Protein AF-A0A7R9E1P0-F1 (afdb_monomer_lite)

Foldseek 3Di:
DVQLLLLLLVVCQVCVVLLVVLLVQLCVLCVDLQDADDPSSLVSSVSVLLSSQLSCLQFQFQQKDKDAAQAWDDDPPDIDHHRDIDIDGSNVLSQPCVQPPVSNDRDSCCPDPPHCPVPHDPQSRQSQHDDPPGHPCPVVVSSVSSNVSSVQSSFWRKHADPPQDFDWDDDSTIHGPVHGDIDTDTDPVVVVVVVVVVVVVVVVLVVQCVVLVHPDSVCSCVSVVNDDDDDDDDDDDDYDYDDDDDDDDDDDDDDDDDDDDDDDDDDDPPDDPPVDPPPPQVVVCVVWLFHSLVPDPQQDPPRVCPVPVLLVVLLVVLVVLCVVLFAAFFEDADDQLPDQPCVLVAAFQEEEEQFQAPVLCLLAPDDPDDHDDLVSLLPHLNLVRHDQWHKYKYWQFFPCSVVSVCVSCVSSQWDFDAKAKEFAGAPVHRDDDPDDDPPDPDDGRITIITMTTHHDDDQAPVVQFFQPPSDDSYRYDHDDPRNDSDDDPVVVSVVSNTTQFLRYEYEQDAPVNRDTSYYYYHNHYPDGDDDSVVVVVSPPVPCRGSGDDVSSVVSGDHDDDDPDPDDPDDDDDDDDDDDDDDDDDDDDD

Sequence (589 aa):
MTSAICFALWCLAKHQDVQDMVLKEIESVVECKDRALVYRDLQEMKYLEKVIKETLRLFPSVAVFGRKLNQDVQIDNYTLPKGSSVGIMAYHMHRDSKLYPEPEKFNPERFDLNNLVQGRHPYQYIPFSAGPRNCIGQKFAMLAMKTILAKVVRCYKVLPSEGSELKLKLDVVLKSCNGIVLKLEQRAEMHDMLKELREHSQKRKLLLARTLGVSNVGELSHALGTSVETMPKRVCNEEKFNEDNVPEKAFSEDTGTDERVYTDSSTFLKGTQSSNPHNDYCQHFVDTGQRPQNFIRDVGLADRFEEYPKLRELIKLKDELISTTATPPMYLKTNLQTFDIKELNGKFDVILVEPPLEEYQRTMGVTNMKFWSWDQIMQLDIGEVAAARSFVFLWCGSSQGLDMGRICLRKWGFRRCEDICWIRTNINNPGHSKNLEPKAVFQRTKEHCLMGIKGTVRRSTDGDFIHANVDIDLIISEETEYGSLDKPVEIFHIIEHFCLGRRRLHVFGRDSTIRPGWLTIGPELTNSNFNVDVYSSYFSTGQATTGCTERIEALRPKSPPPKGKGTPGGRGRGGPSRGGFSRGRGRGR

Structure (mmCIF, N/CA/C/O backbone):
data_AF-A0A7R9E1P0-F1
#
_entry.id   AF-A0A7R9E1P0-F1
#
loop_
_atom_site.group_PDB
_atom_site.id
_atom_site.type_symbol
_atom_site.label_atom_id
_atom_site.label_alt_id
_atom_site.label_comp_id
_atom_site.label_asym_id
_atom_site.label_entity_id
_atom_site.label_seq_id
_atom_site.pdbx_PDB_ins_code
_atom_site.Cartn_x
_atom_site.Cartn_y
_atom_site.Cartn_z
_atom_site.occupancy
_atom_site.B_iso_or_equiv
_atom_site.auth_seq_id
_atom_site.auth_comp_id
_atom_site.auth_asym_id
_atom_site.auth_atom_id
_atom_site.pdbx_PDB_model_num
ATOM 1 N N . MET A 1 1 ? 8.532 -15.141 -18.940 1.00 78.88 1 MET A N 1
ATOM 2 C CA . MET A 1 1 ? 9.630 -14.190 -19.221 1.00 78.88 1 MET A CA 1
ATOM 3 C C . MET A 1 1 ? 10.810 -14.897 -19.871 1.00 78.88 1 MET A C 1
ATOM 5 O O . MET A 1 1 ? 11.033 -14.646 -21.041 1.00 78.88 1 MET A O 1
ATOM 9 N N . THR A 1 2 ? 11.491 -15.829 -19.191 1.00 88.00 2 THR A N 1
ATOM 10 C CA . THR A 1 2 ? 12.659 -16.556 -19.738 1.00 88.00 2 THR A CA 1
ATOM 11 C C . THR A 1 2 ? 12.396 -17.185 -21.106 1.00 88.00 2 THR A C 1
ATOM 13 O O . THR A 1 2 ? 13.133 -16.921 -22.043 1.00 88.00 2 THR A O 1
ATOM 16 N N . SER A 1 3 ? 11.291 -17.926 -21.251 1.00 90.00 3 SER A N 1
ATOM 17 C CA . SER A 1 3 ? 10.888 -18.528 -22.531 1.00 90.00 3 SER A CA 1
ATOM 18 C C . SER A 1 3 ? 10.763 -17.493 -23.666 1.00 90.00 3 SER A C 1
ATOM 20 O O . SER A 1 3 ? 11.363 -17.670 -24.721 1.00 90.00 3 SER A O 1
ATOM 22 N N . ALA A 1 4 ? 10.083 -16.364 -23.428 1.00 93.56 4 ALA A N 1
ATOM 23 C CA . ALA A 1 4 ? 9.951 -15.294 -24.419 1.00 93.56 4 ALA A CA 1
ATOM 24 C C . ALA A 1 4 ? 11.301 -14.672 -24.818 1.00 93.56 4 ALA A C 1
ATOM 26 O O . ALA A 1 4 ? 11.507 -14.393 -25.993 1.00 93.56 4 ALA A O 1
ATOM 27 N N . ILE A 1 5 ? 12.231 -14.500 -23.871 1.00 95.94 5 ILE A N 1
ATOM 28 C CA . ILE A 1 5 ? 13.587 -14.006 -24.163 1.00 95.94 5 ILE A CA 1
ATOM 29 C C . ILE A 1 5 ? 14.338 -15.009 -25.043 1.00 95.94 5 ILE A C 1
ATOM 31 O O . ILE A 1 5 ? 14.942 -14.612 -26.034 1.00 95.94 5 ILE A O 1
ATOM 35 N N . CYS A 1 6 ? 14.272 -16.304 -24.722 1.00 93.56 6 CYS A N 1
ATOM 36 C CA . CYS A 1 6 ? 14.914 -17.347 -25.520 1.00 93.56 6 CYS A CA 1
ATOM 37 C C . CYS A 1 6 ? 14.377 -17.372 -26.961 1.00 93.56 6 CYS A C 1
ATOM 39 O O . CYS A 1 6 ? 15.166 -17.422 -27.901 1.00 93.56 6 CYS A O 1
ATOM 41 N N . PHE A 1 7 ? 13.054 -17.291 -27.144 1.00 95.50 7 PHE A N 1
ATOM 42 C CA . PHE A 1 7 ? 12.449 -17.220 -28.477 1.00 95.50 7 PHE A CA 1
ATOM 43 C C . PHE A 1 7 ? 12.803 -15.924 -29.214 1.00 95.50 7 PHE A C 1
ATOM 45 O O . PHE A 1 7 ? 13.086 -15.976 -30.405 1.00 95.50 7 PHE A O 1
ATOM 52 N N . ALA A 1 8 ? 12.863 -14.781 -28.523 1.00 97.00 8 ALA A N 1
ATOM 53 C CA . ALA A 1 8 ? 13.269 -13.515 -29.135 1.00 97.00 8 ALA A CA 1
ATOM 54 C C . ALA A 1 8 ? 14.716 -13.580 -29.640 1.00 97.00 8 ALA A C 1
ATOM 56 O O . ALA A 1 8 ? 14.993 -13.178 -30.766 1.00 97.00 8 ALA A O 1
ATOM 57 N N . LEU A 1 9 ? 15.631 -14.142 -28.841 1.00 96.25 9 LEU A N 1
ATOM 58 C CA . LEU A 1 9 ? 17.019 -14.359 -29.251 1.00 96.25 9 LEU A CA 1
ATOM 59 C C . LEU A 1 9 ? 17.123 -15.331 -30.433 1.00 96.25 9 LEU A C 1
ATOM 61 O O . LEU A 1 9 ? 17.932 -15.108 -31.328 1.00 96.25 9 LEU A O 1
ATOM 65 N N . TRP A 1 10 ? 16.287 -16.372 -30.475 1.00 94.88 10 TRP A N 1
ATOM 66 C CA . TRP A 1 10 ? 16.215 -17.283 -31.621 1.00 94.88 10 TRP A CA 1
ATOM 67 C C . TRP A 1 10 ? 15.719 -16.584 -32.894 1.00 94.88 10 TRP A C 1
ATOM 69 O O . TRP A 1 10 ? 16.332 -16.749 -33.949 1.00 94.88 10 TRP A O 1
ATOM 79 N N . CYS A 1 11 ? 14.674 -15.754 -32.801 1.00 95.69 11 CYS A N 1
ATOM 80 C CA . CYS A 1 11 ? 14.205 -14.943 -33.927 1.00 95.69 11 CYS A CA 1
ATOM 81 C C . CYS A 1 11 ? 15.304 -13.988 -34.410 1.00 95.69 11 CYS A C 1
ATOM 83 O O . CYS A 1 11 ? 15.619 -13.967 -35.594 1.00 95.69 11 CYS A O 1
ATOM 85 N N . LEU A 1 12 ? 15.952 -13.254 -33.501 1.00 97.12 12 LEU A N 1
ATOM 86 C CA . LEU A 1 12 ? 17.048 -12.342 -33.846 1.00 97.12 12 LEU A CA 1
ATOM 87 C C . LEU A 1 12 ? 18.241 -13.070 -34.481 1.00 97.12 12 LEU A C 1
ATOM 89 O O . LEU A 1 12 ? 18.881 -12.529 -35.377 1.00 97.12 12 LEU A O 1
ATOM 93 N N . ALA A 1 13 ? 18.524 -14.305 -34.060 1.00 95.00 13 ALA A N 1
ATOM 94 C CA . ALA A 1 13 ? 19.553 -15.132 -34.679 1.00 95.00 13 ALA A CA 1
ATOM 95 C C . ALA A 1 13 ? 19.199 -15.519 -36.124 1.00 95.00 13 ALA A C 1
ATOM 97 O O . ALA A 1 13 ? 20.070 -15.522 -36.992 1.00 95.00 13 ALA A O 1
ATOM 98 N N . LYS A 1 14 ? 17.930 -15.830 -36.404 1.00 93.44 14 LYS A N 1
ATOM 99 C CA . LYS A 1 14 ? 17.461 -16.202 -37.750 1.00 93.44 14 LYS A CA 1
ATOM 100 C C . LYS A 1 14 ? 17.224 -14.998 -38.672 1.00 93.44 14 LYS A C 1
ATOM 102 O O . LYS A 1 14 ? 17.288 -15.169 -39.885 1.00 93.44 14 LYS A O 1
ATOM 107 N N . HIS A 1 15 ? 17.005 -13.810 -38.112 1.00 96.31 15 HIS A N 1
ATOM 108 C CA . HIS A 1 15 ? 16.685 -12.573 -38.831 1.00 96.31 15 HIS A CA 1
ATOM 109 C C . HIS A 1 15 ? 17.729 -11.491 -38.525 1.00 96.31 15 HIS A C 1
ATOM 111 O O . HIS A 1 15 ? 17.528 -10.623 -37.671 1.00 96.31 15 HIS A O 1
ATOM 117 N N . GLN A 1 16 ? 18.888 -11.586 -39.186 1.00 95.56 16 GLN A N 1
ATOM 118 C CA . GLN A 1 16 ? 20.019 -10.675 -38.958 1.00 95.56 16 GLN A CA 1
ATOM 119 C C . GLN A 1 16 ? 19.701 -9.233 -39.372 1.00 95.56 16 GLN A C 1
ATOM 121 O O . GLN A 1 16 ? 20.115 -8.304 -38.693 1.00 95.56 16 GLN A O 1
ATOM 126 N N . ASP A 1 17 ? 18.893 -9.053 -40.415 1.00 96.31 17 ASP A N 1
ATOM 127 C CA . ASP A 1 17 ? 18.344 -7.766 -40.846 1.00 96.31 17 ASP A CA 1
ATOM 128 C C . ASP A 1 17 ? 17.559 -7.068 -39.722 1.00 96.31 17 ASP A C 1
ATOM 130 O O . ASP A 1 17 ? 17.769 -5.887 -39.440 1.00 96.31 17 ASP A O 1
ATOM 134 N N . VAL A 1 18 ? 16.714 -7.821 -39.012 1.00 97.75 18 VAL A N 1
ATOM 135 C CA . VAL A 1 18 ? 15.978 -7.324 -37.843 1.00 97.75 18 VAL A CA 1
ATOM 136 C C . VAL A 1 18 ? 16.921 -7.030 -36.680 1.00 97.75 18 VAL A C 1
ATOM 138 O O . VAL A 1 18 ? 16.764 -6.017 -35.998 1.00 97.75 18 VAL A O 1
ATOM 141 N N . GLN A 1 19 ? 17.916 -7.888 -36.448 1.00 97.50 19 GLN A N 1
ATOM 142 C CA . GLN A 1 19 ? 18.909 -7.672 -35.396 1.00 97.50 19 GLN A CA 1
ATOM 143 C C . GLN A 1 19 ? 19.732 -6.398 -35.624 1.00 97.50 19 GLN A C 1
ATOM 145 O O . GLN A 1 19 ? 19.976 -5.658 -34.671 1.00 97.50 19 GLN A O 1
ATOM 150 N N . ASP A 1 20 ? 20.109 -6.116 -36.869 1.00 95.62 20 ASP A N 1
ATOM 151 C CA . ASP A 1 20 ? 20.854 -4.914 -37.237 1.00 95.62 20 ASP A CA 1
ATOM 152 C C . ASP A 1 20 ? 19.993 -3.652 -37.085 1.00 95.62 20 ASP A C 1
ATOM 154 O O . ASP A 1 20 ? 20.489 -2.622 -36.629 1.00 95.62 20 ASP A O 1
ATOM 158 N N . MET A 1 21 ? 18.691 -3.724 -37.383 1.00 96.44 21 MET A N 1
ATOM 159 C CA . MET A 1 21 ? 17.756 -2.627 -37.100 1.00 96.44 21 MET A CA 1
ATOM 160 C C . MET A 1 21 ? 17.599 -2.367 -35.596 1.00 96.44 21 MET A C 1
ATOM 162 O O . MET A 1 21 ? 17.622 -1.212 -35.170 1.00 96.44 21 MET A O 1
ATOM 166 N N . VAL A 1 22 ? 17.509 -3.423 -34.778 1.00 96.62 22 VAL A N 1
ATOM 167 C CA . VAL A 1 22 ? 17.500 -3.298 -33.310 1.00 96.62 22 VAL A CA 1
ATOM 168 C C . VAL A 1 22 ? 18.797 -2.667 -32.805 1.00 96.62 22 VAL A C 1
ATOM 170 O O . VAL A 1 22 ? 18.748 -1.798 -31.940 1.00 96.62 22 VAL A O 1
ATOM 173 N N . LEU A 1 23 ? 19.953 -3.076 -33.334 1.00 94.06 23 LEU A N 1
ATOM 174 C CA . LEU A 1 23 ? 21.235 -2.492 -32.944 1.00 94.06 23 LEU A CA 1
ATOM 175 C C . LEU A 1 23 ? 21.295 -0.999 -33.282 1.00 94.06 23 LEU A C 1
ATOM 177 O O . LEU A 1 23 ? 21.613 -0.208 -32.400 1.00 94.06 23 LEU A O 1
ATOM 181 N N . LYS A 1 24 ? 20.931 -0.621 -34.515 1.00 93.75 24 LYS A N 1
ATOM 182 C CA . LYS A 1 24 ? 20.891 0.784 -34.951 1.00 93.75 24 LYS A CA 1
ATOM 183 C C . LYS A 1 24 ? 19.983 1.631 -34.062 1.00 93.75 24 LYS A C 1
ATOM 185 O O . LYS A 1 24 ? 20.360 2.734 -33.681 1.00 93.75 24 LYS A O 1
ATOM 190 N N . GLU A 1 25 ? 18.811 1.108 -33.690 1.00 94.50 25 GLU A N 1
ATOM 191 C CA . GLU A 1 25 ? 17.930 1.778 -32.730 1.00 94.50 25 GLU A CA 1
ATOM 192 C C . GLU A 1 25 ? 18.628 1.965 -31.377 1.00 94.50 25 GLU A C 1
ATOM 194 O O . GLU A 1 25 ? 18.669 3.079 -30.857 1.00 94.50 25 GLU A O 1
ATOM 199 N N . ILE A 1 26 ? 19.210 0.905 -30.811 1.00 92.00 26 ILE A N 1
ATOM 200 C CA . ILE A 1 26 ? 19.881 0.975 -29.507 1.00 92.00 26 ILE A CA 1
ATOM 201 C C . ILE A 1 26 ? 21.029 1.990 -29.532 1.00 92.00 26 ILE A C 1
ATOM 203 O O . ILE A 1 26 ? 21.168 2.761 -28.585 1.00 92.00 26 ILE A O 1
ATOM 207 N N . GLU A 1 27 ? 21.832 2.009 -30.595 1.00 88.19 27 GLU A N 1
ATOM 208 C CA . GLU A 1 27 ? 22.932 2.963 -30.771 1.00 88.19 27 GLU A CA 1
ATOM 209 C C . GLU A 1 27 ? 22.429 4.404 -30.900 1.00 88.19 27 GLU A C 1
ATOM 211 O O . GLU A 1 27 ? 23.046 5.308 -30.345 1.00 88.19 27 GLU A O 1
ATOM 216 N N . SER A 1 28 ? 21.285 4.621 -31.556 1.00 88.81 28 SER A N 1
ATOM 217 C CA . SER A 1 28 ? 20.676 5.954 -31.662 1.00 88.81 28 SER A CA 1
ATOM 218 C C . SER A 1 28 ? 20.090 6.469 -30.342 1.00 88.81 28 SER A C 1
ATOM 220 O O . SER A 1 28 ? 20.091 7.670 -30.095 1.00 88.81 28 SER A O 1
ATOM 222 N N . VAL A 1 29 ? 19.601 5.569 -29.483 1.00 87.56 29 VAL A N 1
ATOM 223 C CA . VAL A 1 29 ? 18.985 5.918 -28.191 1.00 87.56 29 VAL A CA 1
ATOM 224 C C . VAL A 1 29 ? 20.043 6.100 -27.098 1.00 87.56 29 VAL A C 1
ATOM 226 O O . VAL A 1 29 ? 19.877 6.893 -26.169 1.00 87.56 29 VAL A O 1
ATOM 229 N N . VAL A 1 30 ? 21.143 5.351 -27.174 1.00 82.25 30 VAL A N 1
ATOM 230 C CA . VAL A 1 30 ? 22.191 5.341 -26.155 1.00 82.25 30 VAL A CA 1
ATOM 231 C C . VAL A 1 30 ? 23.390 6.150 -26.654 1.00 82.25 30 VAL A C 1
ATOM 233 O O . VAL A 1 30 ? 24.363 5.589 -27.143 1.00 82.25 30 VAL A O 1
ATOM 236 N N . GLU A 1 31 ? 23.324 7.473 -26.466 1.00 65.31 31 GLU A N 1
ATOM 237 C CA . GLU A 1 31 ? 24.347 8.460 -26.882 1.00 65.31 31 GLU A CA 1
ATOM 238 C C . GLU A 1 31 ? 25.785 8.124 -26.433 1.00 65.31 31 GLU A C 1
ATOM 240 O O . GLU A 1 31 ? 26.749 8.482 -27.103 1.00 65.31 31 GLU A O 1
ATOM 245 N N . CYS A 1 32 ? 25.945 7.417 -25.307 1.00 62.88 32 CYS A N 1
ATOM 246 C CA . CYS A 1 32 ? 27.241 6.995 -24.776 1.00 62.88 32 CYS A CA 1
ATOM 247 C C . CYS A 1 32 ? 27.295 5.471 -24.606 1.00 62.88 32 CYS A C 1
ATOM 249 O O . CYS A 1 32 ? 26.563 4.887 -23.801 1.00 62.88 32 CYS A O 1
ATOM 251 N N . LYS A 1 33 ? 28.214 4.820 -25.325 1.00 59.59 33 LYS A N 1
ATOM 252 C CA . LYS A 1 33 ? 28.371 3.358 -25.358 1.00 59.59 33 LYS A CA 1
ATOM 253 C C . LYS A 1 33 ? 28.849 2.733 -24.039 1.00 59.59 33 LYS A C 1
ATOM 255 O O . LYS A 1 33 ? 28.813 1.506 -23.951 1.00 59.59 33 LYS A O 1
ATOM 260 N N . ASP A 1 34 ? 29.121 3.517 -22.995 1.00 60.59 34 ASP A N 1
ATOM 261 C CA . ASP A 1 34 ? 29.609 3.020 -21.695 1.00 60.59 34 ASP A CA 1
ATOM 262 C C . ASP A 1 34 ? 28.574 3.100 -20.568 1.00 60.59 34 ASP A C 1
ATOM 264 O O . ASP A 1 34 ? 28.737 2.485 -19.510 1.00 60.59 34 ASP A O 1
ATOM 268 N N . ARG A 1 35 ? 27.458 3.811 -20.783 1.00 74.94 35 ARG A N 1
ATOM 269 C CA . ARG A 1 35 ? 26.437 3.957 -19.740 1.00 74.94 35 ARG A CA 1
ATOM 270 C C . ARG A 1 35 ? 25.496 2.754 -19.674 1.00 74.94 35 ARG A C 1
ATOM 272 O O . ARG A 1 35 ? 25.155 2.129 -20.692 1.00 74.94 35 ARG A O 1
ATOM 279 N N . ALA A 1 36 ? 25.057 2.442 -18.455 1.00 77.31 36 ALA A N 1
ATOM 280 C CA . ALA A 1 36 ? 23.993 1.476 -18.214 1.00 77.31 36 ALA A CA 1
ATOM 281 C C . ALA A 1 36 ? 22.685 1.941 -18.874 1.00 77.31 36 ALA A C 1
ATOM 283 O O . ALA A 1 36 ? 22.432 3.141 -18.988 1.00 77.31 36 ALA A O 1
ATOM 284 N N . LEU A 1 37 ? 21.864 0.977 -19.307 1.00 82.56 37 LEU A N 1
ATOM 285 C CA . LEU A 1 37 ? 20.527 1.273 -19.817 1.00 82.56 37 LEU A CA 1
ATOM 286 C C . LEU A 1 37 ? 19.668 1.805 -18.668 1.00 82.56 37 LEU A C 1
ATOM 288 O O . LEU A 1 37 ? 19.536 1.141 -17.637 1.00 82.56 37 LEU A O 1
ATOM 292 N N . VAL A 1 38 ? 19.083 2.982 -18.859 1.00 84.38 38 VAL A N 1
ATOM 293 C CA . VAL A 1 38 ? 18.111 3.579 -17.941 1.00 84.38 38 VAL A CA 1
ATOM 294 C C . VAL A 1 38 ? 16.699 3.401 -18.488 1.00 84.38 38 VAL A C 1
ATOM 296 O O . VAL A 1 38 ? 16.497 3.075 -19.656 1.00 84.38 38 VAL A O 1
ATOM 299 N N . TYR A 1 39 ? 15.696 3.614 -17.639 1.00 83.31 39 TYR A N 1
ATOM 300 C CA . TYR A 1 39 ? 14.292 3.408 -18.001 1.00 83.31 39 TYR A CA 1
ATOM 301 C C . TYR A 1 39 ? 13.867 4.191 -19.256 1.00 83.31 39 TYR A C 1
ATOM 303 O O . TYR A 1 39 ? 13.195 3.629 -20.119 1.00 83.31 39 TYR A O 1
ATOM 311 N N . ARG A 1 40 ? 14.327 5.444 -19.392 1.00 86.12 40 ARG A N 1
ATOM 312 C CA . ARG A 1 40 ? 14.054 6.308 -20.552 1.00 86.12 40 ARG A CA 1
ATOM 313 C C . ARG A 1 40 ? 14.507 5.673 -21.871 1.00 86.12 40 ARG A C 1
ATOM 315 O O . ARG A 1 40 ? 13.746 5.668 -22.831 1.00 86.12 40 ARG A O 1
ATOM 322 N N . ASP A 1 41 ? 15.687 5.052 -21.898 1.00 88.69 41 ASP A N 1
ATOM 323 C CA . ASP A 1 41 ? 16.202 4.388 -23.105 1.00 88.69 41 ASP A CA 1
ATOM 324 C C . ASP A 1 41 ? 15.251 3.283 -23.568 1.00 88.69 41 ASP A C 1
ATOM 326 O O . ASP A 1 41 ? 14.931 3.146 -24.744 1.00 88.69 41 ASP A O 1
ATOM 330 N N . LEU A 1 42 ? 14.753 2.495 -22.614 1.00 90.12 42 LEU A N 1
ATOM 331 C CA . LEU A 1 42 ? 13.870 1.366 -22.888 1.00 90.12 42 LEU A CA 1
ATOM 332 C C . LEU A 1 42 ? 12.497 1.821 -23.413 1.00 90.12 42 LEU A C 1
ATOM 334 O O . LEU A 1 42 ? 11.819 1.043 -24.094 1.00 90.12 42 LEU A O 1
ATOM 338 N N . GLN A 1 43 ? 12.071 3.051 -23.105 1.00 87.69 43 GLN A N 1
ATOM 339 C CA . GLN A 1 43 ? 10.852 3.643 -23.666 1.00 87.69 43 GLN A CA 1
ATOM 340 C C . GLN A 1 43 ? 11.043 4.048 -25.132 1.00 87.69 43 GLN A C 1
ATOM 342 O O . GLN A 1 43 ? 10.137 3.821 -25.936 1.00 87.69 43 GLN A O 1
ATOM 347 N N . GLU A 1 44 ? 12.227 4.546 -25.497 1.00 90.31 44 GLU A N 1
ATOM 348 C CA . GLU A 1 44 ? 12.537 4.941 -26.877 1.00 90.31 44 GLU A CA 1
ATOM 349 C C . GLU A 1 44 ? 12.901 3.769 -27.797 1.00 90.31 44 GLU A C 1
ATOM 351 O O . GLU A 1 44 ? 12.792 3.898 -29.013 1.00 90.31 44 GLU A O 1
ATOM 356 N N . MET A 1 45 ? 13.225 2.595 -27.243 1.00 93.00 45 MET A N 1
ATOM 357 C CA . MET A 1 45 ? 13.408 1.345 -27.998 1.00 93.00 45 MET A CA 1
ATOM 358 C C . MET A 1 45 ? 12.066 0.785 -28.517 1.00 93.00 45 MET A C 1
ATOM 360 O O . MET A 1 45 ? 11.507 -0.189 -27.979 1.00 93.00 45 MET A O 1
ATOM 364 N N . LYS A 1 46 ? 11.497 1.453 -29.524 1.00 93.56 46 LYS A N 1
ATOM 365 C CA . LYS A 1 46 ? 10.181 1.181 -30.122 1.00 93.56 46 LYS A CA 1
ATOM 366 C C . LYS A 1 46 ? 10.243 -0.002 -31.083 1.00 93.56 46 LYS A C 1
ATOM 368 O O . LYS A 1 46 ? 9.349 -0.846 -31.063 1.00 93.56 46 LYS A O 1
ATOM 373 N N . TYR A 1 47 ? 11.296 -0.110 -31.881 1.00 95.75 47 TYR A N 1
ATOM 374 C CA . TYR A 1 47 ? 11.551 -1.216 -32.792 1.00 95.75 47 TYR A CA 1
ATOM 375 C C . TYR A 1 47 ? 11.798 -2.520 -32.037 1.00 95.75 47 TYR A C 1
ATOM 377 O O . TYR A 1 47 ? 11.142 -3.526 -32.315 1.00 95.75 47 TYR A O 1
ATOM 385 N N . LEU A 1 48 ? 12.632 -2.498 -30.995 1.00 97.06 48 LEU A N 1
ATOM 386 C CA . LEU A 1 48 ? 12.804 -3.654 -30.111 1.00 97.06 48 LEU A CA 1
ATOM 387 C C . LEU A 1 48 ? 11.471 -4.088 -29.479 1.00 97.06 48 LEU A C 1
ATOM 389 O O . LEU A 1 48 ? 11.218 -5.280 -29.304 1.00 97.06 48 LEU A O 1
ATOM 393 N N . GLU A 1 49 ? 10.575 -3.146 -29.173 1.00 96.12 49 GLU A N 1
ATOM 394 C CA . GLU A 1 49 ? 9.230 -3.490 -28.713 1.00 96.12 49 GLU A CA 1
ATOM 395 C C . GLU A 1 49 ? 8.413 -4.238 -29.771 1.00 96.12 49 GLU A C 1
ATOM 397 O O . GLU A 1 49 ? 7.744 -5.218 -29.433 1.00 96.12 49 GLU A O 1
ATOM 402 N N . LYS A 1 50 ? 8.477 -3.809 -31.038 1.00 95.50 50 LYS A N 1
ATOM 403 C CA . LYS A 1 50 ? 7.833 -4.504 -32.164 1.00 95.50 50 LYS A CA 1
ATOM 404 C C . LYS A 1 50 ? 8.375 -5.926 -32.311 1.00 95.50 50 LYS A C 1
ATOM 406 O O . LYS A 1 50 ? 7.591 -6.864 -32.433 1.00 95.50 50 LYS A O 1
ATOM 411 N N . VAL A 1 51 ? 9.693 -6.103 -32.196 1.00 97.81 51 VAL A N 1
ATOM 412 C CA . VAL A 1 51 ? 10.365 -7.415 -32.215 1.00 97.81 51 VAL A CA 1
ATOM 413 C C . VAL A 1 51 ? 9.861 -8.313 -31.084 1.00 97.81 51 VAL A C 1
ATOM 415 O O . VAL A 1 51 ? 9.516 -9.474 -31.318 1.00 97.81 51 VAL A O 1
ATOM 418 N N . ILE A 1 52 ? 9.759 -7.788 -29.858 1.00 97.69 52 ILE A N 1
ATOM 419 C CA . ILE A 1 52 ? 9.217 -8.538 -28.713 1.00 97.69 52 ILE A CA 1
ATOM 420 C C . ILE A 1 52 ? 7.748 -8.901 -28.954 1.00 97.69 52 ILE A C 1
ATOM 422 O O . ILE A 1 52 ? 7.341 -10.030 -28.678 1.00 97.69 52 ILE A O 1
ATOM 426 N N . LYS A 1 53 ? 6.945 -7.971 -29.479 1.00 95.62 53 LYS A N 1
ATOM 427 C CA . LYS A 1 53 ? 5.526 -8.211 -29.762 1.00 95.62 53 LYS A CA 1
ATOM 428 C C . LYS A 1 53 ? 5.327 -9.285 -30.834 1.00 95.62 53 LYS A C 1
ATOM 430 O O . LYS A 1 53 ? 4.530 -10.201 -30.642 1.00 95.62 53 LYS A O 1
ATOM 435 N N . GLU A 1 54 ? 6.100 -9.238 -31.911 1.00 96.44 54 GLU A N 1
ATOM 436 C CA . GLU A 1 54 ? 6.062 -10.266 -32.954 1.00 96.44 54 GLU A CA 1
ATOM 437 C C . GLU A 1 54 ? 6.572 -11.617 -32.450 1.00 96.44 54 GLU A C 1
ATOM 439 O O . GLU A 1 54 ? 5.987 -12.660 -32.751 1.00 96.44 54 GLU A O 1
ATOM 444 N N . THR A 1 55 ? 7.582 -11.607 -31.579 1.00 97.12 55 THR A N 1
ATOM 445 C CA . THR A 1 55 ? 8.030 -12.824 -30.895 1.00 97.12 55 THR A CA 1
ATOM 446 C C . THR A 1 55 ? 6.906 -13.416 -30.054 1.00 97.12 55 THR A C 1
ATOM 448 O O . THR A 1 55 ? 6.674 -14.615 -30.119 1.00 97.12 55 THR A O 1
ATOM 451 N N . LEU A 1 56 ? 6.180 -12.610 -29.278 1.00 96.25 56 LEU A N 1
ATOM 452 C CA . LEU A 1 56 ? 5.080 -13.089 -28.437 1.00 96.25 56 LEU A CA 1
ATOM 453 C C . LEU A 1 56 ? 3.837 -13.500 -29.235 1.00 96.25 56 LEU A C 1
ATOM 455 O O . LEU A 1 56 ? 3.056 -14.307 -28.735 1.00 96.25 56 LEU A O 1
ATOM 459 N N . ARG A 1 57 ? 3.657 -12.974 -30.453 1.00 95.62 57 ARG A N 1
ATOM 460 C CA . ARG A 1 57 ? 2.631 -13.437 -31.395 1.00 95.62 57 ARG A CA 1
ATOM 461 C C . ARG A 1 57 ? 2.924 -14.869 -31.846 1.00 95.62 57 ARG A C 1
ATOM 463 O O . ARG A 1 57 ? 2.053 -15.733 -31.788 1.00 95.62 57 ARG A O 1
ATOM 470 N N . LEU A 1 58 ? 4.155 -15.133 -32.278 1.00 95.12 58 LEU A N 1
ATOM 471 C CA . LEU A 1 58 ? 4.562 -16.463 -32.738 1.00 95.12 58 LEU A CA 1
ATOM 472 C C . LEU A 1 58 ? 4.801 -17.426 -31.568 1.00 95.12 58 LEU A C 1
ATOM 474 O O . LEU A 1 58 ? 4.455 -18.602 -31.635 1.00 95.12 58 LEU A O 1
ATOM 478 N N . PHE A 1 59 ? 5.346 -16.953 -30.462 1.00 95.06 59 PHE A N 1
ATOM 479 C CA . PHE A 1 59 ? 5.743 -17.785 -29.332 1.00 95.06 59 PHE A CA 1
ATOM 480 C C . PHE A 1 59 ? 5.190 -17.214 -28.018 1.00 95.06 59 PHE A C 1
ATOM 482 O O . PHE A 1 59 ? 5.951 -16.767 -27.152 1.00 95.06 59 PHE A O 1
ATOM 489 N N . PRO A 1 60 ? 3.854 -17.208 -27.835 1.00 93.75 60 PRO A N 1
ATOM 490 C CA . PRO A 1 60 ? 3.247 -16.746 -26.596 1.00 93.75 60 PRO A CA 1
ATOM 491 C C . PRO A 1 60 ? 3.717 -17.620 -25.432 1.00 93.75 60 PRO A C 1
ATOM 493 O O . PRO A 1 60 ? 3.615 -18.846 -25.476 1.00 93.75 60 PRO A O 1
ATOM 496 N N . SER A 1 61 ? 4.202 -16.988 -24.355 1.00 92.19 61 SER A N 1
ATOM 497 C CA . SER A 1 61 ? 4.678 -17.720 -23.169 1.00 92.19 61 SER A CA 1
ATOM 498 C C . SER A 1 61 ? 3.599 -18.639 -22.594 1.00 92.19 61 SER A C 1
ATOM 500 O O . SER A 1 61 ? 3.913 -19.755 -22.198 1.00 92.19 61 SER A O 1
ATOM 502 N N . VAL A 1 62 ? 2.340 -18.193 -22.577 1.00 92.75 62 VAL A N 1
ATOM 503 C CA . VAL A 1 62 ? 1.172 -19.010 -22.223 1.00 92.75 62 VAL A CA 1
ATOM 504 C C . VAL A 1 62 ? 0.314 -19.158 -23.477 1.00 92.75 62 VAL A C 1
ATOM 506 O O . VAL A 1 62 ? -0.415 -18.244 -23.853 1.00 92.75 62 VAL A O 1
ATOM 509 N N . ALA A 1 63 ? 0.439 -20.301 -24.147 1.00 92.69 63 ALA A N 1
ATOM 510 C CA . ALA A 1 63 ? -0.205 -20.558 -25.436 1.00 92.69 63 ALA A CA 1
ATOM 511 C C . ALA A 1 63 ? -1.714 -20.834 -25.330 1.00 92.69 63 ALA A C 1
ATOM 513 O O . ALA A 1 63 ? -2.449 -20.556 -26.280 1.00 92.69 63 ALA A O 1
ATOM 514 N N . VAL A 1 64 ? -2.172 -21.358 -24.186 1.00 93.50 64 VAL A N 1
ATOM 515 C CA . VAL A 1 64 ? -3.584 -21.647 -23.901 1.00 93.50 64 VAL A CA 1
ATOM 516 C C . VAL A 1 64 ? -3.913 -21.230 -22.470 1.00 93.50 64 VAL A C 1
ATOM 518 O O . VAL A 1 64 ? -3.169 -21.553 -21.546 1.00 93.50 64 VAL A O 1
ATOM 521 N N . PHE A 1 65 ? -5.031 -20.533 -22.266 1.00 91.81 65 PHE A N 1
ATOM 522 C CA . PHE A 1 65 ? -5.521 -20.191 -20.927 1.00 91.81 65 PHE A CA 1
ATOM 523 C C . PHE A 1 65 ? -7.032 -20.385 -20.800 1.00 91.81 65 PHE A C 1
ATOM 525 O O . PHE A 1 65 ? -7.801 -20.090 -21.712 1.00 91.81 65 PHE A O 1
ATOM 532 N N . GLY A 1 66 ? -7.454 -20.906 -19.646 1.00 92.19 66 GLY A N 1
ATOM 533 C CA . GLY A 1 66 ? -8.838 -21.286 -19.383 1.00 92.19 66 GLY A CA 1
ATOM 534 C C . GLY A 1 66 ? -9.667 -20.198 -18.696 1.00 92.19 66 GLY A C 1
ATOM 535 O O . GLY A 1 66 ? -9.174 -19.427 -17.864 1.00 92.19 66 GLY A O 1
ATOM 536 N N . ARG A 1 67 ? -10.965 -20.185 -18.994 1.00 91.44 67 ARG A N 1
ATOM 537 C CA . ARG A 1 67 ? -12.011 -19.450 -18.273 1.00 91.44 67 ARG A CA 1
ATOM 538 C C . ARG A 1 67 ? -13.117 -20.424 -17.874 1.00 91.44 67 ARG A C 1
ATOM 540 O O . ARG A 1 67 ? -13.431 -21.333 -18.630 1.00 91.44 67 ARG A O 1
ATOM 547 N N . LYS A 1 68 ? -13.719 -20.228 -16.700 1.00 94.88 68 LYS A N 1
ATOM 548 C CA . LYS A 1 68 ? -14.922 -20.960 -16.282 1.00 94.88 68 LYS A CA 1
ATOM 549 C C . LYS A 1 68 ? -16.116 -20.024 -16.364 1.00 94.88 68 LYS A C 1
ATOM 551 O O . LYS A 1 68 ? -16.083 -18.953 -15.756 1.00 94.88 68 LYS A O 1
ATOM 556 N N . LEU A 1 69 ? -17.141 -20.418 -17.112 1.00 94.44 69 LEU A N 1
ATOM 557 C CA . LEU A 1 69 ? -18.341 -19.607 -17.287 1.00 94.44 69 LEU A CA 1
ATOM 558 C C . LEU A 1 69 ? -19.184 -19.629 -16.008 1.00 94.44 69 LEU A C 1
ATOM 560 O O . LEU A 1 69 ? -19.510 -20.690 -15.475 1.00 94.44 69 LEU A O 1
ATOM 564 N N . ASN A 1 70 ? -19.530 -18.450 -15.497 1.00 94.31 70 ASN A N 1
ATOM 565 C CA . ASN A 1 70 ? -20.378 -18.270 -14.312 1.00 94.31 70 ASN A CA 1
ATOM 566 C C . ASN A 1 70 ? -21.868 -18.096 -14.660 1.00 94.31 70 ASN A C 1
ATOM 568 O O . ASN A 1 70 ? -22.719 -18.181 -13.770 1.00 94.31 70 ASN A O 1
ATOM 572 N N . GLN A 1 71 ? -22.170 -17.903 -15.940 1.00 94.50 71 GLN A N 1
ATOM 573 C CA . GLN A 1 71 ? -23.496 -17.775 -16.534 1.00 94.50 71 GLN A CA 1
ATOM 574 C C . GLN A 1 71 ? -23.454 -18.279 -17.980 1.00 94.50 71 GLN A C 1
ATOM 576 O O . GLN A 1 71 ? -22.362 -18.482 -18.515 1.00 94.50 71 GLN A O 1
ATOM 581 N N . ASP A 1 72 ? -24.621 -18.475 -18.586 1.00 95.25 72 ASP A N 1
ATOM 582 C CA . ASP A 1 72 ? -24.715 -18.797 -20.008 1.00 95.25 72 ASP A CA 1
ATOM 583 C C . ASP A 1 72 ? -24.196 -17.608 -20.832 1.00 95.25 72 ASP A C 1
ATOM 585 O O . ASP A 1 72 ? -24.467 -16.448 -20.502 1.00 95.25 72 ASP A O 1
ATOM 589 N N . VAL A 1 73 ? -23.413 -17.885 -21.876 1.00 95.44 73 VAL A N 1
ATOM 590 C CA . VAL A 1 73 ? -22.823 -16.860 -22.750 1.00 95.44 73 VAL A CA 1
ATOM 591 C C . VAL A 1 73 ? -23.228 -17.133 -24.188 1.00 95.44 73 VAL A C 1
ATOM 593 O O . VAL A 1 73 ? -22.930 -18.196 -24.722 1.00 95.44 73 VAL A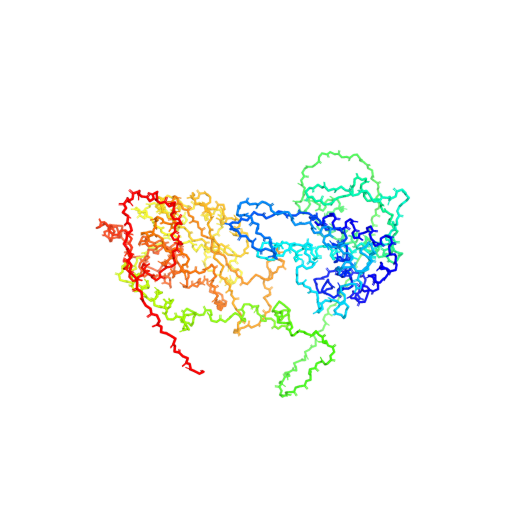 O 1
ATOM 596 N N . GLN A 1 74 ? -23.872 -16.157 -24.823 1.00 94.81 74 GLN A N 1
ATOM 597 C CA . GLN A 1 74 ? -24.179 -16.216 -26.247 1.00 94.81 74 GLN A CA 1
ATOM 598 C C . GLN A 1 74 ? -22.957 -15.765 -27.060 1.00 94.81 74 GLN A C 1
ATOM 600 O O . GLN A 1 74 ? -22.455 -14.661 -26.848 1.00 94.81 74 GLN A O 1
ATOM 605 N N . ILE A 1 75 ? -22.482 -16.612 -27.974 1.00 90.00 75 ILE A N 1
ATOM 606 C CA . ILE A 1 75 ? -21.455 -16.283 -28.970 1.00 90.00 75 ILE A CA 1
ATOM 607 C C . ILE A 1 75 ? -22.030 -16.631 -30.339 1.00 90.00 75 ILE A C 1
ATOM 609 O O . ILE A 1 75 ? -22.255 -17.804 -30.640 1.00 90.00 75 ILE A O 1
ATOM 613 N N . ASP A 1 76 ? -22.291 -15.609 -31.150 1.00 89.44 76 ASP A N 1
ATOM 614 C CA . ASP A 1 76 ? -23.024 -15.730 -32.410 1.00 89.44 76 ASP A CA 1
ATOM 615 C C . ASP A 1 76 ? -24.327 -16.537 -32.215 1.00 89.44 76 ASP A C 1
ATOM 617 O O . ASP A 1 76 ? -25.175 -16.205 -31.379 1.00 89.44 76 ASP A O 1
ATOM 621 N N . ASN A 1 77 ? -24.466 -17.644 -32.942 1.00 93.88 77 ASN A N 1
ATOM 622 C CA . ASN A 1 77 ? -25.635 -18.519 -32.896 1.00 93.88 77 ASN A CA 1
ATOM 623 C C . ASN A 1 77 ? -25.530 -19.624 -31.829 1.00 93.88 77 ASN A C 1
ATOM 625 O O . ASN A 1 77 ? -26.400 -20.490 -31.761 1.00 93.88 77 ASN A O 1
ATOM 629 N N . TYR A 1 78 ? -24.484 -19.613 -31.000 1.00 94.31 78 TYR A N 1
ATOM 630 C CA . TYR A 1 78 ? -24.221 -20.641 -29.996 1.00 94.31 78 TYR A CA 1
ATOM 631 C C . TYR A 1 78 ? -24.423 -20.112 -28.578 1.00 94.31 78 TYR A C 1
ATOM 633 O O . TYR A 1 78 ? -23.947 -19.035 -28.220 1.00 94.31 78 TYR A O 1
ATOM 641 N N . THR A 1 79 ? -25.066 -20.918 -27.735 1.00 95.69 79 THR A N 1
ATOM 642 C CA . THR A 1 79 ? -25.149 -20.676 -26.292 1.00 95.69 79 THR A CA 1
ATOM 643 C C . THR A 1 79 ? -24.143 -21.570 -25.581 1.00 95.69 79 THR A C 1
ATOM 645 O O . THR A 1 79 ? -24.283 -22.792 -25.574 1.00 95.69 79 THR A O 1
ATOM 648 N N . LEU A 1 80 ? -23.124 -20.969 -24.970 1.00 95.88 80 LEU A N 1
ATOM 649 C CA . LEU A 1 80 ? -22.178 -21.669 -24.110 1.00 95.88 80 LEU A CA 1
ATOM 650 C C . LEU A 1 80 ? -22.772 -21.802 -22.699 1.00 95.88 80 LEU A C 1
ATOM 652 O O . LEU A 1 80 ? -22.979 -20.776 -22.045 1.00 95.88 80 LEU A O 1
ATOM 656 N N . PRO A 1 81 ? -23.021 -23.025 -22.195 1.00 96.62 81 PRO A N 1
ATOM 657 C CA . PRO A 1 81 ? -23.670 -23.208 -20.902 1.00 96.62 81 PRO A CA 1
ATOM 658 C C . PRO A 1 81 ? -22.800 -22.749 -19.730 1.00 96.62 81 PRO A C 1
ATOM 660 O O . PRO A 1 81 ? -21.579 -22.963 -19.701 1.00 96.62 81 PRO A O 1
ATOM 663 N N . LYS A 1 82 ? -23.446 -22.210 -18.700 1.00 96.56 82 LYS A N 1
ATOM 664 C CA . LYS A 1 82 ? -22.867 -21.956 -17.384 1.00 96.56 82 LYS A CA 1
ATOM 665 C C . LYS A 1 82 ? -22.157 -23.203 -16.862 1.00 96.56 82 LYS A C 1
ATOM 667 O O . LYS A 1 82 ? -22.656 -24.319 -16.944 1.00 96.56 82 LYS A O 1
ATOM 672 N N . GLY A 1 83 ? -20.999 -22.995 -16.245 1.00 94.62 83 GLY A N 1
ATOM 673 C CA . GLY A 1 83 ? -20.174 -24.064 -15.689 1.00 94.62 83 GLY A CA 1
ATOM 674 C C . GLY A 1 83 ? -19.175 -24.654 -16.682 1.00 94.62 83 GLY A C 1
ATOM 675 O O . GLY A 1 83 ? -18.228 -25.298 -16.228 1.00 94.62 83 GLY A O 1
ATOM 676 N N . SER A 1 84 ? -19.319 -24.374 -17.983 1.00 96.25 84 SER A N 1
ATOM 677 C CA . SER A 1 84 ? -18.366 -24.803 -19.010 1.00 96.25 84 SER A CA 1
ATOM 678 C C . SER A 1 84 ? -16.982 -24.188 -18.796 1.00 96.25 84 SER A C 1
ATOM 680 O O . SER A 1 84 ? -16.846 -23.024 -18.395 1.00 96.25 84 SER A O 1
ATOM 682 N N . SER A 1 85 ? -15.949 -24.972 -19.098 1.00 95.62 85 SER A N 1
ATOM 683 C CA . SER A 1 85 ? -14.565 -24.507 -19.182 1.00 95.62 85 SER A CA 1
ATOM 684 C C . SER A 1 85 ? -14.243 -24.159 -20.632 1.00 95.62 85 SER A C 1
ATOM 686 O O . SER A 1 85 ? -14.332 -25.011 -21.509 1.00 95.62 85 SER A O 1
ATOM 688 N N . VAL A 1 86 ? -13.852 -22.914 -20.879 1.00 93.12 86 VAL A N 1
ATOM 689 C CA . VAL A 1 86 ? -13.495 -22.396 -22.202 1.00 93.12 86 VAL A CA 1
ATOM 690 C C . VAL A 1 86 ? -11.987 -22.187 -22.253 1.00 93.12 86 VAL A C 1
ATOM 692 O O . VAL A 1 86 ? -11.440 -21.422 -21.457 1.00 93.12 86 VAL A O 1
ATOM 695 N N . GLY A 1 87 ? -11.310 -22.872 -23.172 1.00 92.81 87 GLY A N 1
ATOM 696 C CA . GLY A 1 87 ? -9.888 -22.677 -23.447 1.00 92.81 87 GLY A CA 1
ATOM 697 C C . GLY A 1 87 ? -9.686 -21.653 -24.558 1.00 92.81 87 GLY A C 1
ATOM 698 O O . GLY A 1 87 ? -10.190 -21.832 -25.661 1.00 92.81 87 GLY A O 1
ATOM 699 N N . ILE A 1 88 ? -8.935 -20.592 -24.281 1.00 92.62 88 ILE A N 1
ATOM 700 C CA . ILE A 1 88 ? -8.550 -19.592 -25.279 1.00 92.62 88 ILE A CA 1
ATOM 701 C C . ILE A 1 88 ? -7.155 -19.959 -25.777 1.00 92.62 88 ILE A C 1
ATOM 703 O O . ILE A 1 88 ? -6.190 -19.912 -25.012 1.00 92.62 88 ILE A O 1
ATOM 707 N N . MET A 1 89 ? -7.052 -20.343 -27.049 1.00 93.25 89 MET A N 1
ATOM 708 C CA . MET A 1 89 ? -5.799 -20.772 -27.676 1.00 93.25 89 MET A CA 1
ATOM 709 C C . MET A 1 89 ? -5.118 -19.599 -28.389 1.00 93.25 89 MET A C 1
ATOM 711 O O . MET A 1 89 ? -5.228 -19.443 -29.606 1.00 93.25 89 MET A O 1
ATOM 715 N N . ALA A 1 90 ? -4.397 -18.771 -27.628 1.00 93.81 90 ALA A N 1
ATOM 716 C CA . ALA A 1 90 ? -3.668 -17.622 -28.168 1.00 93.81 90 ALA A CA 1
ATOM 717 C C . ALA A 1 90 ? -2.689 -18.024 -29.284 1.00 93.81 90 ALA A C 1
ATOM 719 O O . ALA A 1 90 ? -2.601 -17.325 -30.286 1.00 93.81 90 ALA A O 1
ATOM 720 N N . TYR A 1 91 ? -2.028 -19.181 -29.155 1.00 94.12 91 TYR A N 1
ATOM 721 C CA . TYR A 1 91 ? -1.070 -19.679 -30.151 1.00 94.12 91 TYR A CA 1
ATOM 722 C C . TYR A 1 91 ? -1.669 -19.860 -31.556 1.00 94.12 91 TYR A C 1
ATOM 724 O O . TYR A 1 91 ? -1.029 -19.482 -32.537 1.00 94.12 91 TYR A O 1
ATOM 732 N N . HIS A 1 92 ? -2.891 -20.398 -31.655 1.00 93.50 92 HIS A N 1
ATOM 733 C CA . HIS A 1 92 ? -3.599 -20.555 -32.930 1.00 93.50 92 HIS A CA 1
ATOM 734 C C . HIS A 1 92 ? -4.219 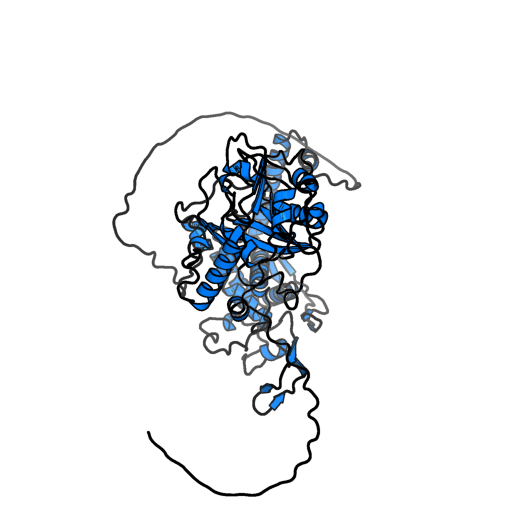-19.243 -33.398 1.00 93.50 92 HIS A C 1
ATOM 736 O O . HIS A 1 92 ? -4.098 -18.891 -34.565 1.00 93.50 92 HIS A O 1
ATOM 742 N N . MET A 1 93 ? -4.831 -18.484 -32.486 1.00 93.06 93 MET A N 1
ATOM 743 C CA . MET A 1 93 ? -5.457 -17.203 -32.820 1.00 93.06 93 MET A CA 1
ATOM 744 C C . MET A 1 93 ? -4.446 -16.202 -33.401 1.00 93.06 93 MET A C 1
ATOM 746 O O . MET A 1 93 ? -4.742 -15.484 -34.351 1.00 93.06 93 MET A O 1
ATOM 750 N N . HIS A 1 94 ? -3.224 -16.177 -32.865 1.00 93.94 94 HIS A N 1
ATOM 751 C CA . HIS A 1 94 ? -2.133 -15.320 -33.344 1.00 93.94 94 HIS A CA 1
ATOM 752 C C . HIS A 1 94 ? -1.521 -15.782 -34.674 1.00 93.94 94 HIS A C 1
ATOM 754 O O . HIS A 1 94 ? -0.686 -15.067 -35.230 1.00 93.94 94 HIS A O 1
ATOM 760 N N . ARG A 1 95 ? -1.943 -16.945 -35.186 1.00 93.56 95 ARG A N 1
ATOM 761 C CA . ARG A 1 95 ? -1.557 -17.534 -36.478 1.00 93.56 95 ARG A CA 1
ATOM 762 C C . ARG A 1 95 ? -2.713 -17.659 -37.463 1.00 93.56 95 ARG A C 1
ATOM 764 O O . ARG A 1 95 ? -2.529 -18.199 -38.548 1.00 93.56 95 ARG A O 1
ATOM 771 N N . ASP A 1 96 ? -3.898 -17.174 -37.109 1.00 92.56 96 ASP A N 1
ATOM 772 C CA . ASP A 1 96 ? -5.022 -17.187 -38.033 1.00 92.56 96 ASP A CA 1
ATOM 773 C C . ASP A 1 96 ? -4.693 -16.291 -39.234 1.00 92.56 96 ASP A C 1
ATOM 775 O O . ASP A 1 96 ? -4.518 -15.078 -39.085 1.00 92.56 96 ASP A O 1
ATOM 779 N N . SER A 1 97 ? -4.616 -16.881 -40.428 1.00 92.38 97 SER A N 1
ATOM 780 C CA . SER A 1 97 ? -4.292 -16.170 -41.665 1.00 92.38 97 SER A CA 1
ATOM 781 C C . SER A 1 97 ? -5.331 -15.109 -42.035 1.00 92.38 97 SER A C 1
ATOM 783 O O . SER A 1 97 ? -5.007 -14.185 -42.779 1.00 92.38 97 SER A O 1
ATOM 785 N N . LYS A 1 98 ? -6.559 -15.199 -41.496 1.00 89.81 98 LYS A N 1
ATOM 786 C CA . LYS A 1 98 ? -7.594 -14.159 -41.636 1.00 89.81 98 LYS A CA 1
ATOM 787 C C . LYS A 1 98 ? -7.256 -12.897 -40.840 1.00 89.81 98 LYS A C 1
ATOM 789 O O . LYS A 1 98 ? -7.680 -11.809 -41.209 1.00 89.81 98 LYS A O 1
ATOM 794 N N . LEU A 1 99 ? -6.508 -13.047 -39.746 1.00 86.19 99 LEU A N 1
ATOM 795 C CA . LEU A 1 99 ? -6.109 -11.963 -38.842 1.00 86.19 99 LEU A CA 1
ATOM 796 C C . LEU A 1 99 ? -4.663 -11.505 -39.091 1.00 86.19 99 LEU A C 1
ATOM 798 O O . LEU A 1 99 ? -4.317 -10.359 -38.795 1.00 86.19 99 LEU A O 1
ATOM 802 N N . TYR A 1 100 ? -3.819 -12.402 -39.605 1.00 88.75 100 TYR A N 1
ATOM 803 C CA . TYR A 1 100 ? -2.389 -12.209 -39.824 1.00 88.75 100 TYR A CA 1
ATOM 804 C C . TYR A 1 100 ? -1.972 -12.804 -41.181 1.00 88.75 100 TYR A C 1
ATOM 806 O O . TYR A 1 100 ? -1.641 -13.986 -41.246 1.00 88.75 100 TYR A O 1
ATOM 814 N N . PRO A 1 101 ? -1.939 -12.007 -42.266 1.00 87.50 101 PRO A N 1
ATOM 815 C CA . PRO A 1 101 ? -1.427 -12.462 -43.563 1.00 87.50 101 PRO A CA 1
ATOM 816 C C . PRO A 1 101 ? 0.020 -12.959 -43.441 1.00 87.50 101 PRO A C 1
ATOM 818 O O . PRO A 1 101 ? 0.804 -12.321 -42.744 1.00 87.50 101 PRO A O 1
ATOM 821 N N . GLU A 1 102 ? 0.393 -14.062 -44.095 1.00 91.88 102 GLU A N 1
ATOM 822 C CA . GLU A 1 102 ? 1.689 -14.750 -43.891 1.00 91.88 102 GLU A CA 1
ATOM 823 C C . GLU A 1 102 ? 1.976 -15.059 -42.396 1.00 91.88 102 GLU A C 1
ATOM 825 O O . GLU A 1 102 ? 2.977 -14.592 -41.845 1.00 91.88 102 GLU A O 1
ATOM 830 N N . PRO A 1 103 ? 1.108 -15.810 -41.692 1.00 92.62 103 PRO A N 1
ATOM 831 C CA . PRO A 1 103 ? 1.115 -15.881 -40.227 1.00 92.62 103 PRO A CA 1
ATOM 832 C C . PRO A 1 103 ? 2.386 -16.491 -39.623 1.00 92.62 103 PRO A C 1
ATOM 834 O O . PRO A 1 103 ? 2.719 -16.167 -38.486 1.00 92.62 103 PRO A O 1
ATOM 837 N N . GLU A 1 104 ? 3.125 -17.325 -40.354 1.00 92.94 104 GLU A N 1
ATOM 838 C CA . GLU A 1 104 ? 4.378 -17.923 -39.863 1.00 92.94 104 GLU A CA 1
ATOM 839 C C . GLU A 1 104 ? 5.609 -17.033 -40.090 1.00 92.94 104 GLU A C 1
ATOM 841 O O . GLU A 1 104 ? 6.667 -17.273 -39.511 1.00 92.94 104 GLU A O 1
ATOM 846 N N . LYS A 1 105 ? 5.486 -15.976 -40.901 1.00 94.69 105 LYS A N 1
ATOM 847 C CA . LYS A 1 105 ? 6.587 -15.049 -41.173 1.00 94.69 105 LYS A CA 1
ATOM 848 C C . LYS A 1 105 ? 6.786 -14.110 -39.990 1.00 94.69 105 LYS A C 1
ATOM 850 O O . LYS A 1 105 ? 5.861 -13.378 -39.624 1.00 94.69 105 LYS A O 1
ATOM 855 N N . PHE A 1 106 ? 7.999 -14.107 -39.441 1.00 96.19 106 PHE A N 1
ATOM 856 C CA . PHE A 1 106 ? 8.433 -13.144 -38.434 1.00 96.19 106 PHE A CA 1
ATOM 857 C C . PHE A 1 106 ? 8.566 -11.760 -39.076 1.00 96.19 106 PHE A C 1
ATOM 859 O O . PHE A 1 106 ? 9.476 -11.521 -39.867 1.00 96.19 106 PHE A O 1
ATOM 866 N N . ASN A 1 107 ? 7.628 -10.866 -38.768 1.00 94.38 107 ASN A N 1
ATOM 867 C CA . ASN A 1 107 ? 7.613 -9.505 -39.293 1.00 94.38 107 ASN A CA 1
ATOM 868 C C . ASN A 1 107 ? 7.271 -8.489 -38.181 1.00 94.38 107 ASN A C 1
ATOM 870 O O . ASN A 1 107 ? 6.089 -8.302 -37.872 1.00 94.38 107 ASN A O 1
ATOM 874 N N . PRO A 1 108 ? 8.277 -7.820 -37.583 1.00 95.06 108 PRO A N 1
ATOM 875 C CA . PRO A 1 108 ? 8.062 -6.784 -36.570 1.00 95.06 108 PRO A CA 1
ATOM 876 C C . PRO A 1 108 ? 7.174 -5.620 -37.039 1.00 95.06 108 PRO A C 1
ATOM 878 O O . PRO A 1 108 ? 6.411 -5.082 -36.235 1.00 95.06 108 PRO A O 1
ATOM 881 N N . GLU A 1 109 ? 7.186 -5.278 -38.332 1.00 91.44 109 GLU A N 1
ATOM 882 C CA . GLU A 1 109 ? 6.415 -4.149 -38.888 1.00 91.44 109 GLU A CA 1
ATOM 883 C C . GLU A 1 109 ? 4.892 -4.328 -38.759 1.00 91.44 109 GLU A C 1
ATOM 885 O O . GLU A 1 109 ? 4.131 -3.372 -38.884 1.00 91.44 109 GLU A O 1
ATOM 890 N N . ARG A 1 110 ? 4.407 -5.534 -38.422 1.00 88.31 110 ARG A N 1
ATOM 891 C CA . ARG A 1 110 ? 2.990 -5.779 -38.076 1.00 88.31 110 ARG A CA 1
ATOM 892 C C . ARG A 1 110 ? 2.503 -4.980 -36.866 1.00 88.31 110 ARG A C 1
ATOM 894 O O . ARG A 1 110 ? 1.300 -4.953 -36.598 1.00 88.31 110 ARG A O 1
ATOM 901 N N . PHE A 1 111 ? 3.428 -4.433 -36.084 1.00 88.44 111 PHE A N 1
ATOM 902 C CA . PHE A 1 111 ? 3.146 -3.628 -34.900 1.00 88.44 111 PHE A CA 1
ATOM 903 C C . PHE A 1 111 ? 3.450 -2.142 -35.107 1.00 88.44 111 PHE A C 1
ATOM 905 O O . PHE A 1 111 ? 3.532 -1.398 -34.127 1.00 88.44 111 PHE A O 1
ATOM 912 N N . ASP A 1 112 ? 3.568 -1.704 -36.361 1.00 80.56 112 ASP A N 1
ATOM 913 C CA . ASP A 1 112 ? 3.593 -0.289 -36.709 1.00 80.56 112 ASP A CA 1
ATOM 914 C C . ASP A 1 112 ? 2.249 0.383 -36.478 1.00 80.56 112 ASP A C 1
ATOM 916 O O . ASP A 1 112 ? 1.187 -0.153 -36.794 1.00 80.56 112 ASP A O 1
ATOM 920 N N . LEU A 1 113 ? 2.314 1.623 -35.994 1.00 60.94 113 LEU A N 1
ATOM 921 C CA . LEU A 1 113 ? 1.139 2.473 -35.808 1.00 60.94 113 LEU A CA 1
ATOM 922 C C . LEU A 1 113 ? 0.379 2.692 -37.128 1.00 60.94 113 LEU A C 1
ATOM 924 O O . LEU A 1 113 ? -0.848 2.747 -37.112 1.00 60.94 113 LEU A O 1
ATOM 928 N N . ASN A 1 114 ? 1.101 2.730 -38.255 1.00 56.41 114 ASN A N 1
ATOM 929 C CA . ASN A 1 114 ? 0.544 2.952 -39.591 1.00 56.41 114 ASN A CA 1
ATOM 930 C C . ASN A 1 114 ? 0.018 1.665 -40.258 1.00 56.41 114 ASN A C 1
ATOM 932 O O . ASN A 1 114 ? -0.881 1.740 -41.089 1.00 56.41 114 ASN A O 1
ATOM 936 N N . ASN A 1 115 ? 0.525 0.484 -39.882 1.00 52.38 115 ASN A N 1
ATOM 937 C CA . ASN A 1 115 ? 0.186 -0.789 -40.527 1.00 52.38 115 ASN A CA 1
ATOM 938 C C . ASN A 1 115 ? -0.609 -1.709 -39.591 1.00 52.38 115 ASN A C 1
ATOM 940 O O . ASN A 1 115 ? -0.078 -2.684 -39.083 1.00 52.38 115 ASN A O 1
ATOM 944 N N . LEU A 1 116 ? -1.920 -1.473 -39.458 1.00 53.69 116 LEU A N 1
ATOM 945 C CA . LEU A 1 116 ? -2.919 -2.378 -38.838 1.00 53.69 116 LEU A CA 1
ATOM 946 C C . LEU A 1 116 ? -3.228 -2.177 -37.341 1.00 53.69 116 LEU A C 1
ATOM 948 O O . LEU A 1 116 ? -4.168 -2.806 -36.853 1.00 53.69 116 LEU A O 1
ATOM 952 N N . VAL A 1 117 ? -2.543 -1.303 -36.592 1.00 54.34 117 VAL A N 1
ATOM 953 C CA . VAL A 1 117 ? -2.896 -1.072 -35.169 1.00 54.34 117 VAL A CA 1
ATOM 954 C C . VAL A 1 117 ? -4.202 -0.273 -35.014 1.00 54.34 117 VAL A C 1
ATOM 956 O O . VAL A 1 117 ? -4.975 -0.569 -34.107 1.00 54.34 117 VAL A O 1
ATOM 959 N N . GLN A 1 118 ? -4.509 0.664 -35.920 1.00 52.53 118 GLN A N 1
ATOM 960 C CA . GLN A 1 118 ? -5.729 1.490 -35.844 1.00 52.53 118 GLN A CA 1
ATOM 961 C C . GLN A 1 118 ? -7.038 0.759 -36.218 1.00 52.53 118 GLN A C 1
ATOM 963 O O . GLN A 1 118 ? -8.110 1.241 -35.867 1.00 52.53 118 GLN A O 1
ATOM 968 N N . GLY A 1 119 ? -6.976 -0.406 -36.879 1.00 60.28 119 GLY A N 1
ATOM 969 C CA . GLY A 1 119 ? -8.158 -1.191 -37.287 1.00 60.28 119 GLY A CA 1
ATOM 970 C C . GLY A 1 119 ? -8.276 -2.573 -36.633 1.00 60.28 119 GLY A C 1
ATOM 971 O O . GLY A 1 119 ? -9.221 -3.312 -36.904 1.00 60.28 119 GLY A O 1
ATOM 972 N N . ARG A 1 120 ? -7.311 -2.955 -35.789 1.00 72.69 120 ARG A N 1
ATOM 973 C CA . ARG A 1 120 ? -7.273 -4.265 -35.135 1.00 72.69 120 ARG A CA 1
ATOM 974 C C . ARG A 1 120 ? -8.288 -4.325 -33.993 1.00 72.69 120 ARG A C 1
ATOM 976 O O . ARG A 1 120 ? -8.315 -3.458 -33.123 1.00 72.69 120 ARG A O 1
ATOM 983 N N . HIS A 1 121 ? -9.047 -5.417 -33.923 1.00 81.56 121 HIS A N 1
ATOM 984 C CA . HIS A 1 121 ? -9.896 -5.671 -32.764 1.00 81.56 121 HIS A CA 1
ATOM 985 C C . HIS A 1 121 ? -9.030 -5.800 -31.489 1.00 81.56 121 HIS A C 1
ATOM 987 O O . HIS A 1 121 ? -8.042 -6.543 -31.512 1.00 81.56 121 HIS A O 1
ATOM 993 N N . PRO A 1 122 ? -9.385 -5.161 -30.355 1.00 79.00 122 PRO A N 1
ATOM 994 C CA . PRO A 1 122 ? -8.559 -5.157 -29.139 1.00 79.00 122 PRO A CA 1
ATOM 995 C C . PRO A 1 122 ? -8.185 -6.548 -28.600 1.00 79.00 122 PRO A C 1
ATOM 997 O O . PRO A 1 122 ? -7.174 -6.703 -27.921 1.00 79.00 122 PRO A O 1
ATOM 1000 N N . TYR A 1 123 ? -8.977 -7.574 -28.928 1.00 87.00 123 TYR A N 1
ATOM 1001 C CA . TYR A 1 123 ? -8.755 -8.964 -28.512 1.00 87.00 123 TYR A CA 1
ATOM 1002 C C . TYR A 1 123 ? -8.034 -9.837 -29.555 1.00 87.00 123 TYR A C 1
ATOM 1004 O O . TYR A 1 123 ? -7.856 -11.028 -29.327 1.00 87.00 123 TYR A O 1
ATOM 1012 N N . GLN A 1 124 ? -7.587 -9.272 -30.681 1.00 87.62 124 GLN A N 1
ATOM 1013 C CA . GLN A 1 124 ? -6.847 -10.001 -31.722 1.00 87.62 124 GLN A CA 1
ATOM 1014 C C . GLN A 1 124 ? -5.404 -10.326 -31.299 1.00 87.62 124 GLN A C 1
ATOM 1016 O O . GLN A 1 124 ? -4.843 -11.328 -31.731 1.00 87.62 124 GLN A O 1
ATOM 1021 N N . TYR A 1 125 ? -4.806 -9.512 -30.420 1.00 91.38 125 TYR A N 1
ATOM 1022 C CA . TYR A 1 125 ? -3.455 -9.713 -29.891 1.00 91.38 125 TYR A CA 1
ATOM 1023 C C . TYR A 1 125 ? -3.472 -9.701 -28.357 1.00 91.38 125 TYR A C 1
ATOM 1025 O O . TYR A 1 125 ? -3.609 -8.657 -27.730 1.00 91.38 125 TYR A O 1
ATOM 1033 N N . ILE A 1 126 ? -3.337 -10.882 -27.748 1.00 93.31 126 ILE A N 1
ATOM 1034 C CA . ILE A 1 126 ? -3.523 -11.123 -26.301 1.00 93.31 126 ILE A CA 1
ATOM 1035 C C . ILE A 1 126 ? -2.395 -11.972 -25.684 1.00 93.31 126 ILE A C 1
ATOM 1037 O O . ILE A 1 126 ? -2.664 -12.922 -24.948 1.00 93.31 126 ILE A O 1
ATOM 1041 N N . PRO A 1 127 ? -1.112 -11.655 -25.939 1.00 92.25 127 PRO A N 1
ATOM 1042 C CA . PRO A 1 127 ? 0.019 -12.429 -25.400 1.00 92.25 127 PRO A CA 1
ATOM 1043 C C . PRO A 1 127 ? 0.062 -12.451 -23.860 1.00 92.25 127 PRO A C 1
ATOM 1045 O O . PRO A 1 127 ? 0.700 -13.311 -23.258 1.00 92.25 127 PRO A O 1
ATOM 1048 N N . PHE A 1 128 ? -0.630 -11.501 -23.225 1.00 92.62 128 PHE A N 1
ATOM 1049 C CA . PHE A 1 128 ? -0.756 -11.333 -21.781 1.00 92.62 128 PHE A CA 1
ATOM 1050 C C . PHE A 1 128 ? -2.208 -11.517 -21.304 1.00 92.62 128 PHE A C 1
ATOM 1052 O O . PHE A 1 128 ? -2.574 -11.020 -20.238 1.00 92.62 128 PHE A O 1
ATOM 1059 N N . SER A 1 129 ? -3.043 -12.231 -22.078 1.00 90.50 129 SER A N 1
ATOM 1060 C CA . SER A 1 129 ? -4.508 -12.236 -21.935 1.00 90.50 129 SER A CA 1
ATOM 1061 C C . SER A 1 129 ? -5.097 -10.819 -22.099 1.00 90.50 129 SER A C 1
ATOM 1063 O O . SER A 1 129 ? -4.386 -9.852 -22.359 1.00 90.50 129 SER A O 1
ATOM 1065 N N . ALA A 1 130 ? -6.416 -10.689 -21.986 1.00 87.00 130 ALA A N 1
ATOM 1066 C CA . ALA A 1 130 ? -7.127 -9.416 -22.004 1.00 87.00 130 ALA A CA 1
ATOM 1067 C C . ALA A 1 130 ? -8.259 -9.388 -20.959 1.00 87.00 130 ALA A C 1
ATOM 1069 O O . ALA A 1 130 ? -8.553 -10.407 -20.318 1.00 87.00 130 ALA A O 1
ATOM 1070 N N . GLY A 1 131 ? -8.867 -8.211 -20.785 1.00 86.62 131 GLY A N 1
ATOM 1071 C CA . GLY A 1 131 ? -9.937 -7.952 -19.819 1.00 86.62 131 GLY A CA 1
ATOM 1072 C C . GLY A 1 131 ? -9.450 -7.784 -18.368 1.00 86.62 131 GLY A C 1
ATOM 1073 O O . GLY A 1 131 ? -8.245 -7.712 -18.129 1.00 86.62 131 GLY A O 1
ATOM 1074 N N . PRO A 1 132 ? -10.366 -7.785 -17.378 1.00 82.88 132 PRO A N 1
ATOM 1075 C CA . PRO A 1 132 ? -10.059 -7.517 -15.961 1.00 82.88 132 PRO A CA 1
ATOM 1076 C C . PRO A 1 132 ? -9.096 -8.514 -15.298 1.00 82.88 132 PRO A C 1
ATOM 1078 O O . PRO A 1 132 ? -8.626 -8.297 -14.187 1.00 82.88 132 PRO A O 1
ATOM 1081 N N . ARG A 1 133 ? -8.855 -9.657 -15.950 1.00 84.50 133 ARG A N 1
ATOM 1082 C CA . ARG A 1 133 ? -7.984 -10.750 -15.485 1.00 84.50 133 ARG A CA 1
ATOM 1083 C C . ARG A 1 133 ? -6.847 -10.987 -16.484 1.00 84.50 133 ARG A C 1
ATOM 1085 O O . ARG A 1 133 ? -6.514 -12.142 -16.775 1.00 84.50 133 ARG A O 1
ATOM 1092 N N . ASN A 1 134 ? -6.334 -9.909 -17.079 1.00 89.19 134 ASN A N 1
ATOM 1093 C CA . ASN A 1 134 ? -5.097 -9.916 -17.853 1.00 89.19 134 ASN A CA 1
ATOM 1094 C C . ASN A 1 134 ? -3.874 -10.035 -16.923 1.00 89.19 134 ASN A C 1
ATOM 1096 O O . ASN A 1 134 ? -3.987 -10.040 -15.696 1.00 89.19 134 ASN A O 1
ATOM 1100 N N . CYS A 1 135 ? -2.696 -10.224 -17.507 1.00 90.50 135 CYS A N 1
ATOM 1101 C CA . CYS A 1 135 ? -1.470 -10.405 -16.744 1.00 90.50 135 CYS A CA 1
ATOM 1102 C C . CYS A 1 135 ? -1.057 -9.101 -16.051 1.00 90.50 135 CYS A C 1
ATOM 1104 O O . CYS A 1 135 ? -0.584 -8.168 -16.699 1.00 90.50 135 CYS A O 1
ATOM 1106 N N . ILE A 1 136 ? -1.130 -9.082 -14.718 1.00 93.12 136 ILE A N 1
ATOM 1107 C CA . ILE A 1 136 ? -0.655 -7.962 -13.891 1.00 93.12 136 ILE A CA 1
ATOM 1108 C C . ILE A 1 136 ? 0.839 -7.653 -14.112 1.00 93.12 136 ILE A C 1
ATOM 1110 O O . ILE A 1 136 ? 1.273 -6.512 -13.989 1.00 93.12 136 ILE A O 1
ATOM 1114 N N . GLY A 1 137 ? 1.630 -8.659 -14.505 1.00 90.88 137 GLY A N 1
ATOM 1115 C CA . GLY A 1 137 ? 3.070 -8.541 -14.746 1.00 90.88 137 GLY A CA 1
ATOM 1116 C C . GLY A 1 137 ? 3.469 -8.061 -16.145 1.00 90.88 137 GLY A C 1
ATOM 1117 O O . GLY A 1 137 ? 4.662 -8.045 -16.441 1.00 90.88 137 GLY A O 1
ATOM 1118 N N . GLN A 1 138 ? 2.526 -7.693 -17.023 1.00 91.75 138 GLN A N 1
ATOM 1119 C CA . GLN A 1 138 ? 2.820 -7.334 -18.420 1.00 91.75 138 GLN A CA 1
ATOM 1120 C C . GLN A 1 138 ? 3.860 -6.209 -18.546 1.00 91.75 138 GLN A C 1
ATOM 1122 O O . GLN A 1 138 ? 4.820 -6.351 -19.304 1.00 91.75 138 GLN A O 1
ATOM 1127 N N . LYS A 1 139 ? 3.699 -5.110 -17.794 1.00 90.81 139 LYS A N 1
ATOM 1128 C CA . LYS A 1 139 ? 4.616 -3.956 -17.859 1.00 90.81 139 LYS A CA 1
ATOM 1129 C C . LYS A 1 139 ? 6.034 -4.340 -17.430 1.00 90.81 139 LYS A C 1
ATOM 1131 O O . LYS A 1 139 ? 6.991 -4.064 -18.147 1.00 90.81 139 LYS A O 1
ATOM 1136 N N . PHE A 1 140 ? 6.148 -5.050 -16.307 1.00 93.12 140 PHE A N 1
ATOM 1137 C CA . PHE A 1 140 ? 7.426 -5.558 -15.810 1.00 93.12 140 PHE A CA 1
ATOM 1138 C C . PHE A 1 140 ? 8.084 -6.523 -16.804 1.00 93.12 140 PHE A C 1
ATOM 1140 O O . PHE A 1 140 ? 9.280 -6.427 -17.064 1.00 93.12 140 PHE A O 1
ATOM 1147 N N . ALA A 1 141 ? 7.302 -7.423 -17.411 1.00 93.75 141 ALA A N 1
ATOM 1148 C CA . ALA A 1 141 ? 7.815 -8.370 -18.391 1.00 93.75 141 ALA A CA 1
ATOM 1149 C C . ALA A 1 141 ? 8.366 -7.678 -19.641 1.00 93.75 141 ALA A C 1
ATOM 1151 O O . ALA A 1 141 ? 9.454 -8.035 -20.086 1.00 93.75 141 ALA A O 1
ATOM 1152 N N . MET A 1 142 ? 7.649 -6.692 -20.188 1.00 94.62 142 MET A N 1
ATOM 1153 C CA . MET A 1 142 ? 8.127 -5.913 -21.335 1.00 94.62 142 MET A CA 1
ATOM 1154 C C . MET A 1 142 ? 9.431 -5.186 -21.010 1.00 94.62 142 MET A C 1
ATOM 1156 O O . MET A 1 142 ? 10.376 -5.275 -21.790 1.00 94.62 142 MET A O 1
ATOM 1160 N N . LEU A 1 143 ? 9.507 -4.544 -19.841 1.00 93.44 143 LEU A N 1
ATOM 1161 C CA . LEU A 1 143 ? 10.711 -3.842 -19.404 1.00 93.44 143 LEU A CA 1
ATOM 1162 C C . LEU A 1 143 ? 11.905 -4.797 -19.281 1.00 93.44 143 LEU A C 1
ATOM 1164 O O . LEU A 1 143 ? 12.944 -4.563 -19.887 1.00 93.44 143 LEU A O 1
ATOM 1168 N N . ALA A 1 144 ? 11.732 -5.914 -18.571 1.00 94.31 144 ALA A N 1
ATOM 1169 C CA . ALA A 1 144 ? 12.793 -6.898 -18.373 1.00 94.31 144 ALA A CA 1
ATOM 1170 C C . ALA A 1 144 ? 13.276 -7.523 -19.695 1.00 94.31 144 ALA A C 1
ATOM 1172 O O . ALA A 1 144 ? 14.481 -7.692 -19.891 1.00 94.31 144 ALA A O 1
ATOM 1173 N N . MET A 1 145 ? 12.357 -7.833 -20.620 1.00 96.69 145 MET A N 1
ATOM 1174 C CA . MET A 1 145 ? 12.715 -8.338 -21.950 1.00 96.69 145 MET A CA 1
ATOM 1175 C C . MET A 1 145 ? 13.501 -7.300 -22.752 1.00 96.69 145 MET A C 1
ATOM 1177 O O . MET A 1 145 ? 14.538 -7.656 -23.308 1.00 96.69 145 MET A O 1
ATOM 1181 N N . LYS A 1 146 ? 13.066 -6.030 -22.771 1.00 95.81 146 LYS A N 1
ATOM 1182 C CA . LYS A 1 146 ? 13.808 -4.954 -23.445 1.00 95.81 146 LYS A CA 1
ATOM 1183 C C . LYS A 1 146 ? 15.212 -4.801 -22.867 1.00 95.81 146 LYS A C 1
ATOM 1185 O O . LYS A 1 146 ? 16.167 -4.814 -23.632 1.00 95.81 146 LYS A O 1
ATOM 1190 N N . THR A 1 147 ? 15.357 -4.750 -21.542 1.00 94.69 147 THR A N 1
ATOM 1191 C CA . THR A 1 147 ? 16.667 -4.607 -20.887 1.00 94.69 147 THR A CA 1
ATOM 1192 C C . THR A 1 147 ? 17.628 -5.726 -21.276 1.00 94.69 147 THR A C 1
ATOM 1194 O O . THR A 1 147 ? 18.768 -5.462 -21.660 1.00 94.69 147 THR A O 1
ATOM 1197 N N . ILE A 1 148 ? 17.176 -6.982 -21.189 1.00 95.75 148 ILE A N 1
ATOM 1198 C CA . ILE A 1 148 ? 18.029 -8.145 -21.459 1.00 95.75 148 ILE A CA 1
ATOM 1199 C C . ILE A 1 148 ? 18.380 -8.215 -22.945 1.00 95.75 148 ILE A C 1
ATOM 1201 O O . ILE A 1 148 ? 19.554 -8.350 -23.283 1.00 95.75 148 ILE A O 1
ATOM 1205 N N . LEU A 1 149 ? 17.391 -8.087 -23.834 1.00 96.88 149 LEU A N 1
ATOM 1206 C CA . LEU A 1 149 ? 17.620 -8.166 -25.277 1.00 96.88 149 LEU A CA 1
ATOM 1207 C C . LEU A 1 149 ? 18.502 -7.017 -25.768 1.00 96.88 149 LEU A C 1
ATOM 1209 O O . LEU A 1 149 ? 19.454 -7.269 -26.500 1.00 96.88 149 LEU A O 1
ATOM 1213 N N . ALA A 1 150 ? 18.259 -5.787 -25.306 1.00 94.62 150 ALA A N 1
ATOM 1214 C CA . ALA A 1 150 ? 19.085 -4.642 -25.665 1.00 94.62 150 ALA A CA 1
ATOM 1215 C C . ALA A 1 150 ? 20.532 -4.821 -25.197 1.00 94.62 150 ALA A C 1
ATOM 1217 O O . ALA A 1 150 ? 21.466 -4.566 -25.956 1.00 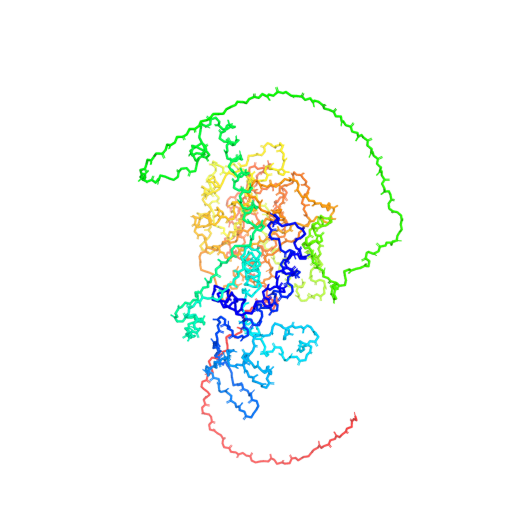94.62 150 ALA A O 1
ATOM 1218 N N . LYS A 1 151 ? 20.742 -5.325 -23.972 1.00 91.75 151 LYS A N 1
ATOM 1219 C CA . LYS A 1 151 ? 22.093 -5.603 -23.470 1.00 91.75 151 LYS A CA 1
ATOM 1220 C C . LYS A 1 151 ? 22.791 -6.693 -24.283 1.00 91.75 151 LYS A C 1
ATOM 1222 O O . LYS A 1 151 ? 23.969 -6.538 -24.595 1.00 91.75 151 LYS A O 1
ATOM 1227 N N . VAL A 1 152 ? 22.087 -7.773 -24.628 1.00 94.06 152 VAL A N 1
ATOM 1228 C CA . VAL A 1 152 ? 22.658 -8.867 -25.425 1.00 94.06 152 VAL A CA 1
ATOM 1229 C C . VAL A 1 152 ? 23.017 -8.385 -26.828 1.00 94.06 152 VAL A C 1
ATOM 1231 O O . VAL A 1 152 ? 24.163 -8.564 -27.217 1.00 94.06 152 VAL A O 1
ATOM 1234 N N . VAL A 1 153 ? 22.103 -7.726 -27.549 1.00 93.75 153 VAL A N 1
ATOM 1235 C CA . VAL A 1 153 ? 22.341 -7.253 -28.930 1.00 93.75 153 VAL A CA 1
ATOM 1236 C C . VAL A 1 153 ? 23.452 -6.200 -28.992 1.00 93.75 153 VAL A C 1
ATOM 1238 O O . VAL A 1 153 ? 24.269 -6.218 -29.915 1.00 93.75 153 VAL A O 1
ATOM 1241 N N . ARG A 1 154 ? 23.536 -5.324 -27.981 1.00 88.44 154 ARG A N 1
ATOM 1242 C CA . ARG A 1 154 ? 24.611 -4.326 -27.855 1.00 88.44 154 ARG A CA 1
ATOM 1243 C C . ARG A 1 154 ? 25.986 -4.961 -27.640 1.00 88.44 154 ARG A C 1
ATOM 1245 O O . ARG A 1 154 ? 26.980 -4.423 -28.108 1.00 88.44 154 ARG A O 1
ATOM 1252 N N . CYS A 1 155 ? 26.067 -6.082 -26.923 1.00 86.94 155 CYS A N 1
ATOM 1253 C CA . CYS A 1 155 ? 27.345 -6.729 -26.601 1.00 86.94 155 CYS A CA 1
ATOM 1254 C C . CYS A 1 155 ? 27.738 -7.839 -27.590 1.00 86.94 155 CYS A C 1
ATOM 1256 O O . CYS A 1 155 ? 28.927 -8.093 -27.787 1.00 86.94 155 CYS A O 1
ATOM 1258 N N . TYR A 1 156 ? 26.757 -8.499 -28.201 1.00 93.44 156 TYR A N 1
ATOM 1259 C CA . TYR A 1 156 ? 26.951 -9.692 -29.011 1.00 93.44 156 TYR A CA 1
ATOM 1260 C C . TYR A 1 156 ? 26.127 -9.627 -30.293 1.00 93.44 156 TYR A C 1
ATOM 1262 O O . TYR A 1 156 ? 24.977 -9.185 -30.303 1.00 93.44 156 TYR A O 1
ATOM 1270 N N . LYS A 1 157 ? 26.703 -10.146 -31.371 1.00 95.06 157 LYS A N 1
ATOM 1271 C CA . LYS A 1 157 ? 25.955 -10.604 -32.531 1.00 95.06 157 LYS A CA 1
ATOM 1272 C C . LYS A 1 157 ? 25.459 -12.021 -32.245 1.00 95.06 157 LYS A C 1
ATOM 1274 O O . LYS A 1 157 ? 26.245 -12.925 -31.956 1.00 95.06 157 LYS A O 1
ATOM 1279 N N . VAL A 1 158 ? 24.143 -12.200 -32.268 1.00 95.56 158 VAL A N 1
ATOM 1280 C CA . VAL A 1 158 ? 23.491 -13.488 -32.006 1.00 95.56 158 VAL A CA 1
ATOM 1281 C C . VAL A 1 158 ? 23.328 -14.219 -33.334 1.00 95.56 158 VAL A C 1
ATOM 1283 O O . VAL A 1 158 ? 22.737 -13.678 -34.266 1.00 95.56 158 VAL A O 1
ATOM 1286 N N . LEU A 1 159 ? 23.844 -15.440 -33.430 1.00 94.06 159 LEU A N 1
ATOM 1287 C CA . LEU A 1 159 ? 23.904 -16.241 -34.651 1.00 94.06 159 LEU A CA 1
ATOM 1288 C C . LEU A 1 159 ? 23.235 -17.610 -34.445 1.00 94.06 159 LEU A C 1
ATOM 1290 O O . LEU A 1 159 ? 23.216 -18.137 -33.325 1.00 94.06 159 LEU A O 1
ATOM 1294 N N . PRO A 1 160 ? 22.688 -18.219 -35.511 1.00 90.31 160 PRO A N 1
ATOM 1295 C CA . PRO A 1 160 ? 22.150 -19.568 -35.429 1.00 90.31 160 PRO A CA 1
ATOM 1296 C C . PRO A 1 160 ? 23.286 -20.577 -35.199 1.00 90.31 160 PRO A C 1
ATOM 1298 O O . PRO A 1 160 ? 24.404 -20.390 -35.675 1.00 90.31 160 PRO A O 1
ATOM 1301 N N . SER A 1 161 ? 23.000 -21.654 -34.466 1.00 85.62 161 SER A N 1
ATOM 1302 C CA . SER A 1 161 ? 23.920 -22.787 -34.282 1.00 85.62 161 SER A CA 1
ATOM 1303 C C . SER A 1 161 ? 23.537 -23.952 -35.208 1.00 85.62 161 SER A C 1
ATOM 1305 O O . SER A 1 161 ? 22.363 -24.094 -35.565 1.00 85.62 161 SER A O 1
ATOM 1307 N N . GLU A 1 162 ? 24.491 -24.783 -35.625 1.00 73.88 162 GLU A N 1
ATOM 1308 C CA . GLU A 1 162 ? 24.211 -25.974 -36.443 1.00 73.88 162 GLU A CA 1
ATOM 1309 C C . GLU A 1 162 ? 23.345 -26.983 -35.657 1.00 73.88 162 GLU A C 1
ATOM 1311 O O . GLU A 1 162 ? 23.515 -27.159 -34.454 1.00 73.88 162 GLU A O 1
ATOM 1316 N N . GLY A 1 163 ? 22.347 -27.595 -36.309 1.00 64.56 163 GLY A N 1
ATOM 1317 C CA . GLY A 1 163 ? 21.391 -28.512 -35.658 1.00 64.56 163 GLY A CA 1
ATOM 1318 C C . GLY A 1 163 ? 20.254 -27.847 -34.858 1.00 64.56 163 GLY A C 1
ATOM 1319 O O . GLY A 1 163 ? 19.470 -28.537 -34.206 1.00 64.56 163 GLY A O 1
ATOM 1320 N N . SER A 1 164 ? 20.120 -26.515 -34.915 1.00 61.66 164 SER A N 1
ATOM 1321 C CA . SER A 1 164 ? 19.116 -25.727 -34.173 1.00 61.66 164 SER A CA 1
ATOM 1322 C C . SER A 1 164 ? 17.711 -25.711 -34.806 1.00 61.66 164 SER A C 1
ATOM 1324 O O . SER A 1 164 ? 17.124 -24.650 -35.047 1.00 61.66 164 SER A O 1
ATOM 1326 N N . GLU A 1 165 ? 17.137 -26.881 -35.084 1.00 76.44 165 GLU A N 1
ATOM 1327 C CA . GLU A 1 165 ? 15.720 -26.960 -35.456 1.00 76.44 165 GLU A CA 1
ATOM 1328 C C . GLU A 1 165 ? 14.842 -26.789 -34.206 1.00 76.44 165 GLU A C 1
ATOM 1330 O O . GLU A 1 165 ? 15.015 -27.486 -33.200 1.00 76.44 165 GLU A O 1
ATOM 1335 N N . LEU A 1 166 ? 13.915 -25.829 -34.248 1.00 84.94 166 LEU A N 1
ATOM 1336 C CA . LEU A 1 166 ? 13.075 -25.493 -33.105 1.00 84.94 166 LEU A CA 1
ATOM 1337 C C . LEU A 1 166 ? 11.940 -26.512 -32.958 1.00 84.94 166 LEU A C 1
ATOM 1339 O O . LEU A 1 166 ? 10.999 -26.516 -33.749 1.00 84.94 166 LEU A O 1
ATOM 1343 N N . LYS A 1 167 ? 11.988 -27.337 -31.909 1.00 88.75 167 LYS A N 1
ATOM 1344 C CA . LYS A 1 167 ? 10.912 -28.287 -31.591 1.00 88.75 167 LYS A CA 1
ATOM 1345 C C . LYS A 1 167 ? 10.093 -27.760 -30.425 1.00 88.75 167 LYS A C 1
ATOM 1347 O O . LYS A 1 167 ? 10.571 -27.728 -29.296 1.00 88.75 167 LYS A O 1
ATOM 1352 N N . LEU A 1 168 ? 8.862 -27.329 -30.683 1.00 91.12 168 LEU A N 1
ATOM 1353 C CA . LEU A 1 168 ? 8.007 -26.738 -29.655 1.00 91.12 168 LEU A CA 1
ATOM 1354 C C . LEU A 1 168 ? 7.368 -27.808 -28.759 1.00 91.12 168 LEU A C 1
ATOM 1356 O O . LEU A 1 168 ? 6.819 -28.795 -29.243 1.00 91.12 168 LEU A O 1
ATOM 1360 N N . LYS A 1 169 ? 7.383 -27.560 -27.447 1.00 89.31 169 LYS A N 1
ATOM 1361 C CA . LYS A 1 169 ? 6.614 -28.297 -26.439 1.00 89.31 169 LYS A CA 1
ATOM 1362 C C . LYS A 1 169 ? 5.622 -27.364 -25.774 1.00 89.31 169 LYS A C 1
ATOM 1364 O O . LYS A 1 169 ? 6.015 -26.333 -25.219 1.00 89.31 169 LYS A O 1
ATOM 1369 N N . LEU A 1 170 ? 4.356 -27.764 -25.771 1.00 88.00 170 LEU A N 1
ATOM 1370 C CA . LEU A 1 170 ? 3.353 -27.141 -24.924 1.00 88.00 170 LEU A CA 1
ATOM 1371 C C . LEU A 1 170 ? 3.341 -27.833 -23.555 1.00 88.00 170 LEU A C 1
ATOM 1373 O O . LEU A 1 170 ? 2.992 -29.003 -23.440 1.00 88.00 170 LEU A O 1
ATOM 1377 N N . ASP A 1 171 ? 3.756 -27.094 -22.535 1.00 84.38 171 ASP A N 1
ATOM 1378 C CA . ASP A 1 171 ? 3.592 -27.411 -21.114 1.00 84.38 171 ASP A CA 1
ATOM 1379 C C . ASP A 1 171 ? 2.701 -26.299 -20.509 1.00 84.38 171 ASP A C 1
ATOM 1381 O O . ASP A 1 171 ? 1.955 -25.644 -21.240 1.00 84.38 171 ASP A O 1
ATOM 1385 N N . VAL A 1 172 ? 2.799 -25.994 -19.212 1.00 83.25 172 VAL A N 1
ATOM 1386 C CA . VAL A 1 172 ? 2.181 -24.778 -18.637 1.00 83.25 172 VAL A CA 1
ATOM 1387 C C . VAL A 1 172 ? 2.632 -23.507 -19.378 1.00 83.25 172 VAL A C 1
ATOM 1389 O O . VAL A 1 172 ? 1.871 -22.551 -19.520 1.00 83.25 172 VAL A O 1
ATOM 1392 N N . VAL A 1 173 ? 3.871 -23.506 -19.878 1.00 91.50 173 VAL A N 1
ATOM 1393 C CA . VAL A 1 173 ? 4.397 -22.476 -20.778 1.00 91.50 173 VAL A CA 1
ATOM 1394 C C . VAL A 1 173 ? 4.948 -23.116 -22.046 1.00 91.50 173 VAL A C 1
ATOM 1396 O O . VAL A 1 173 ? 5.401 -24.261 -22.018 1.00 91.50 173 VAL A O 1
ATOM 1399 N N . LEU A 1 174 ? 4.942 -22.369 -23.149 1.00 90.94 174 LEU A N 1
ATOM 1400 C CA . LEU A 1 174 ? 5.570 -22.800 -24.396 1.00 90.94 174 LEU A CA 1
ATOM 1401 C C . LEU A 1 174 ? 7.097 -22.846 -24.215 1.00 90.94 174 LEU A C 1
ATOM 1403 O O . LEU A 1 174 ? 7.692 -21.893 -23.697 1.00 90.94 174 LEU A O 1
ATOM 1407 N N . LYS A 1 175 ? 7.733 -23.952 -24.608 1.00 90.31 175 LYS A N 1
ATOM 1408 C CA . LYS A 1 175 ? 9.186 -24.175 -24.479 1.00 90.31 175 LYS A CA 1
ATOM 1409 C C . LYS A 1 175 ? 9.733 -24.871 -25.729 1.00 90.31 175 LYS A C 1
ATOM 1411 O O . LYS A 1 175 ? 8.967 -25.412 -26.521 1.00 90.31 175 LYS A O 1
ATOM 1416 N N . SER A 1 176 ? 11.055 -24.897 -25.873 1.00 88.75 176 SER A N 1
ATOM 1417 C CA . SER A 1 176 ? 11.737 -25.778 -26.827 1.00 88.75 176 SER A CA 1
ATOM 1418 C C . SER A 1 176 ? 12.043 -27.136 -26.178 1.00 88.75 176 SER A C 1
ATOM 1420 O O . SER A 1 176 ? 12.564 -27.167 -25.063 1.00 88.75 176 SER A O 1
ATOM 1422 N N . CYS A 1 177 ? 11.739 -28.249 -26.851 1.00 85.94 177 CYS A N 1
ATOM 1423 C CA . CYS A 1 177 ? 12.038 -29.618 -26.409 1.00 85.94 177 CYS A CA 1
ATOM 1424 C C . CYS A 1 177 ? 13.543 -29.871 -26.275 1.00 85.94 177 CYS A C 1
ATOM 1426 O O . CYS A 1 177 ? 13.977 -30.549 -25.351 1.00 85.94 177 CYS A O 1
ATOM 1428 N N . ASN A 1 178 ? 14.321 -29.348 -27.220 1.00 85.38 178 ASN A N 1
ATOM 1429 C CA . ASN A 1 178 ? 15.761 -29.558 -27.365 1.00 85.38 178 ASN A CA 1
ATOM 1430 C C . ASN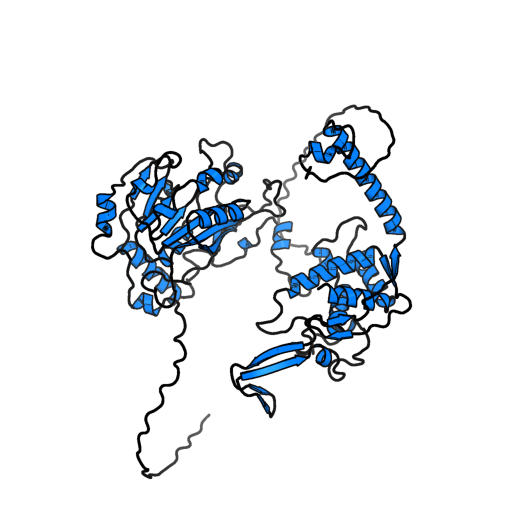 A 1 178 ? 16.581 -28.347 -26.888 1.00 85.38 178 ASN A C 1
ATOM 1432 O O . ASN A 1 178 ? 17.771 -28.252 -27.173 1.00 85.38 178 ASN A O 1
ATOM 1436 N N . GLY A 1 179 ? 15.948 -27.412 -26.170 1.00 84.88 179 GLY A N 1
ATOM 1437 C CA . GLY A 1 179 ? 16.557 -26.129 -25.831 1.00 84.88 179 GLY A CA 1
ATOM 1438 C C . GLY A 1 179 ? 16.708 -25.215 -27.050 1.00 84.88 179 GLY A C 1
ATOM 1439 O O . GLY A 1 179 ? 16.232 -25.513 -28.145 1.00 84.88 179 GLY A O 1
ATOM 1440 N N . ILE A 1 180 ? 17.321 -24.052 -26.842 1.00 87.94 180 ILE A N 1
ATOM 1441 C CA . ILE A 1 180 ? 17.663 -23.116 -27.916 1.00 87.94 180 ILE A CA 1
ATOM 1442 C C . ILE A 1 180 ? 19.167 -22.885 -27.828 1.00 87.94 180 ILE A C 1
ATOM 1444 O O . ILE A 1 180 ? 19.639 -22.233 -26.899 1.00 87.94 180 ILE A O 1
ATOM 1448 N N . VAL A 1 181 ? 19.905 -23.456 -28.777 1.00 89.12 181 VAL A N 1
ATOM 1449 C CA . VAL A 1 181 ? 21.361 -23.317 -28.870 1.00 89.12 181 VAL A CA 1
ATOM 1450 C C . VAL A 1 181 ? 21.674 -22.220 -29.880 1.00 89.12 181 VAL A C 1
ATOM 1452 O O . VAL A 1 181 ? 21.252 -22.291 -31.035 1.00 89.12 181 VAL A O 1
ATOM 1455 N N . LEU A 1 182 ? 22.388 -21.190 -29.430 1.00 91.75 182 LEU A N 1
ATOM 1456 C CA . LEU A 1 182 ? 22.757 -20.016 -30.220 1.00 91.75 182 LEU A CA 1
ATOM 1457 C C . LEU A 1 182 ? 24.266 -19.813 -30.141 1.00 91.75 182 LEU A C 1
ATOM 1459 O O . LEU A 1 182 ? 24.883 -20.104 -29.115 1.00 91.75 182 LEU A O 1
ATOM 1463 N N . LYS A 1 183 ? 24.850 -19.279 -31.211 1.00 93.44 183 LYS A N 1
ATOM 1464 C CA . LYS A 1 183 ? 26.235 -18.810 -31.215 1.00 93.44 183 LYS A CA 1
ATOM 1465 C C . LYS A 1 183 ? 26.237 -17.318 -30.879 1.00 93.44 183 LYS A C 1
ATOM 1467 O O . LYS A 1 183 ? 25.443 -16.562 -31.430 1.00 93.44 183 LYS A O 1
ATOM 1472 N N . LEU A 1 184 ? 27.111 -16.900 -29.968 1.00 93.94 184 LEU A N 1
ATOM 1473 C CA . LEU A 1 184 ? 27.321 -15.492 -29.636 1.00 93.94 184 LEU A CA 1
ATOM 1474 C C . LEU A 1 184 ? 28.702 -15.078 -30.126 1.00 93.94 184 LEU A C 1
ATOM 1476 O O . LEU A 1 184 ? 29.703 -15.681 -29.747 1.00 93.94 184 LEU A O 1
ATOM 1480 N N . GLU A 1 185 ? 28.746 -14.054 -30.964 1.00 93.00 185 GLU A N 1
ATOM 1481 C CA . GLU A 1 185 ? 29.980 -13.419 -31.411 1.00 93.00 185 GLU A CA 1
ATOM 1482 C C . GLU A 1 185 ? 30.091 -12.059 -30.724 1.00 93.00 185 GLU A C 1
ATOM 1484 O O . GLU A 1 185 ? 29.177 -11.238 -30.800 1.00 93.00 185 GLU A O 1
ATOM 1489 N N . GLN A 1 186 ? 31.173 -11.829 -29.985 1.00 88.56 186 GLN A N 1
ATOM 1490 C CA . GLN A 1 186 ? 31.374 -10.566 -29.281 1.00 88.56 186 GLN A CA 1
ATOM 1491 C C . GLN A 1 186 ? 31.618 -9.440 -30.291 1.00 88.56 186 GLN A C 1
ATOM 1493 O O . GLN A 1 186 ? 32.392 -9.601 -31.231 1.00 88.56 186 GLN A O 1
ATOM 1498 N N . ARG A 1 187 ? 30.970 -8.287 -30.099 1.00 83.69 187 ARG A N 1
ATOM 1499 C CA . ARG A 1 187 ? 31.205 -7.117 -30.960 1.00 83.69 187 ARG A CA 1
ATOM 1500 C C . ARG A 1 187 ? 32.538 -6.456 -30.573 1.00 83.69 187 ARG A C 1
ATOM 1502 O O . ARG A 1 187 ? 32.757 -6.197 -29.389 1.00 83.69 187 ARG A O 1
ATOM 1509 N N . ALA A 1 188 ? 33.409 -6.207 -31.558 1.00 63.75 188 ALA A N 1
ATOM 1510 C CA . ALA A 1 188 ? 34.810 -5.792 -31.372 1.00 63.75 188 ALA A CA 1
ATOM 1511 C C . ALA A 1 188 ? 34.981 -4.582 -30.432 1.00 63.75 188 ALA A C 1
ATOM 1513 O O . ALA A 1 188 ? 35.769 -4.634 -29.498 1.00 63.75 188 ALA A O 1
ATOM 1514 N N . GLU A 1 189 ? 34.151 -3.552 -30.578 1.00 62.06 189 GLU A N 1
ATOM 1515 C CA . GLU A 1 189 ? 34.231 -2.322 -29.771 1.00 62.06 189 GLU A CA 1
ATOM 1516 C C . GLU A 1 189 ? 33.948 -2.540 -28.267 1.00 62.06 189 GLU A C 1
ATOM 1518 O O . GLU A 1 189 ? 34.431 -1.802 -27.413 1.00 62.06 189 GLU A O 1
ATOM 1523 N N . MET A 1 190 ? 33.189 -3.582 -27.906 1.00 57.19 190 MET A N 1
ATOM 1524 C CA . MET A 1 190 ? 32.882 -3.931 -26.510 1.00 57.19 190 MET A CA 1
ATOM 1525 C C . MET A 1 190 ? 33.988 -4.782 -25.869 1.00 57.19 190 MET A C 1
ATOM 1527 O O . MET A 1 190 ? 34.088 -4.837 -24.644 1.00 57.19 190 MET A O 1
ATOM 1531 N N . HIS A 1 191 ? 34.799 -5.482 -26.669 1.00 56.09 191 HIS A N 1
ATOM 1532 C CA . HIS A 1 191 ? 35.956 -6.226 -26.168 1.00 56.09 191 HIS A CA 1
ATOM 1533 C C . HIS A 1 191 ? 36.984 -5.269 -25.552 1.00 56.09 191 HIS A C 1
ATOM 1535 O O . HIS A 1 191 ? 37.442 -5.505 -24.432 1.00 56.09 191 HIS A O 1
ATOM 1541 N N . ASP A 1 192 ? 37.244 -4.151 -26.228 1.00 57.94 192 ASP A N 1
ATOM 1542 C CA . ASP A 1 192 ? 38.186 -3.128 -25.770 1.00 57.94 192 ASP A CA 1
ATOM 1543 C C . ASP A 1 192 ? 37.631 -2.350 -24.565 1.00 57.94 192 ASP A C 1
ATOM 1545 O O . ASP A 1 192 ? 38.316 -2.196 -23.555 1.00 57.94 192 ASP A O 1
ATOM 1549 N N . MET A 1 193 ? 36.337 -2.021 -24.571 1.00 58.88 193 MET A N 1
ATOM 1550 C CA . MET A 1 193 ? 35.654 -1.405 -23.423 1.00 58.88 193 MET A CA 1
ATOM 1551 C C . MET A 1 193 ? 35.601 -2.312 -22.179 1.00 58.88 193 MET A C 1
ATOM 1553 O O . MET A 1 193 ? 35.811 -1.861 -21.054 1.00 58.88 193 MET A O 1
ATOM 1557 N N . LEU A 1 194 ? 35.310 -3.613 -22.327 1.00 56.41 194 LEU A N 1
ATOM 1558 C CA . LEU A 1 194 ? 35.309 -4.551 -21.193 1.00 56.41 194 LEU A CA 1
ATOM 1559 C C . LEU A 1 194 ? 36.715 -4.755 -20.627 1.00 56.41 194 LEU A C 1
ATOM 1561 O O . LEU A 1 194 ? 36.849 -5.023 -19.429 1.00 56.41 194 LEU A O 1
ATOM 1565 N N . LYS A 1 195 ? 37.743 -4.629 -21.470 1.00 63.59 195 LYS A N 1
ATOM 1566 C CA . LYS A 1 195 ? 39.139 -4.607 -21.047 1.00 63.59 195 LYS A CA 1
ATOM 1567 C C . LYS A 1 195 ? 39.414 -3.353 -20.206 1.00 63.59 195 LYS A C 1
ATOM 1569 O O . LYS A 1 195 ? 39.813 -3.503 -19.052 1.00 63.59 195 LYS A O 1
ATOM 1574 N N . GLU A 1 196 ? 39.038 -2.165 -20.681 1.00 64.94 196 GLU A N 1
ATOM 1575 C CA . GLU A 1 196 ? 39.170 -0.904 -19.927 1.00 64.94 196 GLU A CA 1
ATOM 1576 C C . GLU A 1 196 ? 38.370 -0.889 -18.611 1.00 64.94 196 GLU A C 1
ATOM 1578 O O . GLU A 1 196 ? 38.881 -0.486 -17.565 1.00 64.94 196 GLU A O 1
ATOM 1583 N N . LEU A 1 197 ? 37.125 -1.377 -18.601 1.00 59.78 197 LEU A N 1
ATOM 1584 C CA . LEU A 1 197 ? 36.295 -1.441 -17.390 1.00 59.78 197 LEU A CA 1
ATOM 1585 C C . LEU A 1 197 ? 36.848 -2.427 -16.354 1.00 59.78 197 LEU A C 1
ATOM 1587 O O . LEU A 1 197 ? 36.763 -2.164 -15.148 1.00 59.78 197 LEU A O 1
ATOM 1591 N N . ARG A 1 198 ? 37.422 -3.556 -16.796 1.00 67.69 198 ARG A N 1
ATOM 1592 C CA . ARG A 1 198 ? 38.126 -4.496 -15.907 1.00 67.69 198 ARG A CA 1
ATOM 1593 C C . ARG A 1 198 ? 39.377 -3.850 -15.320 1.00 67.69 198 ARG A C 1
ATOM 1595 O O . ARG A 1 198 ? 39.579 -3.964 -14.111 1.00 67.69 198 ARG A O 1
ATOM 1602 N N . GLU A 1 199 ? 40.130 -3.109 -16.127 1.00 66.38 199 GLU A N 1
ATOM 1603 C CA . GLU A 1 199 ? 41.304 -2.349 -15.684 1.00 66.38 199 GLU A CA 1
ATOM 1604 C C . GLU A 1 199 ? 40.922 -1.241 -14.681 1.00 66.38 199 GLU A C 1
ATOM 1606 O O . GLU A 1 199 ? 41.515 -1.141 -13.606 1.00 66.38 199 GLU A O 1
ATOM 1611 N N . HIS A 1 200 ? 39.864 -0.466 -14.941 1.00 68.12 200 HIS A N 1
ATOM 1612 C CA . HIS A 1 200 ? 39.347 0.554 -14.014 1.00 68.12 200 HIS A CA 1
ATOM 1613 C C . HIS A 1 200 ? 38.771 -0.041 -12.721 1.00 68.12 200 HIS A C 1
ATOM 1615 O O . HIS A 1 200 ? 38.892 0.562 -11.649 1.00 68.12 200 HIS A O 1
ATOM 1621 N N . SER A 1 201 ? 38.120 -1.207 -12.796 1.00 66.38 201 SER A N 1
ATOM 1622 C CA . SER A 1 201 ? 37.621 -1.928 -11.619 1.00 66.38 201 SER A CA 1
ATOM 1623 C C . SER A 1 201 ? 38.775 -2.453 -10.762 1.00 66.38 201 SER A C 1
ATOM 1625 O O . SER A 1 201 ? 38.734 -2.311 -9.539 1.00 66.38 201 SER A O 1
ATOM 1627 N N . GLN A 1 202 ? 39.830 -2.987 -11.387 1.00 68.00 202 GLN A N 1
ATOM 1628 C CA . GLN A 1 202 ? 41.053 -3.394 -10.692 1.00 68.00 202 GLN A CA 1
ATOM 1629 C C . GLN A 1 202 ? 41.738 -2.203 -10.019 1.00 68.00 202 GLN A C 1
ATOM 1631 O O . GLN A 1 202 ? 42.022 -2.282 -8.825 1.00 68.00 202 GLN A O 1
ATOM 1636 N N . LYS A 1 203 ? 41.903 -1.074 -10.723 1.00 72.50 203 LYS A N 1
ATOM 1637 C CA . LYS A 1 203 ? 42.467 0.163 -10.151 1.00 72.50 203 LYS A CA 1
ATOM 1638 C C . LYS A 1 203 ? 41.673 0.656 -8.937 1.00 72.50 203 LYS A C 1
ATOM 1640 O O . LYS A 1 203 ? 42.262 0.972 -7.908 1.00 72.50 203 LYS A O 1
ATOM 1645 N N . ARG A 1 204 ? 40.335 0.657 -9.010 1.00 69.69 204 ARG A N 1
ATOM 1646 C CA . ARG A 1 204 ? 39.466 1.035 -7.876 1.00 69.69 204 ARG A CA 1
ATOM 1647 C C . ARG A 1 204 ? 39.604 0.099 -6.680 1.00 69.69 204 ARG A C 1
ATOM 1649 O O . ARG A 1 204 ? 39.667 0.572 -5.551 1.00 69.69 204 ARG A O 1
ATOM 1656 N N . LYS A 1 205 ? 39.652 -1.213 -6.916 1.00 70.00 205 LYS A N 1
ATOM 1657 C CA . LYS A 1 205 ? 39.845 -2.201 -5.847 1.00 70.00 205 LYS A CA 1
ATOM 1658 C C . LYS A 1 205 ? 41.214 -2.060 -5.177 1.00 70.00 205 LYS A C 1
ATOM 1660 O O . LYS A 1 205 ? 41.296 -2.166 -3.962 1.00 70.00 205 LYS A O 1
ATOM 1665 N N . LEU A 1 206 ? 42.258 -1.772 -5.953 1.00 65.69 206 LEU A N 1
ATOM 1666 C CA . LEU A 1 206 ? 43.602 -1.489 -5.441 1.00 65.69 206 LEU A CA 1
ATOM 1667 C C . LEU A 1 206 ? 43.636 -0.220 -4.579 1.00 65.69 206 LEU A C 1
ATOM 1669 O O . LEU A 1 206 ? 44.179 -0.248 -3.479 1.00 65.69 206 LEU A O 1
ATOM 1673 N N . LEU A 1 207 ? 43.001 0.863 -5.035 1.00 71.12 207 LEU A N 1
ATOM 1674 C CA . LEU A 1 207 ? 42.871 2.103 -4.261 1.00 71.12 207 LEU A CA 1
ATOM 1675 C C . LEU A 1 207 ? 42.144 1.873 -2.931 1.00 71.12 207 LEU A C 1
ATOM 1677 O O . LEU A 1 207 ? 42.635 2.281 -1.886 1.00 71.12 207 LEU A O 1
ATOM 1681 N N . LEU A 1 208 ? 41.018 1.160 -2.966 1.00 64.69 208 LEU A N 1
ATOM 1682 C CA . LEU A 1 208 ? 40.241 0.812 -1.776 1.00 64.69 208 LEU A CA 1
ATOM 1683 C C . LEU A 1 208 ? 41.026 -0.052 -0.779 1.00 64.69 208 LEU A C 1
ATOM 1685 O O . LEU A 1 208 ? 40.912 0.170 0.424 1.00 64.69 208 LEU A O 1
ATOM 1689 N N . ALA A 1 209 ? 41.832 -1.004 -1.260 1.00 67.38 209 ALA A N 1
ATOM 1690 C CA . ALA A 1 209 ? 42.698 -1.812 -0.401 1.00 67.38 209 ALA A CA 1
ATOM 1691 C C . ALA A 1 209 ? 43.713 -0.921 0.333 1.00 67.38 209 ALA A C 1
ATOM 1693 O O . ALA A 1 209 ? 43.858 -1.002 1.551 1.00 67.38 209 ALA A O 1
ATOM 1694 N N . ARG A 1 210 ? 44.324 0.018 -0.402 1.00 66.25 210 ARG A N 1
ATOM 1695 C CA . ARG A 1 210 ? 45.298 0.978 0.132 1.00 66.25 210 ARG A CA 1
ATOM 1696 C C . ARG A 1 210 ? 44.685 1.905 1.185 1.00 66.25 210 ARG A C 1
ATOM 1698 O O . ARG A 1 210 ? 45.272 2.093 2.243 1.00 66.25 210 ARG A O 1
ATOM 1705 N N . THR A 1 211 ? 43.493 2.448 0.930 1.00 71.56 211 THR A N 1
ATOM 1706 C CA . THR A 1 211 ? 42.794 3.352 1.863 1.00 71.56 211 THR A CA 1
ATOM 1707 C C . THR A 1 211 ? 42.367 2.657 3.158 1.00 71.56 211 THR A C 1
ATOM 1709 O O . THR A 1 211 ? 42.343 3.289 4.208 1.00 71.56 211 THR A O 1
ATOM 1712 N N . LEU A 1 212 ? 42.048 1.363 3.102 1.00 67.94 212 LEU A N 1
ATOM 1713 C CA . LEU A 1 212 ? 41.637 0.575 4.269 1.00 67.94 212 LEU A CA 1
ATOM 1714 C C . LEU A 1 212 ? 42.816 -0.090 4.999 1.00 67.94 212 LEU A C 1
ATOM 1716 O O . LEU A 1 212 ? 42.592 -0.883 5.910 1.00 67.94 212 LEU A O 1
ATOM 1720 N N . GLY A 1 213 ? 44.060 0.217 4.610 1.00 67.06 213 GLY A N 1
ATOM 1721 C CA . GLY A 1 213 ? 45.263 -0.333 5.239 1.00 67.06 213 GLY A CA 1
ATOM 1722 C C . GLY A 1 213 ? 45.443 -1.837 5.028 1.00 67.06 213 GLY A C 1
ATOM 1723 O O . GLY A 1 213 ? 46.173 -2.474 5.783 1.00 67.06 213 GLY A O 1
ATOM 1724 N N . VAL A 1 214 ? 44.776 -2.411 4.022 1.00 70.19 214 VAL A N 1
ATOM 1725 C CA . VAL A 1 214 ? 44.868 -3.833 3.683 1.00 70.19 214 VAL A CA 1
ATOM 1726 C C . VAL A 1 214 ? 45.830 -4.024 2.522 1.00 70.19 214 VAL A C 1
ATOM 1728 O O . VAL A 1 214 ? 45.732 -3.387 1.473 1.00 70.19 214 VAL A O 1
ATOM 1731 N N . SER A 1 215 ? 46.767 -4.940 2.713 1.00 59.66 215 SER A N 1
ATOM 1732 C CA . SER A 1 215 ? 47.883 -5.217 1.808 1.00 59.66 215 SER A CA 1
ATOM 1733 C C . SER A 1 215 ? 47.456 -5.771 0.439 1.00 59.66 215 SER A C 1
ATOM 1735 O O . SER A 1 215 ? 48.241 -5.748 -0.508 1.00 59.66 215 SER A O 1
ATOM 1737 N N . ASN A 1 216 ? 46.220 -6.274 0.318 1.00 59.75 216 ASN A N 1
ATOM 1738 C CA . ASN A 1 216 ? 45.732 -7.062 -0.814 1.00 59.75 216 ASN A CA 1
ATOM 1739 C C . ASN A 1 216 ? 44.224 -6.826 -1.078 1.00 59.75 216 ASN A C 1
ATOM 1741 O O . ASN A 1 216 ? 43.410 -6.778 -0.158 1.00 59.75 216 ASN A O 1
ATOM 1745 N N . VAL A 1 217 ? 43.819 -6.778 -2.356 1.00 62.12 217 VAL A N 1
ATOM 1746 C CA . VAL A 1 217 ? 42.409 -6.692 -2.800 1.00 62.12 217 VAL A CA 1
ATOM 1747 C C . VAL A 1 217 ? 41.519 -7.847 -2.295 1.00 62.12 217 VAL A C 1
ATOM 1749 O O . VAL A 1 217 ? 40.304 -7.697 -2.201 1.00 62.12 217 VAL A O 1
ATOM 1752 N N . GLY A 1 218 ? 42.097 -9.000 -1.970 1.00 59.31 218 GLY A N 1
ATOM 1753 C CA . GLY A 1 218 ? 41.423 -10.149 -1.361 1.00 59.31 218 GLY A CA 1
ATOM 1754 C C . GLY A 1 218 ? 41.147 -10.002 0.139 1.00 59.31 218 GLY A C 1
ATOM 1755 O O . GLY A 1 218 ? 40.257 -10.671 0.647 1.00 59.31 218 GLY A O 1
ATOM 1756 N N . GLU A 1 219 ? 41.843 -9.105 0.845 1.00 59.22 219 GLU A N 1
ATOM 1757 C CA . GLU A 1 219 ? 41.632 -8.848 2.283 1.00 59.22 219 GLU A CA 1
ATOM 1758 C C . GLU A 1 219 ? 40.580 -7.754 2.533 1.00 59.22 219 GLU A C 1
ATOM 1760 O O . GLU A 1 219 ? 40.034 -7.632 3.631 1.00 59.22 219 GLU A O 1
ATOM 1765 N N . LEU A 1 220 ? 40.210 -7.015 1.480 1.00 61.97 220 LEU A N 1
ATOM 1766 C CA . LEU A 1 220 ? 39.119 -6.036 1.461 1.00 61.97 220 LEU A CA 1
ATOM 1767 C C . LEU A 1 220 ? 37.795 -6.630 1.962 1.00 61.97 220 LEU A C 1
ATOM 1769 O O . LEU A 1 220 ? 37.043 -5.941 2.643 1.00 61.97 220 LEU A O 1
ATOM 1773 N N . SER A 1 221 ? 37.510 -7.908 1.679 1.00 55.69 221 SER A N 1
ATOM 1774 C CA . SER A 1 221 ? 36.293 -8.572 2.165 1.00 55.69 221 SER A CA 1
ATOM 1775 C C . SER A 1 221 ? 36.286 -8.780 3.681 1.00 55.69 221 SER A C 1
ATOM 1777 O O . SER A 1 221 ? 35.209 -8.786 4.275 1.00 55.69 221 SER A O 1
ATOM 1779 N N . HIS A 1 222 ? 37.462 -8.926 4.298 1.00 56.97 222 HIS A N 1
ATOM 1780 C CA . HIS A 1 222 ? 37.629 -9.077 5.745 1.00 56.97 222 HIS A CA 1
ATOM 1781 C C . HIS A 1 222 ? 37.592 -7.710 6.448 1.00 56.97 222 HIS A C 1
ATOM 1783 O O . HIS A 1 222 ? 36.870 -7.546 7.426 1.00 56.97 222 HIS A O 1
ATOM 1789 N N . ALA A 1 223 ? 38.268 -6.694 5.894 1.00 55.81 223 ALA A N 1
ATOM 1790 C CA . ALA A 1 223 ? 38.247 -5.321 6.415 1.00 55.81 223 ALA A CA 1
ATOM 1791 C C . ALA A 1 223 ? 36.869 -4.635 6.285 1.00 55.81 223 ALA A C 1
ATOM 1793 O O . ALA A 1 223 ? 36.482 -3.852 7.147 1.00 55.81 223 ALA A O 1
ATOM 1794 N N . LEU A 1 224 ? 36.101 -4.957 5.234 1.00 53.78 224 LEU A N 1
ATOM 1795 C CA . LEU A 1 224 ? 34.725 -4.477 5.032 1.00 53.78 224 LEU A CA 1
ATOM 1796 C C . LEU A 1 224 ? 33.659 -5.333 5.750 1.00 53.78 224 LEU A C 1
ATOM 1798 O O . LEU A 1 224 ? 32.468 -5.072 5.586 1.00 53.78 224 LEU A O 1
ATOM 1802 N N . GLY A 1 225 ? 34.056 -6.362 6.514 1.00 47.19 225 GLY A N 1
ATOM 1803 C CA . GLY A 1 225 ? 33.139 -7.186 7.316 1.00 47.19 225 GLY A CA 1
ATOM 1804 C C . GLY A 1 225 ? 32.201 -8.098 6.509 1.00 47.19 225 GLY A C 1
ATOM 1805 O O . GLY A 1 225 ? 31.103 -8.409 6.960 1.00 47.19 225 GLY A O 1
ATOM 1806 N N . THR A 1 226 ? 32.604 -8.520 5.308 1.00 48.66 226 THR A N 1
ATOM 1807 C CA . THR A 1 226 ? 31.795 -9.359 4.392 1.00 48.66 226 THR A CA 1
ATOM 1808 C C . THR A 1 226 ? 32.211 -10.834 4.348 1.00 48.66 226 THR A C 1
ATOM 1810 O O . THR A 1 226 ? 31.717 -11.589 3.511 1.00 48.66 226 THR A O 1
ATOM 1813 N N . SER A 1 227 ? 33.099 -11.283 5.237 1.00 39.16 227 SER A N 1
ATOM 1814 C CA . SER A 1 227 ? 33.496 -12.690 5.322 1.00 39.16 227 SER A CA 1
ATOM 1815 C C . SER A 1 227 ? 32.359 -13.562 5.869 1.00 39.16 227 SER A C 1
ATOM 1817 O O . SER A 1 227 ? 32.165 -13.670 7.077 1.00 39.16 227 SER A O 1
ATOM 1819 N N . VAL A 1 228 ? 31.631 -14.221 4.968 1.00 39.91 228 VAL A N 1
ATOM 1820 C CA . VAL A 1 228 ? 30.943 -15.483 5.265 1.00 39.91 228 VAL A CA 1
ATOM 1821 C C . VAL A 1 228 ? 32.005 -16.579 5.196 1.00 39.91 228 VAL A C 1
ATOM 1823 O O . VAL A 1 228 ? 32.652 -16.737 4.158 1.00 39.91 228 VAL A O 1
ATOM 1826 N N . GLU A 1 229 ? 32.214 -17.313 6.289 1.00 30.03 229 GLU A N 1
ATOM 1827 C CA . GLU A 1 229 ? 33.109 -18.473 6.326 1.00 30.03 229 GLU A CA 1
ATOM 1828 C C . GLU A 1 229 ? 32.816 -19.412 5.149 1.00 30.03 229 GLU A C 1
ATOM 1830 O O . GLU A 1 229 ? 31.721 -19.959 5.012 1.00 30.03 229 GLU A O 1
ATOM 1835 N N . THR A 1 230 ? 33.800 -19.605 4.271 1.00 29.42 230 THR A N 1
ATOM 1836 C CA . THR A 1 230 ? 33.766 -20.674 3.272 1.00 29.42 230 THR A CA 1
ATOM 1837 C C . THR A 1 230 ? 35.096 -21.421 3.286 1.00 29.42 230 THR A C 1
ATOM 1839 O O . THR A 1 230 ? 36.164 -20.823 3.188 1.00 29.42 230 THR A O 1
ATOM 1842 N N . MET A 1 231 ? 35.005 -22.745 3.443 1.00 24.20 231 MET A N 1
ATOM 1843 C CA . MET A 1 231 ? 36.105 -23.719 3.449 1.00 24.20 231 MET A CA 1
ATOM 1844 C C . MET A 1 231 ? 36.952 -23.719 2.147 1.00 24.20 231 MET A C 1
ATOM 1846 O O . MET A 1 231 ? 36.498 -23.222 1.115 1.00 24.20 231 MET A O 1
ATOM 1850 N N . PRO A 1 232 ? 38.190 -24.264 2.168 1.00 25.73 232 PRO A N 1
ATOM 1851 C CA . PRO A 1 232 ? 39.315 -23.748 1.384 1.00 25.73 232 PRO A CA 1
ATOM 1852 C C . PRO A 1 232 ? 39.389 -24.279 -0.057 1.00 25.73 232 PRO A C 1
ATOM 1854 O O . PRO A 1 232 ? 39.030 -25.423 -0.343 1.00 25.73 232 PRO A O 1
ATOM 1857 N N . LYS A 1 233 ? 39.983 -23.482 -0.959 1.00 25.16 233 LYS A N 1
ATOM 1858 C CA . LYS A 1 233 ? 40.545 -23.948 -2.242 1.00 25.16 233 LYS A CA 1
ATOM 1859 C C . LYS A 1 233 ? 42.014 -23.525 -2.388 1.00 25.16 233 LYS A C 1
ATOM 1861 O O . LYS A 1 233 ? 42.398 -22.425 -2.013 1.00 25.16 233 LYS A O 1
ATOM 1866 N N . ARG A 1 234 ? 42.812 -24.458 -2.916 1.00 21.41 234 ARG A N 1
ATOM 1867 C CA . ARG A 1 234 ? 44.280 -24.471 -3.069 1.00 21.41 234 ARG A CA 1
ATOM 1868 C C . ARG A 1 234 ? 44.856 -23.401 -4.039 1.00 21.41 234 ARG A C 1
ATOM 1870 O O . ARG A 1 234 ? 44.517 -23.437 -5.213 1.00 21.41 234 ARG A O 1
ATOM 1877 N N . VAL A 1 235 ? 45.750 -22.561 -3.486 1.00 23.64 235 VAL A N 1
ATOM 1878 C CA . VAL A 1 235 ? 47.128 -22.078 -3.850 1.00 23.64 235 VAL A CA 1
ATOM 1879 C C . VAL A 1 235 ? 47.506 -21.404 -5.205 1.00 23.64 235 VAL A C 1
ATOM 1881 O O . VAL A 1 235 ? 47.204 -21.934 -6.270 1.00 23.64 235 VAL A O 1
ATOM 1884 N N . CYS A 1 236 ? 48.328 -20.328 -5.055 1.00 19.58 236 CYS A N 1
ATOM 1885 C CA . CYS A 1 236 ? 49.494 -19.789 -5.834 1.00 19.58 236 CYS A CA 1
ATOM 1886 C C . CYS A 1 236 ? 49.269 -18.426 -6.564 1.00 19.58 236 CYS A C 1
ATOM 1888 O O . CYS A 1 236 ? 48.554 -18.415 -7.559 1.00 19.58 236 CYS A O 1
ATOM 1890 N N . ASN A 1 237 ? 49.648 -17.241 -6.018 1.00 22.97 237 ASN A N 1
ATOM 1891 C CA . ASN A 1 237 ? 50.962 -16.501 -5.968 1.00 22.97 237 ASN A CA 1
ATOM 1892 C C . ASN A 1 237 ? 51.441 -15.960 -7.348 1.00 22.97 237 ASN A C 1
ATOM 1894 O O . ASN A 1 237 ? 51.318 -16.700 -8.313 1.00 22.97 237 ASN A O 1
ATOM 1898 N N . GLU A 1 238 ? 51.951 -14.733 -7.599 1.00 23.36 238 GLU A N 1
ATOM 1899 C CA . GLU A 1 238 ? 52.780 -13.722 -6.873 1.00 23.36 238 GLU A CA 1
ATOM 1900 C C . GLU A 1 238 ? 52.782 -12.366 -7.683 1.00 23.36 238 GLU A C 1
ATOM 1902 O O . GLU A 1 238 ? 52.691 -12.421 -8.905 1.00 23.36 238 GLU A O 1
ATOM 1907 N N . GLU A 1 239 ? 52.633 -11.159 -7.082 1.00 23.95 239 GLU A N 1
ATOM 1908 C CA . GLU A 1 239 ? 53.657 -10.092 -6.778 1.00 23.95 239 GLU A CA 1
ATOM 1909 C C . GLU A 1 239 ? 53.872 -8.998 -7.879 1.00 23.95 239 GLU A C 1
ATOM 1911 O O . GLU A 1 239 ? 53.774 -9.322 -9.051 1.00 23.95 239 GLU A O 1
ATOM 1916 N N . LYS A 1 240 ? 54.175 -7.688 -7.672 1.00 23.55 240 LYS A N 1
ATOM 1917 C CA . LYS A 1 240 ? 54.395 -6.759 -6.523 1.00 23.55 240 LYS A CA 1
ATOM 1918 C C . LYS A 1 240 ? 54.502 -5.265 -7.008 1.00 23.55 240 LYS A C 1
ATOM 1920 O O . LYS A 1 240 ? 55.056 -5.036 -8.073 1.00 23.55 240 LYS A O 1
ATOM 1925 N N . PHE A 1 241 ? 54.054 -4.316 -6.152 1.00 22.12 241 PHE A N 1
ATOM 1926 C CA . PHE A 1 241 ? 54.618 -2.988 -5.713 1.00 22.12 241 PHE A CA 1
ATOM 1927 C C . PHE A 1 241 ? 54.705 -1.753 -6.658 1.00 22.12 241 PHE A C 1
ATOM 1929 O O . PHE A 1 241 ? 55.216 -1.866 -7.761 1.00 22.12 241 PHE A O 1
ATOM 1936 N N . ASN A 1 242 ? 54.053 -0.606 -6.334 1.00 24.64 242 ASN A N 1
ATOM 1937 C CA . ASN A 1 242 ? 54.415 0.593 -5.488 1.00 24.64 242 ASN A CA 1
ATOM 1938 C C . ASN A 1 242 ? 55.199 1.661 -6.299 1.00 24.64 242 ASN A C 1
ATOM 1940 O O . ASN A 1 242 ? 55.880 1.284 -7.237 1.00 24.64 242 ASN A O 1
ATOM 1944 N N . GLU A 1 243 ? 55.130 2.991 -6.131 1.00 23.97 243 GLU A N 1
ATOM 1945 C CA . GLU A 1 243 ? 55.027 3.940 -4.992 1.00 23.97 243 GLU A CA 1
ATOM 1946 C C . GLU A 1 243 ? 54.663 5.337 -5.600 1.00 23.97 243 GLU A C 1
ATOM 1948 O O . GLU A 1 243 ? 55.034 5.618 -6.735 1.00 23.97 243 GLU A O 1
ATOM 1953 N N . ASP A 1 244 ? 53.717 6.120 -5.069 1.00 22.62 244 ASP A N 1
ATOM 1954 C CA . ASP A 1 244 ? 53.882 7.268 -4.139 1.00 22.62 244 ASP A CA 1
ATOM 1955 C C . ASP A 1 244 ? 54.430 8.586 -4.747 1.00 22.62 244 ASP A C 1
ATOM 1957 O O . ASP A 1 244 ? 55.575 8.658 -5.176 1.00 22.62 244 ASP A O 1
ATOM 1961 N N . ASN A 1 245 ? 53.608 9.653 -4.735 1.00 23.48 245 ASN A N 1
ATOM 1962 C CA . ASN A 1 245 ? 53.902 10.970 -4.127 1.00 23.48 245 ASN A CA 1
ATOM 1963 C C . ASN A 1 245 ? 52.811 12.029 -4.425 1.00 23.48 245 ASN A C 1
ATOM 1965 O O . ASN A 1 245 ? 52.294 12.140 -5.533 1.00 23.48 245 ASN A O 1
ATOM 1969 N N . VAL A 1 246 ? 52.486 12.799 -3.384 1.00 28.19 246 VAL A N 1
ATOM 1970 C CA . VAL A 1 246 ? 51.553 13.947 -3.272 1.00 28.19 246 VAL A CA 1
ATOM 1971 C C . VAL A 1 246 ? 52.380 15.239 -3.483 1.00 28.19 246 VAL A C 1
ATOM 1973 O O . VAL A 1 246 ? 53.549 15.216 -3.091 1.00 28.19 246 VAL A O 1
ATOM 1976 N N . PRO A 1 247 ? 51.885 16.339 -4.113 1.00 28.55 247 PRO A N 1
ATOM 1977 C CA . PRO A 1 247 ? 51.270 17.415 -3.313 1.00 28.55 247 PRO A CA 1
ATOM 1978 C C . PRO A 1 247 ? 50.192 18.316 -3.965 1.00 28.55 247 PRO A C 1
ATOM 1980 O O . PRO A 1 247 ? 50.168 18.577 -5.162 1.00 28.55 247 PRO A O 1
ATOM 1983 N N . GLU A 1 248 ? 49.321 18.793 -3.070 1.00 24.38 248 GLU A N 1
ATOM 1984 C CA . GLU A 1 248 ? 48.604 20.079 -2.960 1.00 24.38 248 GLU A CA 1
ATOM 1985 C C . GLU A 1 248 ? 48.697 21.138 -4.083 1.00 24.38 248 GLU A C 1
ATOM 1987 O O . GLU A 1 248 ? 49.790 21.557 -4.461 1.00 24.38 248 GLU A O 1
ATOM 1992 N N . LYS A 1 249 ? 47.545 21.757 -4.423 1.00 22.78 249 LYS A N 1
ATOM 1993 C CA . LYS A 1 249 ? 47.352 23.222 -4.278 1.00 22.78 249 LYS A CA 1
ATOM 1994 C C . LYS A 1 249 ? 45.901 23.719 -4.453 1.00 22.78 249 LYS A C 1
ATOM 1996 O O . LYS A 1 249 ? 45.238 23.458 -5.446 1.00 22.78 249 LYS A O 1
ATOM 2001 N N . ALA A 1 250 ? 45.499 24.458 -3.420 1.00 22.59 250 ALA A N 1
ATOM 2002 C CA . ALA A 1 250 ? 44.565 25.577 -3.257 1.00 22.59 250 ALA A CA 1
ATOM 2003 C C . ALA A 1 250 ? 43.822 26.239 -4.450 1.00 22.59 250 ALA A C 1
ATOM 2005 O O . ALA A 1 250 ? 44.432 26.625 -5.439 1.00 22.59 250 ALA A O 1
ATOM 2006 N N . PHE A 1 251 ? 42.531 26.503 -4.168 1.00 22.75 251 PHE A N 1
ATOM 2007 C CA . PHE A 1 251 ? 41.701 27.713 -4.379 1.00 22.75 251 PHE A CA 1
ATOM 2008 C C . PHE A 1 251 ? 41.607 28.405 -5.752 1.00 22.75 251 PHE A C 1
ATOM 2010 O O . PHE A 1 251 ? 42.577 28.979 -6.229 1.00 22.75 251 PHE A O 1
ATOM 2017 N N . SER A 1 252 ? 40.361 28.589 -6.217 1.00 23.03 252 SER A N 1
ATOM 2018 C CA . SER A 1 252 ? 39.750 29.932 -6.296 1.00 23.03 252 SER A CA 1
ATOM 2019 C C . SER A 1 252 ? 38.235 29.859 -6.529 1.00 23.03 252 SER A C 1
ATOM 2021 O O . SER A 1 252 ? 37.771 29.199 -7.458 1.00 23.03 252 SER A O 1
ATOM 2023 N N . GLU A 1 253 ? 37.492 30.556 -5.670 1.00 28.14 253 GLU A N 1
ATOM 2024 C CA . GLU A 1 253 ? 36.114 30.999 -5.885 1.00 28.14 253 GLU A CA 1
ATOM 2025 C C . GLU A 1 253 ? 36.035 31.893 -7.129 1.00 28.14 253 GLU A C 1
ATOM 2027 O O . GLU A 1 253 ? 36.928 32.709 -7.350 1.00 28.14 253 GLU A O 1
ATOM 2032 N N . ASP A 1 254 ? 34.942 31.788 -7.887 1.00 25.17 254 ASP A N 1
ATOM 2033 C CA . ASP A 1 254 ? 34.430 32.948 -8.610 1.00 25.17 254 ASP A CA 1
ATOM 2034 C C . ASP A 1 254 ? 32.928 33.087 -8.355 1.00 25.17 254 ASP A C 1
ATOM 2036 O O . ASP A 1 254 ? 32.115 32.181 -8.563 1.00 25.17 254 ASP A O 1
ATOM 2040 N N . THR A 1 255 ? 32.624 34.242 -7.789 1.00 30.00 255 THR A N 1
ATOM 2041 C CA . THR A 1 255 ? 31.331 34.761 -7.384 1.00 30.00 255 THR A CA 1
ATOM 2042 C C . THR A 1 255 ? 30.681 35.449 -8.574 1.00 30.00 255 THR A C 1
ATOM 2044 O O . THR A 1 255 ? 31.222 36.414 -9.103 1.00 30.00 255 THR A O 1
ATOM 2047 N N . GLY A 1 256 ? 29.480 35.015 -8.943 1.00 27.41 256 GLY A N 1
ATOM 2048 C CA . GLY A 1 256 ? 28.669 35.684 -9.955 1.00 27.41 256 GLY A CA 1
ATOM 2049 C C . GLY A 1 256 ? 27.192 35.437 -9.705 1.00 27.41 256 GLY A C 1
ATOM 2050 O O . GLY A 1 256 ? 26.596 34.530 -10.277 1.00 27.41 256 GLY A O 1
ATOM 2051 N N . THR A 1 257 ? 26.617 36.221 -8.798 1.00 38.72 257 THR A N 1
ATOM 2052 C CA . THR A 1 257 ? 25.172 36.411 -8.653 1.00 38.72 257 THR A CA 1
ATOM 2053 C C . THR A 1 257 ? 24.617 37.020 -9.933 1.00 38.72 257 THR A C 1
ATOM 2055 O O . THR A 1 257 ? 24.982 38.143 -10.268 1.00 38.72 257 THR A O 1
ATOM 2058 N N . ASP A 1 258 ? 23.716 36.310 -10.606 1.00 29.22 258 ASP A N 1
ATOM 2059 C CA . ASP A 1 258 ? 22.878 36.888 -11.655 1.00 29.22 258 ASP A CA 1
ATOM 2060 C C . ASP A 1 258 ? 21.432 36.437 -11.403 1.00 29.22 258 ASP A C 1
ATOM 2062 O O . ASP A 1 258 ? 21.010 35.327 -11.744 1.00 29.22 258 ASP A O 1
ATOM 2066 N N . GLU A 1 259 ? 20.687 37.290 -10.696 1.00 36.34 259 GLU A N 1
ATOM 2067 C CA . GLU A 1 259 ? 19.241 37.176 -10.528 1.00 36.34 259 GLU A CA 1
ATOM 2068 C C . GLU A 1 259 ? 18.571 37.315 -11.899 1.00 36.34 259 GLU A C 1
ATOM 2070 O O . GLU A 1 259 ? 18.449 38.409 -12.448 1.00 36.34 259 GLU A O 1
ATOM 2075 N N . ARG A 1 260 ? 18.092 36.205 -12.471 1.00 29.91 260 ARG A N 1
ATOM 2076 C CA . ARG A 1 260 ? 17.216 36.260 -13.646 1.00 29.91 260 ARG A CA 1
ATOM 2077 C C . ARG A 1 260 ? 15.761 36.338 -13.212 1.00 29.91 260 ARG A C 1
ATOM 2079 O O . ARG A 1 260 ? 15.102 35.324 -12.990 1.00 29.91 260 ARG A O 1
ATOM 2086 N N . VAL A 1 261 ? 15.267 37.568 -13.138 1.00 30.45 261 VAL A N 1
ATOM 2087 C CA . VAL A 1 261 ? 13.838 37.889 -13.136 1.00 30.45 261 VAL A CA 1
ATOM 2088 C C . VAL A 1 261 ? 13.244 37.436 -14.476 1.00 30.45 261 VAL A C 1
ATOM 2090 O O . VAL A 1 261 ? 13.674 37.889 -15.534 1.00 30.45 261 VAL A O 1
ATOM 2093 N N . TYR A 1 262 ? 12.279 36.514 -14.440 1.00 29.25 262 TYR A N 1
ATOM 2094 C CA . TYR A 1 262 ? 11.575 36.032 -15.631 1.00 29.25 262 TYR A CA 1
ATOM 2095 C C . TYR A 1 262 ? 10.346 36.914 -15.882 1.00 29.25 262 TYR A C 1
ATOM 2097 O O . TYR A 1 262 ? 9.362 36.835 -15.147 1.00 29.25 262 TYR A O 1
ATOM 2105 N N . THR A 1 263 ? 10.397 37.750 -16.919 1.00 32.09 263 THR A N 1
ATOM 2106 C CA . THR A 1 263 ? 9.237 38.472 -17.454 1.00 32.09 263 THR A CA 1
ATOM 2107 C C . THR A 1 263 ? 8.897 37.952 -18.851 1.00 32.09 263 THR A C 1
ATOM 2109 O O . THR A 1 263 ? 9.709 37.986 -19.766 1.00 32.09 263 THR A O 1
ATOM 2112 N N . ASP A 1 264 ? 7.666 37.457 -18.953 1.00 25.27 264 ASP A N 1
ATOM 2113 C CA . ASP A 1 264 ? 6.859 37.126 -20.130 1.00 25.27 264 ASP A CA 1
ATOM 2114 C C . ASP A 1 264 ? 7.312 36.102 -21.198 1.00 25.27 264 ASP A C 1
ATOM 2116 O O . ASP A 1 264 ? 8.323 36.197 -21.884 1.00 25.27 264 ASP A O 1
ATOM 2120 N N . SER A 1 265 ? 6.401 35.137 -21.368 1.00 38.31 265 SER A N 1
ATOM 2121 C CA . SER A 1 265 ? 6.015 34.350 -22.547 1.00 38.31 265 SER A CA 1
ATOM 2122 C C . SER A 1 265 ? 7.028 34.028 -23.663 1.00 38.31 265 SER A C 1
ATOM 2124 O O . SER A 1 265 ? 7.250 34.791 -24.598 1.00 38.31 265 SER A O 1
ATOM 2126 N N . SER A 1 266 ? 7.331 32.723 -23.701 1.00 32.44 266 SER A N 1
ATOM 2127 C CA . SER A 1 266 ? 7.482 31.839 -24.873 1.00 32.44 266 SER A CA 1
ATOM 2128 C C . SER A 1 266 ? 8.866 31.663 -25.519 1.00 32.44 266 SER A C 1
ATOM 2130 O O . SER A 1 266 ? 9.373 32.498 -26.254 1.00 32.44 266 SER A O 1
ATOM 2132 N N . THR A 1 267 ? 9.387 30.438 -25.401 1.00 29.02 267 THR A N 1
ATOM 2133 C CA . THR A 1 267 ? 9.654 29.582 -26.572 1.00 29.02 267 THR A CA 1
ATOM 2134 C C . THR A 1 267 ? 9.649 28.109 -26.156 1.00 29.02 267 THR A C 1
ATOM 2136 O O . THR A 1 267 ? 10.592 27.575 -25.584 1.00 29.02 267 THR A O 1
ATOM 2139 N N . PHE A 1 268 ? 8.528 27.448 -26.451 1.00 30.92 268 PHE A N 1
ATOM 2140 C CA . PHE A 1 268 ? 8.416 25.994 -26.525 1.00 30.92 268 PHE A CA 1
ATOM 2141 C C . PHE A 1 268 ? 9.481 25.441 -27.487 1.00 30.92 268 PHE A C 1
ATOM 2143 O O . PHE A 1 268 ? 9.545 25.867 -28.643 1.00 30.92 268 PHE A O 1
ATOM 2150 N N . LEU A 1 269 ? 10.258 24.444 -27.058 1.00 33.75 269 LEU A N 1
ATOM 2151 C CA . LEU A 1 269 ? 11.072 23.632 -27.966 1.00 33.75 269 LEU A CA 1
ATOM 2152 C C . LEU A 1 269 ? 10.142 22.795 -28.862 1.00 33.75 269 LEU A C 1
ATOM 2154 O O . LEU A 1 269 ? 9.600 21.767 -28.457 1.00 33.75 269 LEU A O 1
ATOM 2158 N N . LYS A 1 270 ? 9.943 23.246 -30.104 1.00 33.66 270 LYS A N 1
ATOM 2159 C CA . LYS A 1 270 ? 9.366 22.437 -31.187 1.00 33.66 270 LYS A CA 1
ATOM 2160 C C . LYS A 1 270 ? 10.349 21.312 -31.533 1.00 33.66 270 LYS A C 1
ATOM 2162 O O . LYS A 1 270 ? 11.412 21.587 -32.076 1.00 33.66 270 LYS A O 1
ATOM 2167 N N . GLY A 1 271 ? 9.981 20.057 -31.268 1.00 32.97 271 GLY A N 1
ATOM 2168 C CA . GLY A 1 271 ? 10.732 18.896 -31.769 1.00 32.97 271 GLY A CA 1
ATOM 2169 C C . GLY A 1 271 ? 10.304 17.531 -31.229 1.00 32.97 271 GLY A C 1
ATOM 2170 O O . GLY A 1 271 ? 10.389 16.542 -31.948 1.00 32.97 271 GLY A O 1
ATOM 2171 N N . THR A 1 272 ? 9.763 17.452 -30.014 1.00 34.34 272 THR A N 1
ATOM 2172 C CA . THR A 1 272 ? 9.275 16.192 -29.434 1.00 34.34 272 THR A CA 1
ATOM 2173 C C . THR A 1 272 ? 7.759 16.091 -29.571 1.00 34.34 272 THR A C 1
ATOM 2175 O O . THR A 1 272 ? 7.003 16.258 -28.617 1.00 34.34 272 THR A O 1
ATOM 2178 N N . GLN A 1 273 ? 7.277 15.775 -30.777 1.00 33.25 273 GLN A N 1
ATOM 2179 C CA . GLN A 1 273 ? 5.925 15.225 -30.903 1.00 33.25 273 GLN A CA 1
ATOM 2180 C C . GLN A 1 273 ? 5.915 13.790 -30.353 1.00 33.25 273 GLN A C 1
ATOM 2182 O O . GLN A 1 273 ? 5.908 12.810 -31.093 1.00 33.25 273 GLN A O 1
ATOM 2187 N N . SER A 1 274 ? 5.881 13.666 -29.025 1.00 37.41 274 SER A N 1
ATOM 2188 C CA . SER A 1 274 ? 5.057 12.619 -28.435 1.00 37.41 274 SER A CA 1
ATOM 2189 C C . SER A 1 274 ? 3.613 13.006 -28.756 1.00 37.41 274 SER A C 1
ATOM 2191 O O . SER A 1 274 ? 3.127 14.058 -28.350 1.00 37.41 274 SER A O 1
ATOM 2193 N N . SER A 1 275 ? 2.915 12.202 -29.553 1.00 38.28 275 SER A N 1
ATOM 2194 C CA . SER A 1 275 ? 1.515 12.445 -29.940 1.00 38.28 275 SER A CA 1
ATOM 2195 C C . SER A 1 275 ? 0.527 12.170 -28.794 1.00 38.28 275 SER A C 1
ATOM 2197 O O . SER A 1 275 ? -0.632 11.841 -29.019 1.00 38.28 275 SER A O 1
ATOM 2199 N N . ASN A 1 276 ? 0.991 12.296 -27.554 1.00 41.19 276 ASN A N 1
ATOM 2200 C CA . ASN A 1 276 ? 0.184 12.374 -26.353 1.00 41.19 276 ASN A CA 1
ATOM 2201 C C . ASN A 1 276 ? 0.947 13.268 -25.374 1.00 41.19 276 ASN A C 1
ATOM 2203 O O . ASN A 1 276 ? 2.093 12.928 -25.084 1.00 41.19 276 ASN A O 1
ATOM 2207 N N . PRO A 1 277 ? 0.354 14.335 -24.814 1.00 41.78 277 PRO A N 1
ATOM 2208 C CA . PRO A 1 277 ? 0.945 15.007 -23.663 1.00 41.78 277 PRO A CA 1
ATOM 2209 C C . PRO A 1 277 ? 1.121 13.958 -22.557 1.00 41.78 277 PRO A C 1
ATOM 2211 O O . PRO A 1 277 ? 0.153 13.471 -21.972 1.00 41.78 277 PRO A O 1
ATOM 2214 N N . HIS A 1 278 ? 2.351 13.486 -22.361 1.00 57.00 278 HIS A N 1
ATOM 2215 C CA . HIS A 1 278 ? 2.652 12.515 -21.320 1.00 57.00 278 HIS A CA 1
ATOM 2216 C C . HIS A 1 278 ? 2.685 13.281 -20.000 1.00 57.00 278 HIS A C 1
ATOM 2218 O O . HIS A 1 278 ? 3.682 13.915 -19.675 1.00 57.00 278 HIS A O 1
ATOM 2224 N N . ASN A 1 279 ? 1.581 13.226 -19.250 1.00 68.69 279 ASN A N 1
ATOM 2225 C CA . ASN A 1 279 ? 1.500 13.681 -17.859 1.00 68.69 279 ASN A CA 1
ATOM 2226 C C . ASN A 1 279 ? 2.305 12.724 -16.952 1.00 68.69 279 ASN A C 1
ATOM 2228 O O . ASN A 1 279 ? 1.746 12.045 -16.088 1.00 68.69 279 ASN A O 1
ATOM 2232 N N . ASP A 1 280 ? 3.610 12.594 -17.213 1.00 85.81 280 ASP A N 1
ATOM 2233 C CA . ASP A 1 280 ? 4.533 11.786 -16.419 1.00 85.81 280 ASP A CA 1
ATOM 2234 C C . ASP A 1 280 ? 5.056 12.617 -15.248 1.00 85.81 280 ASP A C 1
ATOM 2236 O O . ASP A 1 280 ? 6.030 13.365 -15.351 1.00 85.81 280 ASP A O 1
ATOM 2240 N N . TYR A 1 281 ? 4.396 12.465 -14.105 1.00 87.38 281 TYR A N 1
ATOM 2241 C CA . TYR A 1 281 ? 4.771 13.178 -12.896 1.00 87.38 281 TYR A CA 1
ATOM 2242 C C . TYR A 1 281 ? 6.102 12.716 -12.287 1.00 87.38 281 TYR A C 1
ATOM 2244 O O . TYR A 1 281 ? 6.693 13.459 -11.507 1.00 87.38 281 TYR A O 1
ATOM 2252 N N . CYS A 1 282 ? 6.610 11.527 -12.637 1.00 86.62 282 CYS A N 1
ATOM 2253 C CA . CYS A 1 282 ? 7.948 11.108 -12.220 1.00 86.62 282 CYS A CA 1
ATOM 2254 C C . CYS A 1 282 ? 9.012 11.923 -12.957 1.00 86.62 282 CYS A C 1
ATOM 2256 O O . CYS A 1 282 ? 9.952 12.407 -12.327 1.00 86.62 282 CYS A O 1
ATOM 2258 N N . GLN A 1 283 ? 8.839 12.106 -14.268 1.00 82.94 283 GLN A N 1
ATOM 2259 C CA . GLN A 1 283 ? 9.713 12.971 -15.059 1.00 82.94 283 GLN A CA 1
ATOM 2260 C C . GLN A 1 283 ? 9.571 14.434 -14.621 1.00 82.94 283 GLN A C 1
ATOM 2262 O O . GLN A 1 283 ? 10.575 15.092 -14.362 1.00 82.94 283 GLN A O 1
ATOM 2267 N N . HIS A 1 284 ? 8.337 14.897 -14.402 1.00 84.12 284 HIS A N 1
ATOM 2268 C CA . HIS A 1 284 ? 8.071 16.240 -13.880 1.00 84.12 284 HIS A CA 1
ATOM 2269 C C . HIS A 1 284 ? 8.750 16.493 -12.530 1.00 84.12 284 HIS A C 1
ATOM 2271 O O . HIS A 1 284 ? 9.292 17.572 -12.307 1.00 84.12 284 HIS A O 1
ATOM 2277 N N . PHE A 1 285 ? 8.773 15.497 -11.639 1.00 91.19 285 PHE A N 1
ATOM 2278 C CA . PHE A 1 285 ? 9.506 15.587 -10.380 1.00 91.19 285 PHE A CA 1
ATOM 2279 C C . PHE A 1 285 ? 11.011 15.731 -10.601 1.00 91.19 285 PHE A C 1
ATOM 2281 O O . PHE A 1 285 ? 11.615 16.591 -9.972 1.00 91.19 285 PHE A O 1
ATOM 2288 N N . VAL A 1 286 ? 11.613 14.948 -11.504 1.00 87.75 286 VAL A N 1
ATOM 2289 C CA . VAL A 1 286 ? 13.042 15.084 -11.846 1.00 87.75 286 VAL A CA 1
ATOM 2290 C C . VAL A 1 286 ? 13.355 16.500 -12.334 1.00 87.75 286 VAL A C 1
ATOM 2292 O O . VAL A 1 286 ? 14.334 17.093 -11.879 1.00 87.75 286 VAL A O 1
ATOM 2295 N N . ASP A 1 287 ? 12.496 17.048 -13.192 1.00 85.62 287 ASP A N 1
ATOM 2296 C CA . ASP A 1 287 ? 12.727 18.331 -13.858 1.00 85.62 287 ASP A CA 1
ATOM 2297 C C . ASP A 1 287 ? 12.442 19.542 -12.954 1.00 85.62 287 ASP A C 1
ATOM 2299 O O . ASP A 1 287 ? 13.137 20.551 -13.037 1.00 85.62 287 ASP A O 1
ATOM 2303 N N . THR A 1 288 ? 11.437 19.457 -12.075 1.00 88.69 288 THR A N 1
ATOM 2304 C CA . THR A 1 288 ? 10.932 20.617 -11.307 1.00 88.69 288 THR A CA 1
ATOM 2305 C C . THR A 1 288 ? 11.077 20.491 -9.792 1.00 88.69 288 THR A C 1
ATOM 2307 O O . THR A 1 288 ? 10.866 21.462 -9.069 1.00 88.69 288 THR A O 1
ATOM 2310 N N . GLY A 1 289 ? 11.372 19.296 -9.277 1.00 89.38 289 GLY A N 1
ATOM 2311 C CA . GLY A 1 289 ? 11.338 18.999 -7.844 1.00 89.38 289 GLY A CA 1
ATOM 2312 C C . GLY A 1 289 ? 9.926 18.918 -7.244 1.00 89.38 289 GLY A C 1
ATOM 2313 O O . GLY A 1 289 ? 9.797 18.671 -6.043 1.00 89.38 289 GLY A O 1
ATOM 2314 N N . GLN A 1 290 ? 8.858 19.098 -8.031 1.00 92.31 290 GLN A N 1
ATOM 2315 C CA . GLN A 1 290 ? 7.474 18.937 -7.567 1.00 92.31 290 GLN A CA 1
ATOM 2316 C C . GLN A 1 290 ? 7.102 17.460 -7.507 1.00 92.31 290 GLN A C 1
ATOM 2318 O O . GLN A 1 290 ? 7.127 16.757 -8.520 1.00 92.31 290 GLN A O 1
ATOM 2323 N N . ARG A 1 291 ? 6.768 16.967 -6.316 1.00 94.50 291 ARG A N 1
ATOM 2324 C CA . ARG A 1 291 ? 6.484 15.547 -6.112 1.00 94.50 291 ARG A CA 1
ATOM 2325 C C . ARG A 1 291 ? 5.230 15.117 -6.883 1.00 94.50 291 ARG A C 1
ATOM 2327 O O . ARG A 1 291 ? 4.283 15.897 -6.981 1.00 94.50 291 ARG A O 1
ATOM 2334 N N . PRO A 1 292 ? 5.154 13.857 -7.354 1.00 94.62 292 PRO A N 1
ATOM 2335 C CA . PRO A 1 292 ? 3.997 13.385 -8.115 1.00 94.62 292 PRO A CA 1
ATOM 2336 C C . PRO A 1 292 ? 2.660 13.524 -7.383 1.00 94.62 292 PRO A C 1
ATOM 2338 O O . PRO A 1 292 ? 1.635 13.827 -7.987 1.00 94.62 292 PRO A O 1
ATOM 2341 N N . GLN A 1 293 ? 2.675 13.339 -6.067 1.00 94.62 293 GLN A N 1
ATOM 2342 C CA . GLN A 1 293 ? 1.500 13.484 -5.215 1.00 94.62 293 GLN A CA 1
ATOM 2343 C C . GLN A 1 293 ? 0.938 14.911 -5.154 1.00 94.62 293 GLN A C 1
ATOM 2345 O O . GLN A 1 293 ? -0.228 15.057 -4.807 1.00 94.62 293 GLN A O 1
ATOM 2350 N N . ASN A 1 294 ? 1.700 15.945 -5.536 1.00 93.69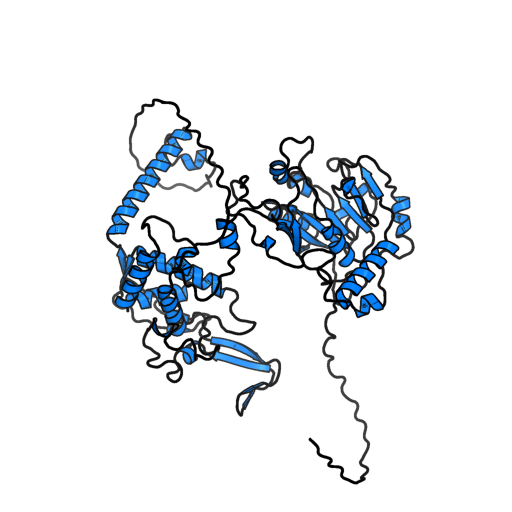 294 ASN A N 1
ATOM 2351 C CA . ASN A 1 294 ? 1.203 17.328 -5.582 1.00 93.69 294 ASN A CA 1
ATOM 2352 C C . ASN A 1 294 ? 0.060 17.498 -6.596 1.00 93.69 294 ASN A C 1
ATOM 2354 O O . ASN A 1 294 ? -0.688 18.467 -6.535 1.00 93.69 294 ASN A O 1
ATOM 2358 N N . PHE A 1 295 ? -0.067 16.562 -7.539 1.00 92.81 295 PHE A N 1
ATOM 2359 C CA . PHE A 1 295 ? -1.079 16.586 -8.590 1.00 92.81 295 PHE A CA 1
ATOM 2360 C C . PHE A 1 295 ? -2.323 15.756 -8.257 1.00 92.81 295 PHE A C 1
ATOM 2362 O O . PHE A 1 295 ? -3.245 15.688 -9.073 1.00 92.81 295 PHE A O 1
ATOM 2369 N N . ILE A 1 296 ? -2.364 15.122 -7.080 1.00 91.44 296 ILE A N 1
ATOM 2370 C CA . ILE A 1 296 ? -3.565 14.447 -6.591 1.00 91.44 296 ILE A CA 1
ATOM 2371 C C . ILE A 1 296 ? -4.525 15.527 -6.087 1.00 91.44 296 ILE A C 1
ATOM 2373 O O . ILE A 1 296 ? -4.161 16.355 -5.256 1.00 91.44 296 ILE A O 1
ATOM 2377 N N . ARG A 1 297 ? -5.743 15.533 -6.628 1.00 89.81 297 ARG A N 1
ATOM 2378 C CA . ARG A 1 297 ? -6.783 16.514 -6.295 1.00 89.81 297 ARG A CA 1
ATOM 2379 C C . ARG A 1 297 ? -7.703 15.990 -5.200 1.00 89.81 297 ARG A C 1
ATOM 2381 O O . ARG A 1 297 ? -7.754 14.785 -4.965 1.00 89.81 297 ARG A O 1
ATOM 2388 N N . ASP A 1 298 ? -8.409 16.917 -4.559 1.00 87.56 298 ASP A N 1
ATOM 2389 C CA . ASP A 1 298 ? -9.501 16.644 -3.615 1.00 87.56 298 ASP A CA 1
ATOM 2390 C C . ASP A 1 298 ? -9.085 15.752 -2.432 1.00 87.56 298 ASP A C 1
ATOM 2392 O O . ASP A 1 298 ? -9.824 14.887 -1.968 1.00 87.56 298 ASP A O 1
ATOM 2396 N N . VAL A 1 299 ? -7.858 15.962 -1.941 1.00 86.56 299 VAL A N 1
ATOM 2397 C CA . VAL A 1 299 ? -7.264 15.185 -0.838 1.00 86.56 299 VAL A CA 1
ATOM 2398 C C . VAL A 1 299 ? -7.688 15.675 0.550 1.00 86.56 299 VAL A C 1
ATOM 2400 O O . VAL A 1 299 ? -7.610 14.923 1.524 1.00 86.56 299 VAL A O 1
ATOM 2403 N N . GLY A 1 300 ? -8.158 16.922 0.655 1.00 82.81 300 GLY A N 1
ATOM 2404 C CA . GLY A 1 300 ? -8.552 17.544 1.918 1.00 82.81 300 GLY A CA 1
ATOM 2405 C C . GLY A 1 300 ? -9.702 16.811 2.616 1.00 82.81 300 GLY A C 1
ATOM 2406 O O . GLY A 1 300 ? -10.567 16.214 1.974 1.00 82.81 300 GLY A O 1
ATOM 2407 N N . LEU A 1 301 ? -9.731 16.857 3.952 1.00 80.56 301 LEU A N 1
ATOM 2408 C CA . LEU A 1 301 ? -10.807 16.252 4.754 1.00 80.56 301 LEU A CA 1
ATOM 2409 C C . LEU A 1 301 ? -12.182 16.875 4.462 1.00 80.56 301 LEU A C 1
ATOM 2411 O O . LEU A 1 301 ? -13.186 16.168 4.479 1.00 80.56 301 LEU A O 1
ATOM 2415 N N . ALA A 1 302 ? -12.225 18.181 4.183 1.00 77.38 302 ALA A N 1
ATOM 2416 C CA . ALA A 1 302 ? -13.461 18.901 3.881 1.00 77.38 302 ALA A CA 1
ATOM 2417 C C . ALA A 1 302 ? -13.921 18.696 2.426 1.00 77.38 302 ALA A C 1
ATOM 2419 O O . ALA A 1 302 ? -15.104 18.448 2.182 1.00 77.38 302 ALA A O 1
ATOM 2420 N N . ASP A 1 303 ? -12.980 18.743 1.483 1.00 78.75 303 ASP A N 1
ATOM 2421 C CA . ASP A 1 303 ? -13.285 18.882 0.053 1.00 78.75 303 ASP A CA 1
ATOM 2422 C C . ASP A 1 303 ? -13.583 17.528 -0.617 1.00 78.75 303 ASP A C 1
ATOM 2424 O O . ASP A 1 303 ? -14.387 17.443 -1.543 1.00 78.75 303 ASP A O 1
ATOM 2428 N N . ARG A 1 304 ? -13.019 16.425 -0.094 1.00 81.69 304 ARG A N 1
ATOM 2429 C CA . ARG A 1 304 ? -13.092 15.075 -0.700 1.00 81.69 304 ARG A CA 1
ATOM 2430 C C . ARG A 1 304 ? -14.499 14.548 -1.006 1.00 81.69 304 ARG A C 1
ATOM 2432 O O . ARG A 1 304 ? -14.662 13.688 -1.867 1.00 81.69 304 ARG A O 1
ATOM 2439 N N . PHE A 1 305 ? -15.519 15.006 -0.275 1.00 84.50 305 PHE A N 1
ATOM 2440 C CA . PHE A 1 305 ? -16.909 14.555 -0.434 1.00 84.50 305 PHE A CA 1
ATOM 2441 C C . PHE A 1 305 ? -17.867 15.690 -0.790 1.00 84.50 305 PHE A C 1
ATOM 2443 O O . PHE A 1 305 ? -19.083 15.506 -0.686 1.00 84.50 305 PHE A O 1
ATOM 2450 N N . GLU A 1 306 ? -17.355 16.852 -1.202 1.00 82.62 306 GLU A N 1
ATOM 2451 C CA . GLU A 1 306 ? -18.192 18.010 -1.521 1.00 82.62 306 GLU A CA 1
ATOM 2452 C C . GLU A 1 306 ? -19.216 17.685 -2.622 1.00 82.62 306 GLU A C 1
ATOM 2454 O O . GLU A 1 306 ? -20.405 17.970 -2.466 1.00 82.62 306 GLU A O 1
ATOM 2459 N N . GLU A 1 307 ? -18.794 16.952 -3.656 1.00 84.44 307 GLU A N 1
ATOM 2460 C CA . GLU A 1 307 ? -19.652 16.511 -4.765 1.00 84.44 307 GLU A CA 1
ATOM 2461 C C . GLU A 1 307 ? -20.515 15.271 -4.447 1.00 84.44 307 GLU A C 1
ATOM 2463 O O . GLU A 1 307 ? -21.371 14.877 -5.243 1.00 84.44 307 GLU A O 1
ATOM 2468 N N . TYR A 1 308 ? -20.336 14.646 -3.275 1.00 89.38 308 TYR A N 1
ATOM 2469 C CA . TYR A 1 308 ? -20.979 13.376 -2.914 1.00 89.38 308 TYR A CA 1
ATOM 2470 C C . TYR A 1 308 ? -21.770 13.478 -1.595 1.00 89.38 308 TYR A C 1
ATOM 2472 O O . TYR A 1 308 ? -21.332 12.958 -0.561 1.00 89.38 308 TYR A O 1
ATOM 2480 N N . PRO A 1 309 ? -22.997 14.045 -1.612 1.00 89.94 309 PRO A N 1
ATOM 2481 C CA . PRO A 1 309 ? -23.772 14.334 -0.401 1.00 89.94 309 PRO A CA 1
ATOM 2482 C C . PRO A 1 309 ? -23.991 13.135 0.527 1.00 89.94 309 PRO A C 1
ATOM 2484 O O . PRO A 1 309 ? -23.932 13.285 1.741 1.00 89.94 309 PRO A O 1
ATOM 2487 N N . LYS A 1 310 ? -24.203 11.928 -0.022 1.00 90.12 310 LYS A N 1
ATOM 2488 C CA . LYS A 1 310 ? -24.407 10.706 0.781 1.00 90.12 310 LYS A CA 1
ATOM 2489 C C . LYS A 1 310 ? -23.142 10.249 1.512 1.00 90.12 310 LYS A C 1
ATOM 2491 O O . LYS A 1 310 ? -23.244 9.739 2.624 1.00 90.12 310 LYS A O 1
ATOM 2496 N N . LEU A 1 311 ? -21.968 10.409 0.894 1.00 88.06 311 LEU A N 1
ATOM 2497 C CA . LEU A 1 311 ? -20.688 10.078 1.530 1.00 88.06 311 LEU A CA 1
ATOM 2498 C C . LEU A 1 311 ? -20.366 11.104 2.615 1.00 88.06 311 LEU A C 1
ATOM 2500 O O . LEU A 1 311 ? -20.049 10.726 3.740 1.00 88.06 311 LEU A O 1
ATOM 2504 N N . ARG A 1 312 ? -20.571 12.392 2.316 1.00 91.50 312 ARG A N 1
ATOM 2505 C CA . ARG A 1 312 ? -20.447 13.476 3.296 1.00 91.50 312 ARG A CA 1
ATOM 2506 C C . ARG A 1 312 ? -21.379 13.281 4.494 1.00 91.50 312 ARG A C 1
ATOM 2508 O O . ARG A 1 312 ? -20.961 13.466 5.632 1.00 91.50 312 ARG A O 1
ATOM 2515 N N . GLU A 1 313 ? -22.627 12.884 4.247 1.00 93.62 313 GLU A N 1
ATOM 2516 C CA . GLU A 1 313 ? -23.600 12.573 5.298 1.00 93.62 313 GLU A CA 1
ATOM 2517 C C . GLU A 1 313 ? -23.133 11.399 6.170 1.00 93.62 313 GLU A C 1
ATOM 2519 O O . GLU A 1 313 ? -23.183 11.501 7.393 1.00 93.62 313 GLU A O 1
ATOM 2524 N N . LEU A 1 314 ? -22.632 10.311 5.568 1.00 94.38 314 LEU A N 1
ATOM 2525 C CA . LEU A 1 314 ? -22.115 9.156 6.310 1.00 94.38 314 LEU A CA 1
ATOM 2526 C C . LEU A 1 314 ? -20.980 9.548 7.265 1.00 94.38 314 LEU A C 1
ATOM 2528 O O . LEU A 1 314 ? -21.015 9.149 8.430 1.00 94.38 314 LEU A O 1
ATOM 2532 N N . ILE A 1 315 ? -19.997 10.312 6.781 1.00 94.25 315 ILE A N 1
ATOM 2533 C CA . ILE A 1 315 ? -18.860 10.758 7.598 1.00 94.25 315 ILE A CA 1
ATOM 2534 C C . ILE A 1 315 ? -19.339 11.676 8.719 1.00 94.25 315 ILE A C 1
ATOM 2536 O O . ILE A 1 315 ? -19.078 11.389 9.882 1.00 94.25 315 ILE A O 1
ATOM 2540 N N . LYS A 1 316 ? -20.161 12.683 8.398 1.00 95.00 316 LYS A N 1
ATOM 2541 C CA . LYS A 1 316 ? -20.722 13.605 9.394 1.00 95.00 316 LYS A CA 1
ATOM 2542 C C . LYS A 1 316 ? -21.462 12.871 10.517 1.00 95.00 316 LYS A C 1
ATOM 2544 O O . LYS A 1 316 ? -21.245 13.166 11.688 1.00 95.00 316 LYS A O 1
ATOM 2549 N N . LEU A 1 317 ? -22.328 11.915 10.172 1.00 96.06 317 LEU A N 1
ATOM 2550 C CA . LEU A 1 317 ? -23.085 11.146 11.164 1.00 96.06 317 LEU A CA 1
ATOM 2551 C C . LEU A 1 317 ? -22.176 10.254 12.019 1.00 96.06 317 LEU A C 1
ATOM 2553 O O . LEU A 1 317 ? -22.453 10.050 13.201 1.00 96.06 317 LEU A O 1
ATOM 2557 N N . LYS A 1 318 ? -21.099 9.708 11.440 1.00 95.88 318 LYS A N 1
ATOM 2558 C CA . LYS A 1 318 ? -20.112 8.930 12.195 1.00 95.88 318 LYS A CA 1
ATOM 2559 C C . LYS A 1 318 ? -19.313 9.818 13.146 1.00 95.88 318 LYS A C 1
ATOM 2561 O O . LYS A 1 318 ? -19.204 9.442 14.308 1.00 95.88 318 LYS A O 1
ATOM 2566 N N . ASP A 1 319 ? -18.830 10.972 12.695 1.00 95.56 319 ASP A N 1
ATOM 2567 C CA . ASP A 1 319 ? -18.122 11.945 13.538 1.00 95.56 319 ASP A CA 1
ATOM 2568 C C . ASP A 1 319 ? -19.000 12.427 14.704 1.00 95.56 319 ASP A C 1
ATOM 2570 O O . ASP A 1 319 ? -18.548 12.482 15.848 1.00 95.56 319 ASP A O 1
ATOM 2574 N N . GLU A 1 320 ? -20.282 12.705 14.450 1.00 96.56 320 GLU A N 1
ATOM 2575 C CA . GLU A 1 320 ? -21.252 13.078 15.487 1.00 96.56 320 GLU A CA 1
ATOM 2576 C C . GLU A 1 320 ? -21.459 11.946 16.508 1.00 96.56 320 GLU A C 1
ATOM 2578 O O . GLU A 1 320 ? -21.432 12.175 17.722 1.00 96.56 320 GLU A O 1
ATOM 2583 N N . LEU A 1 321 ? -21.588 10.700 16.040 1.00 95.38 321 LEU A N 1
ATOM 2584 C CA . LEU A 1 321 ? -21.691 9.530 16.915 1.00 95.38 321 LEU A CA 1
ATOM 2585 C C . LEU A 1 321 ? -20.417 9.318 17.751 1.00 95.38 321 LEU A C 1
ATOM 2587 O O . LEU A 1 321 ? -20.492 8.976 18.932 1.00 95.38 321 LEU A O 1
ATOM 2591 N N . ILE A 1 322 ? -19.240 9.521 17.160 1.00 95.94 322 ILE A N 1
ATOM 2592 C CA . ILE A 1 322 ? -17.955 9.409 17.861 1.00 95.94 322 ILE A CA 1
ATOM 2593 C C . ILE A 1 322 ? -17.847 10.499 18.928 1.00 95.94 322 ILE A C 1
ATOM 2595 O O . ILE A 1 322 ? -17.527 10.185 20.072 1.00 95.94 322 ILE A O 1
ATOM 2599 N N . SER A 1 323 ? -18.170 11.746 18.583 1.00 95.12 323 SER A N 1
ATOM 2600 C CA . SER A 1 323 ? -18.117 12.895 19.492 1.00 95.12 323 SER A CA 1
ATOM 2601 C C . SER A 1 323 ? -19.058 12.730 20.690 1.00 95.12 323 SER A C 1
ATOM 2603 O O . SER A 1 323 ? -18.651 12.905 21.836 1.00 95.12 323 SER A O 1
ATOM 2605 N N . THR A 1 324 ? -20.298 12.294 20.450 1.00 94.62 324 THR A N 1
ATOM 2606 C CA . THR A 1 324 ? -21.303 12.084 21.511 1.00 94.62 324 THR A CA 1
ATOM 2607 C C . THR A 1 324 ? -20.966 10.930 22.455 1.00 94.62 324 THR A C 1
ATOM 2609 O O . THR A 1 324 ? -21.359 10.951 23.620 1.00 94.62 324 THR A O 1
ATOM 2612 N N . THR A 1 325 ? -20.231 9.922 21.979 1.00 94.25 325 THR A N 1
ATOM 2613 C CA . THR A 1 325 ? -19.852 8.741 22.775 1.00 94.25 325 THR A CA 1
ATOM 2614 C C . THR A 1 325 ? -18.411 8.787 23.290 1.00 94.25 325 THR A C 1
ATOM 2616 O O . THR A 1 325 ? -17.978 7.859 23.988 1.00 94.25 325 THR A O 1
ATOM 2619 N N . ALA A 1 326 ? -17.657 9.842 22.973 1.00 95.44 326 ALA A N 1
ATOM 2620 C CA . ALA A 1 326 ? -16.274 10.016 23.391 1.00 95.44 326 ALA A CA 1
ATOM 2621 C C . ALA A 1 326 ? -16.170 10.185 24.912 1.00 95.44 326 ALA A C 1
ATOM 2623 O O . ALA A 1 326 ? -16.930 10.920 25.538 1.00 95.44 326 ALA A O 1
ATOM 2624 N N . THR A 1 327 ? -15.195 9.514 25.523 1.00 94.88 327 THR A N 1
ATOM 2625 C CA . THR A 1 327 ? -14.799 9.832 26.896 1.00 94.88 327 THR A CA 1
ATOM 2626 C C . THR A 1 327 ? -14.087 11.185 26.929 1.00 94.88 327 THR A C 1
ATOM 2628 O O . THR A 1 327 ? -13.469 11.573 25.931 1.00 94.88 327 THR A O 1
ATOM 2631 N N . PRO A 1 328 ? -14.085 11.895 28.067 1.00 96.75 328 PRO A N 1
ATOM 2632 C CA . PRO A 1 328 ? -13.188 13.028 28.246 1.00 96.75 328 PRO A CA 1
ATOM 2633 C C . PRO A 1 328 ? -11.733 12.622 27.950 1.00 96.75 328 PRO A C 1
ATOM 2635 O O . PRO A 1 328 ? -11.366 11.466 28.200 1.00 96.75 328 PRO A O 1
ATOM 2638 N N . PRO A 1 329 ? -10.908 13.532 27.405 1.00 97.25 329 PRO A N 1
ATOM 2639 C CA . PRO A 1 329 ? -9.506 13.243 27.144 1.00 97.25 329 PRO A CA 1
ATOM 2640 C C . PRO A 1 329 ? -8.794 12.886 28.451 1.00 97.25 329 PRO A C 1
ATOM 2642 O O . PRO A 1 329 ? -8.808 13.655 29.418 1.00 97.25 329 PRO A O 1
ATOM 2645 N N . MET A 1 330 ? -8.160 11.717 28.468 1.00 97.31 330 MET A N 1
ATOM 2646 C CA . MET A 1 330 ? -7.313 11.292 29.576 1.00 97.31 330 MET A CA 1
ATOM 2647 C C . MET A 1 330 ? -5.883 11.121 29.106 1.00 97.31 330 MET A C 1
ATOM 2649 O O . MET A 1 330 ? -5.633 10.686 27.981 1.00 97.31 330 MET A O 1
ATOM 2653 N N . TYR A 1 331 ? -4.937 11.446 29.971 1.00 97.62 331 TYR A N 1
ATOM 2654 C CA . TYR A 1 331 ? -3.529 11.374 29.651 1.00 97.62 331 TYR A CA 1
ATOM 2655 C C . TYR A 1 331 ? -2.668 11.094 30.884 1.00 97.62 331 TYR A C 1
ATOM 2657 O O . TYR A 1 331 ? -3.004 11.466 32.013 1.00 97.62 331 TYR A O 1
ATOM 2665 N N . LEU A 1 332 ? -1.556 10.400 30.654 1.00 97.00 332 LEU A N 1
ATOM 2666 C CA . LEU A 1 332 ? -0.606 9.987 31.680 1.00 97.00 332 LEU A CA 1
ATOM 2667 C C . LEU A 1 332 ? 0.824 10.221 31.196 1.00 97.00 332 LEU A C 1
ATOM 2669 O O . LEU A 1 332 ? 1.333 9.494 30.335 1.00 97.00 332 LEU A O 1
ATOM 2673 N N . LYS A 1 333 ? 1.495 11.199 31.803 1.00 96.56 333 LYS A N 1
ATOM 2674 C CA . LYS A 1 333 ? 2.938 11.369 31.675 1.00 96.56 333 LYS A CA 1
ATOM 2675 C C . LYS A 1 333 ? 3.652 10.187 32.318 1.00 96.56 333 LYS A C 1
ATOM 2677 O O . LYS A 1 333 ? 3.548 9.982 33.526 1.00 96.56 333 LYS A O 1
ATOM 2682 N N . THR A 1 334 ? 4.399 9.429 31.521 1.00 94.06 334 THR A N 1
ATOM 2683 C CA . THR A 1 334 ? 5.160 8.277 32.015 1.00 94.06 334 THR A CA 1
ATOM 2684 C C . THR A 1 334 ? 6.383 7.977 31.153 1.00 94.06 334 THR A C 1
ATOM 2686 O O . THR A 1 334 ? 6.391 8.227 29.946 1.00 94.06 334 THR A O 1
ATOM 2689 N N . ASN A 1 335 ? 7.432 7.423 31.768 1.00 92.31 335 ASN A N 1
ATOM 2690 C CA . ASN A 1 335 ? 8.592 6.927 31.037 1.00 92.31 335 ASN A CA 1
ATOM 2691 C C . ASN A 1 335 ? 8.341 5.488 30.574 1.00 92.31 335 ASN A C 1
ATOM 2693 O O . ASN A 1 335 ? 8.490 4.538 31.339 1.00 92.31 335 ASN A O 1
ATOM 2697 N N . LEU A 1 336 ? 8.027 5.336 29.290 1.00 91.81 336 LEU A N 1
ATOM 2698 C CA . LEU A 1 336 ? 7.685 4.052 28.677 1.00 91.81 336 LEU A CA 1
ATOM 2699 C C . LEU A 1 336 ? 8.823 3.013 28.693 1.00 91.81 336 LEU A C 1
ATOM 2701 O O . LEU A 1 336 ? 8.554 1.846 28.436 1.00 91.81 336 LEU A O 1
ATOM 2705 N N . GLN A 1 337 ? 10.076 3.393 28.986 1.00 88.56 337 GLN A N 1
ATOM 2706 C CA . GLN A 1 337 ? 11.180 2.425 29.125 1.00 88.56 337 GLN A CA 1
ATOM 2707 C C . GLN A 1 337 ? 11.114 1.640 30.438 1.00 88.56 337 GLN A C 1
ATOM 2709 O O . GLN A 1 337 ? 11.571 0.503 30.500 1.00 88.56 337 GLN A O 1
ATOM 2714 N N . THR A 1 338 ? 10.596 2.264 31.495 1.00 89.56 338 THR A N 1
ATOM 2715 C CA . THR A 1 338 ? 10.561 1.693 32.849 1.00 89.56 338 THR A CA 1
ATOM 2716 C C . THR A 1 338 ? 9.151 1.353 33.304 1.00 89.56 338 THR A C 1
ATOM 2718 O O . THR A 1 338 ? 8.981 0.584 34.241 1.00 89.56 338 THR A O 1
ATOM 2721 N N . PHE A 1 339 ? 8.147 1.962 32.681 1.00 91.38 339 PHE A N 1
ATOM 2722 C CA . PHE A 1 339 ? 6.750 1.794 33.038 1.00 91.38 339 PHE A CA 1
ATOM 2723 C C . PHE A 1 339 ? 6.202 0.463 32.524 1.00 91.38 339 PHE A C 1
ATOM 2725 O O . PHE A 1 339 ? 6.263 0.189 31.322 1.00 91.38 339 PHE A O 1
ATOM 2732 N N . ASP A 1 340 ? 5.618 -0.336 33.418 1.00 87.81 340 ASP A N 1
ATOM 2733 C CA . ASP A 1 340 ? 4.862 -1.515 33.008 1.00 87.81 340 ASP A CA 1
ATOM 2734 C C . ASP A 1 340 ? 3.484 -1.079 32.505 1.00 87.81 340 ASP A C 1
ATOM 2736 O O . ASP A 1 340 ? 2.622 -0.625 33.257 1.00 87.81 340 ASP A O 1
ATOM 2740 N N . ILE A 1 341 ? 3.248 -1.250 31.205 1.00 90.69 341 ILE A N 1
ATOM 2741 C CA . ILE A 1 341 ? 1.985 -0.867 30.571 1.00 90.69 341 ILE A CA 1
ATOM 2742 C C . ILE A 1 341 ? 0.774 -1.622 31.151 1.00 90.69 341 ILE A C 1
ATOM 2744 O O . ILE A 1 341 ? -0.363 -1.169 31.001 1.00 90.69 341 ILE A O 1
ATOM 2748 N N . LYS A 1 342 ? 0.992 -2.742 31.856 1.00 89.12 342 LYS A N 1
ATOM 2749 C CA . LYS A 1 342 ? -0.060 -3.490 32.565 1.00 89.12 342 LYS A CA 1
ATOM 2750 C C . LYS A 1 342 ? -0.675 -2.698 33.719 1.00 89.12 342 LYS A C 1
ATOM 2752 O O . LYS A 1 342 ? -1.827 -2.961 34.063 1.00 89.12 342 LYS A O 1
ATOM 2757 N N . GLU A 1 343 ? 0.022 -1.694 34.254 1.00 88.31 343 GLU A N 1
ATOM 2758 C CA . GLU A 1 343 ? -0.496 -0.808 35.306 1.00 88.31 343 GLU A CA 1
ATOM 2759 C C . GLU A 1 343 ? -1.719 0.007 34.859 1.00 88.31 343 GLU A C 1
ATOM 2761 O O . GLU A 1 343 ? -2.498 0.462 35.694 1.00 88.31 343 GLU A O 1
ATOM 2766 N N . LEU A 1 344 ? -1.965 0.128 33.546 1.00 89.38 344 LEU A N 1
ATOM 2767 C CA . LEU A 1 344 ? -3.204 0.718 33.025 1.00 89.38 344 LEU A CA 1
ATOM 2768 C C . LEU A 1 344 ? -4.461 -0.081 33.418 1.00 89.38 344 LEU A C 1
ATOM 2770 O O . LEU A 1 344 ? -5.567 0.440 33.285 1.00 89.38 344 LEU A O 1
ATOM 2774 N N . ASN A 1 345 ? -4.292 -1.335 33.866 1.00 84.50 345 ASN A N 1
ATOM 2775 C CA . ASN A 1 345 ? -5.326 -2.235 34.385 1.00 84.50 345 ASN A CA 1
ATOM 2776 C C . ASN A 1 345 ? -6.610 -2.267 33.531 1.00 84.50 345 ASN A C 1
ATOM 2778 O O . ASN A 1 345 ? -7.736 -2.280 34.026 1.00 84.50 345 ASN A O 1
ATOM 2782 N N . GLY A 1 346 ? -6.430 -2.266 32.211 1.00 84.00 346 GLY A N 1
ATOM 2783 C CA . GLY A 1 346 ? -7.503 -2.210 31.230 1.00 84.00 346 GLY A CA 1
ATOM 2784 C C . GLY A 1 346 ? -7.113 -2.922 29.941 1.00 84.00 346 GLY A C 1
ATOM 2785 O O . GLY A 1 346 ? -5.937 -3.145 29.654 1.00 84.00 346 GLY A O 1
ATOM 2786 N N . LYS A 1 347 ? -8.123 -3.308 29.157 1.00 94.06 347 LYS A N 1
ATOM 2787 C CA . LYS A 1 347 ? -7.932 -3.845 27.806 1.00 94.06 347 LYS A CA 1
ATOM 2788 C C . LYS A 1 347 ? -8.406 -2.823 26.782 1.00 94.06 347 LYS A C 1
ATOM 2790 O O . LYS A 1 347 ? -9.482 -2.257 26.958 1.00 94.06 347 LYS A O 1
ATOM 2795 N N . PHE A 1 348 ? -7.651 -2.642 25.706 1.00 97.00 348 PHE A N 1
ATOM 2796 C CA . PHE A 1 348 ? -7.946 -1.651 24.671 1.00 97.00 348 PHE A CA 1
ATOM 2797 C C . PHE A 1 348 ? -8.417 -2.308 23.376 1.00 97.00 348 PHE A C 1
ATOM 2799 O O . PHE A 1 348 ? -7.889 -3.340 22.951 1.00 97.00 348 PHE A O 1
ATOM 2806 N N . ASP A 1 349 ? -9.428 -1.701 22.758 1.00 97.25 349 ASP A N 1
ATOM 2807 C CA . ASP A 1 349 ? -9.989 -2.139 21.479 1.00 97.25 349 ASP A CA 1
ATOM 2808 C C . ASP A 1 349 ? -9.113 -1.665 20.314 1.00 97.25 349 ASP A C 1
ATOM 2810 O O . ASP A 1 349 ? -8.961 -2.378 19.318 1.00 97.25 349 ASP A O 1
ATOM 2814 N N . VAL A 1 350 ? -8.507 -0.481 20.461 1.00 98.06 350 VAL A N 1
ATOM 2815 C CA . VAL A 1 350 ? -7.534 0.063 19.514 1.00 98.06 350 VAL A CA 1
ATOM 2816 C C . VAL A 1 350 ? -6.330 0.652 20.236 1.00 98.06 350 VAL A C 1
ATOM 2818 O O . VAL A 1 350 ? -6.480 1.348 21.239 1.00 98.06 350 VAL A O 1
ATOM 2821 N N . ILE A 1 351 ? -5.141 0.394 19.695 1.00 98.56 351 ILE A N 1
ATOM 2822 C CA . ILE A 1 351 ? -3.880 0.949 20.183 1.00 98.56 351 ILE A CA 1
ATOM 2823 C C . ILE A 1 351 ? -3.155 1.635 19.019 1.00 98.56 351 ILE A C 1
ATOM 2825 O O . ILE A 1 351 ? -2.825 0.983 18.032 1.00 98.56 351 ILE A O 1
ATOM 2829 N N . LEU A 1 352 ? -2.901 2.935 19.129 1.00 98.62 352 LEU A N 1
ATOM 2830 C CA . LEU A 1 352 ? -2.022 3.697 18.243 1.00 98.62 352 LEU A CA 1
ATOM 2831 C C . LEU A 1 352 ? -0.647 3.809 18.908 1.00 98.62 352 LEU A C 1
ATOM 2833 O O . LEU A 1 352 ? -0.560 4.216 20.063 1.00 98.62 352 LEU A O 1
ATOM 2837 N N . VAL A 1 353 ? 0.415 3.433 18.202 1.00 97.88 353 VAL A N 1
ATOM 2838 C CA . VAL A 1 353 ? 1.794 3.455 18.705 1.00 97.88 353 VAL A CA 1
ATOM 2839 C C . VAL A 1 353 ? 2.636 4.334 17.781 1.00 97.88 353 VAL A C 1
ATOM 2841 O O . VAL A 1 353 ? 2.828 4.001 16.607 1.00 97.88 353 VAL A O 1
ATOM 2844 N N . GLU A 1 354 ? 3.139 5.446 18.318 1.00 96.19 354 GLU A N 1
ATOM 2845 C CA . GLU A 1 354 ? 3.912 6.459 17.584 1.00 96.19 354 GLU A CA 1
ATOM 2846 C C . GLU A 1 354 ? 5.326 6.637 18.176 1.00 96.19 354 GLU A C 1
ATOM 2848 O O . GLU A 1 354 ? 5.658 7.692 18.714 1.00 96.19 354 GLU A O 1
ATOM 2853 N N . PRO A 1 355 ? 6.188 5.605 18.138 1.00 94.50 355 PRO A N 1
ATOM 2854 C CA . PRO A 1 355 ? 7.489 5.689 18.788 1.00 94.50 355 PRO A CA 1
ATOM 2855 C C . PRO A 1 355 ? 8.385 6.731 18.091 1.00 94.50 355 PRO A C 1
ATOM 2857 O O . PRO A 1 355 ? 8.395 6.800 16.856 1.00 94.50 355 PRO A O 1
ATOM 2860 N N . PRO A 1 356 ? 9.188 7.513 18.838 1.00 92.69 356 PRO A N 1
ATOM 2861 C CA . PRO A 1 356 ? 10.139 8.448 18.248 1.00 92.69 356 PRO A CA 1
ATOM 2862 C C . PRO A 1 356 ? 11.320 7.672 17.648 1.00 92.69 356 PRO A C 1
ATOM 2864 O O . PRO A 1 356 ? 12.296 7.368 18.329 1.00 92.69 356 PRO A O 1
ATOM 2867 N N . LEU A 1 357 ? 11.218 7.304 16.370 1.00 91.56 357 LEU A N 1
ATOM 2868 C CA . LEU A 1 357 ? 12.214 6.486 15.674 1.00 91.56 357 LEU A CA 1
ATOM 2869 C C . LEU A 1 357 ? 13.524 7.248 15.441 1.00 91.56 357 LEU A C 1
ATOM 2871 O O . LEU A 1 357 ? 13.508 8.421 15.074 1.00 91.56 357 LEU A O 1
ATOM 2875 N N . GLU A 1 358 ? 14.656 6.546 15.529 1.00 86.31 358 GLU A N 1
ATOM 2876 C CA . GLU A 1 358 ? 15.992 7.095 15.224 1.00 86.31 358 GLU A CA 1
ATOM 2877 C C . GLU A 1 358 ? 16.088 7.710 13.816 1.00 86.31 358 GLU A C 1
ATOM 2879 O O . GLU A 1 358 ? 16.830 8.667 13.599 1.00 86.31 358 GLU A O 1
ATOM 2884 N N . GLU A 1 359 ? 15.312 7.213 12.844 1.00 84.56 359 GLU A N 1
ATOM 2885 C CA . GLU A 1 359 ? 15.293 7.799 11.497 1.00 84.56 359 GLU A CA 1
ATOM 2886 C C . GLU A 1 359 ? 14.788 9.250 11.486 1.00 84.56 359 GLU A C 1
ATOM 2888 O O . GLU A 1 359 ? 15.258 10.049 10.671 1.00 84.56 359 GLU A O 1
ATOM 2893 N N . TYR A 1 360 ? 13.918 9.626 12.429 1.00 85.25 360 TYR A N 1
ATOM 2894 C CA . TYR A 1 360 ? 13.391 10.985 12.530 1.00 85.25 360 TYR A CA 1
ATOM 2895 C C . TYR A 1 360 ? 14.398 11.984 13.117 1.00 85.25 360 TYR A C 1
ATOM 2897 O O . TYR A 1 360 ? 14.232 13.194 12.965 1.00 85.25 360 TYR A O 1
ATOM 2905 N N . GLN A 1 361 ? 15.491 11.518 13.732 1.00 79.75 361 GLN A N 1
ATOM 2906 C CA . GLN A 1 361 ? 16.563 12.401 14.205 1.00 79.75 361 GLN A CA 1
ATOM 2907 C C . GLN A 1 361 ? 17.162 13.228 13.058 1.00 79.75 361 GLN A C 1
ATOM 2909 O O . GLN A 1 361 ? 17.531 14.390 13.232 1.00 79.75 361 GLN A O 1
ATOM 2914 N N . ARG A 1 362 ? 17.200 12.651 11.852 1.00 72.81 362 ARG A N 1
ATOM 2915 C CA . ARG A 1 362 ? 17.765 13.288 10.654 1.00 72.81 362 ARG A CA 1
ATOM 2916 C C . ARG A 1 362 ? 16.980 14.513 10.196 1.00 72.81 362 ARG A C 1
ATOM 2918 O O . ARG A 1 362 ? 17.560 15.388 9.564 1.00 72.81 362 ARG A O 1
ATOM 2925 N N . THR A 1 363 ? 15.681 14.554 10.482 1.00 69.31 363 THR A N 1
ATOM 2926 C CA . THR A 1 363 ? 14.795 15.685 10.171 1.00 69.31 363 THR A CA 1
ATOM 2927 C C . THR A 1 363 ? 14.670 16.669 11.334 1.00 69.31 363 THR A C 1
ATOM 2929 O O . THR A 1 363 ? 14.175 17.771 11.139 1.00 69.31 363 THR A O 1
ATOM 2932 N N . MET A 1 364 ? 15.115 16.280 12.533 1.00 65.62 364 MET A N 1
ATOM 2933 C CA . MET A 1 364 ? 15.023 17.059 13.772 1.00 65.62 364 MET A CA 1
ATOM 2934 C C . MET A 1 364 ? 16.293 17.866 14.090 1.00 65.62 364 MET A C 1
ATOM 2936 O O . MET A 1 364 ? 16.217 18.888 14.764 1.00 65.62 364 MET A O 1
ATOM 2940 N N . GLY A 1 365 ? 17.468 17.439 13.614 1.00 68.69 365 GLY A N 1
ATOM 2941 C CA . GLY A 1 365 ? 18.733 18.072 14.000 1.00 68.69 365 GLY A CA 1
ATOM 2942 C C . GLY A 1 365 ? 19.103 17.775 15.461 1.00 68.69 365 GLY A C 1
ATOM 2943 O O . GLY A 1 365 ? 19.020 16.628 15.901 1.00 68.69 365 GLY A O 1
ATOM 2944 N N . VAL A 1 366 ? 19.552 18.787 16.215 1.00 70.06 366 VAL A N 1
ATOM 2945 C CA . VAL A 1 366 ? 19.919 18.641 17.638 1.00 70.06 366 VAL A CA 1
ATOM 2946 C C . VAL A 1 366 ? 18.662 18.758 18.502 1.00 70.06 366 VAL A C 1
ATOM 2948 O O . VAL A 1 366 ? 18.044 19.816 18.553 1.00 70.06 366 VAL A O 1
ATOM 2951 N N . THR A 1 367 ? 18.298 17.684 19.205 1.00 74.00 367 THR A N 1
ATOM 2952 C CA . THR A 1 367 ? 17.126 17.636 20.092 1.00 74.00 367 THR A CA 1
ATOM 2953 C C . THR A 1 367 ? 17.450 16.926 21.408 1.00 74.00 367 THR A C 1
ATOM 2955 O O . THR A 1 367 ? 18.316 16.053 21.454 1.00 74.00 367 THR A O 1
ATOM 2958 N N . ASN A 1 368 ? 16.733 17.292 22.475 1.00 73.62 368 ASN A N 1
ATOM 2959 C CA . ASN A 1 368 ? 16.778 16.617 23.778 1.00 73.62 368 ASN A CA 1
ATOM 2960 C C . ASN A 1 368 ? 15.869 15.372 23.837 1.00 73.62 368 ASN A C 1
ATOM 2962 O O . ASN A 1 368 ? 15.816 14.696 24.868 1.00 73.62 368 ASN A O 1
ATOM 2966 N N . MET A 1 369 ? 15.138 15.069 22.758 1.00 79.44 369 MET A N 1
ATOM 2967 C CA . MET A 1 369 ? 14.311 13.868 22.667 1.00 79.44 369 MET A CA 1
ATOM 2968 C C . MET A 1 369 ? 15.152 12.594 22.665 1.00 79.44 369 MET A C 1
ATOM 2970 O O . MET A 1 369 ? 16.152 12.476 21.957 1.00 79.44 369 MET A O 1
ATOM 2974 N N . LYS A 1 370 ? 14.688 11.593 23.417 1.00 85.44 370 LYS A N 1
ATOM 2975 C CA . LYS A 1 370 ? 15.247 10.241 23.369 1.00 85.44 370 LYS A CA 1
ATOM 2976 C C . LYS A 1 370 ? 14.566 9.447 22.263 1.00 85.44 370 LYS A C 1
ATOM 2978 O O . LYS A 1 370 ? 13.387 9.117 22.375 1.00 85.44 370 LYS A O 1
ATOM 2983 N N . PHE A 1 371 ? 15.328 9.116 21.230 1.00 89.94 371 PHE A N 1
ATOM 2984 C CA . PHE A 1 371 ? 14.883 8.214 20.174 1.00 89.94 371 PHE A CA 1
ATOM 2985 C C . PHE A 1 371 ? 14.877 6.758 20.648 1.00 89.94 371 PHE A C 1
ATOM 2987 O O . PHE A 1 371 ? 15.602 6.387 21.574 1.00 89.94 371 PHE A O 1
ATOM 2994 N N . TRP A 1 372 ? 14.021 5.956 20.025 1.00 92.94 372 TRP A N 1
ATOM 2995 C CA . TRP A 1 372 ? 13.795 4.557 20.358 1.00 92.94 372 TRP A CA 1
ATOM 2996 C C . TRP A 1 372 ? 14.266 3.643 19.235 1.00 92.94 372 TRP A C 1
ATOM 2998 O O . TRP A 1 372 ? 13.905 3.827 18.066 1.00 92.94 372 TRP A O 1
ATOM 3008 N N . SER A 1 373 ? 15.014 2.610 19.618 1.00 93.81 373 SER A N 1
ATOM 3009 C CA . SER A 1 373 ? 15.388 1.533 18.710 1.00 93.81 373 SER A CA 1
ATOM 3010 C C . SER A 1 373 ? 14.247 0.524 18.559 1.00 93.81 373 SER A C 1
ATOM 3012 O O . SER A 1 373 ? 13.379 0.376 19.426 1.00 93.81 373 SER A O 1
ATOM 3014 N N . TRP A 1 374 ? 14.253 -0.230 17.460 1.00 94.19 374 TRP A N 1
ATOM 3015 C CA . TRP A 1 374 ? 13.250 -1.273 17.227 1.00 94.19 374 TRP A CA 1
ATOM 3016 C C . TRP A 1 374 ? 13.265 -2.380 18.285 1.00 94.19 374 TRP A C 1
ATOM 3018 O O . TRP A 1 374 ? 12.211 -2.941 18.582 1.00 94.19 374 TRP A O 1
ATOM 3028 N N . ASP A 1 375 ? 14.415 -2.652 18.904 1.00 93.12 375 ASP A N 1
ATOM 3029 C CA . ASP A 1 375 ? 14.518 -3.616 20.002 1.00 93.12 375 ASP A CA 1
ATOM 3030 C C . ASP A 1 375 ? 13.794 -3.124 21.258 1.00 93.12 375 ASP A C 1
ATOM 3032 O O . ASP A 1 375 ? 13.074 -3.898 21.890 1.00 93.12 375 ASP A O 1
ATOM 3036 N N . GLN A 1 376 ? 13.912 -1.831 21.579 1.00 93.44 376 GLN A N 1
ATOM 3037 C CA . GLN A 1 376 ? 13.184 -1.210 22.690 1.00 93.44 376 GLN A CA 1
ATOM 3038 C C . GLN A 1 376 ? 11.678 -1.181 22.419 1.00 93.44 376 GLN A C 1
ATOM 3040 O O . GLN A 1 376 ? 10.886 -1.558 23.280 1.00 93.44 376 GLN A O 1
ATOM 3045 N N . ILE A 1 377 ? 11.269 -0.807 21.202 1.00 95.06 377 ILE A N 1
ATOM 3046 C CA . ILE A 1 377 ? 9.852 -0.810 20.804 1.00 95.06 377 ILE A CA 1
ATOM 3047 C C . ILE A 1 377 ? 9.283 -2.223 20.936 1.00 95.06 377 ILE A C 1
ATOM 3049 O O . ILE A 1 377 ? 8.216 -2.423 21.507 1.00 95.06 377 ILE A O 1
ATOM 3053 N N . MET A 1 378 ? 10.017 -3.230 20.467 1.00 93.81 378 MET A N 1
ATOM 3054 C CA . MET A 1 378 ? 9.617 -4.630 20.545 1.00 93.81 378 MET A CA 1
ATOM 3055 C C . MET A 1 378 ? 9.492 -5.146 21.990 1.00 93.81 378 MET A C 1
ATOM 3057 O O . MET A 1 378 ? 8.786 -6.130 22.213 1.00 93.81 378 MET A O 1
ATOM 3061 N N . GLN A 1 379 ? 10.164 -4.543 22.973 1.00 93.44 379 GLN A N 1
ATOM 3062 C CA . GLN A 1 379 ? 10.038 -4.908 24.391 1.00 93.44 379 GLN A CA 1
ATOM 3063 C C . GLN A 1 379 ? 8.743 -4.405 25.041 1.00 93.44 379 GLN A C 1
ATOM 3065 O O . GLN A 1 379 ? 8.389 -4.908 26.101 1.00 93.44 379 GLN A O 1
ATOM 3070 N N . LEU A 1 380 ? 8.006 -3.487 24.407 1.00 93.75 380 LEU A N 1
ATOM 3071 C CA . LEU A 1 380 ? 6.712 -3.037 24.918 1.00 93.75 380 LEU A CA 1
ATOM 3072 C C . LEU A 1 380 ? 5.703 -4.195 24.948 1.00 93.75 380 LEU A C 1
ATOM 3074 O O . LEU A 1 380 ? 5.485 -4.867 23.938 1.00 93.75 380 LEU A O 1
ATOM 3078 N N . ASP A 1 381 ? 5.011 -4.372 26.072 1.00 92.94 381 ASP A N 1
ATOM 3079 C CA . ASP A 1 381 ? 4.006 -5.425 26.275 1.00 92.94 381 ASP A CA 1
ATOM 3080 C C . ASP A 1 381 ? 2.621 -5.047 25.695 1.00 92.94 381 ASP A C 1
ATOM 3082 O O . ASP A 1 381 ? 1.572 -5.252 26.308 1.00 92.94 381 ASP A O 1
ATOM 3086 N N . ILE A 1 382 ? 2.583 -4.513 24.465 1.00 95.94 382 ILE A N 1
ATOM 3087 C CA . ILE A 1 382 ? 1.341 -4.074 23.789 1.00 95.94 382 ILE A CA 1
ATOM 3088 C C . ILE A 1 382 ? 0.321 -5.217 23.669 1.00 95.94 382 ILE A C 1
ATOM 3090 O O . ILE A 1 382 ? -0.887 -5.016 23.803 1.00 95.94 382 ILE A O 1
ATOM 3094 N N . GLY A 1 383 ? 0.805 -6.441 23.443 1.00 93.38 383 GLY A N 1
ATOM 3095 C CA . GLY A 1 383 ? -0.039 -7.631 23.359 1.00 93.38 383 GLY A CA 1
ATOM 3096 C C . GLY A 1 383 ? -0.822 -7.914 24.645 1.00 93.38 383 GLY A C 1
ATOM 3097 O O . GLY A 1 383 ? -1.944 -8.418 24.560 1.00 93.38 383 GLY A O 1
ATOM 3098 N N . GLU A 1 384 ? -0.282 -7.556 25.809 1.00 93.81 384 GLU A N 1
ATOM 3099 C CA . GLU A 1 384 ? -0.899 -7.826 27.110 1.00 93.81 384 GLU A CA 1
ATOM 3100 C C . GLU A 1 384 ? -2.033 -6.852 27.428 1.00 93.81 384 GLU A C 1
ATOM 3102 O O . GLU A 1 384 ? -3.024 -7.244 28.037 1.00 93.81 384 GLU A O 1
ATOM 3107 N N . VAL A 1 385 ? -1.965 -5.607 26.960 1.00 95.56 385 VAL A N 1
ATOM 3108 C CA . VAL A 1 385 ? -3.040 -4.612 27.153 1.00 95.56 385 VAL A CA 1
ATOM 3109 C C . VAL A 1 385 ? -4.078 -4.616 26.028 1.00 95.56 385 VAL A C 1
ATOM 3111 O O . VAL A 1 385 ? -5.125 -3.980 26.128 1.00 95.56 385 VAL A O 1
ATOM 3114 N N . ALA A 1 386 ? -3.848 -5.373 24.960 1.00 97.06 386 ALA A N 1
ATOM 3115 C CA . ALA A 1 386 ? -4.798 -5.521 23.865 1.00 97.06 386 ALA A CA 1
ATOM 3116 C C . ALA A 1 386 ? -5.995 -6.415 24.244 1.00 97.06 386 ALA A C 1
ATOM 3118 O O . ALA A 1 386 ? -5.827 -7.517 24.778 1.00 97.06 386 ALA A O 1
ATOM 3119 N N . ALA A 1 387 ? -7.216 -5.983 23.910 1.00 95.81 387 ALA A N 1
ATOM 3120 C CA . ALA A 1 387 ? -8.417 -6.808 24.047 1.00 95.81 387 ALA A CA 1
ATOM 3121 C C . ALA A 1 387 ? -8.383 -8.036 23.115 1.00 95.81 387 ALA A C 1
ATOM 3123 O O . ALA A 1 387 ? -7.642 -8.076 22.130 1.00 95.81 387 ALA A O 1
ATOM 3124 N N . ALA A 1 388 ? -9.207 -9.050 23.409 1.00 93.06 388 ALA A N 1
ATOM 3125 C CA . ALA A 1 388 ? -9.237 -10.305 22.649 1.00 93.06 388 ALA A CA 1
ATOM 3126 C C . ALA A 1 388 ? -9.562 -10.102 21.156 1.00 93.06 388 ALA A C 1
ATOM 3128 O O . ALA A 1 388 ? -8.947 -10.746 20.306 1.00 93.06 388 ALA A O 1
ATOM 3129 N N . ARG A 1 389 ? -10.497 -9.189 20.852 1.00 95.00 389 ARG A N 1
ATOM 3130 C CA . ARG A 1 389 ? -10.718 -8.608 19.520 1.00 95.00 389 ARG A CA 1
ATOM 3131 C C . ARG A 1 389 ? -10.221 -7.165 19.555 1.00 95.00 389 ARG A C 1
ATOM 3133 O O . ARG A 1 389 ? -10.752 -6.368 20.320 1.00 95.00 389 ARG A O 1
ATOM 3140 N N . SER A 1 390 ? -9.168 -6.849 18.811 1.00 97.38 390 SER A N 1
ATOM 3141 C CA . SER A 1 390 ? -8.564 -5.511 18.841 1.00 97.38 390 SER A CA 1
ATOM 3142 C C . SER A 1 390 ? -7.698 -5.242 17.619 1.00 97.38 390 SER A C 1
ATOM 3144 O O . SER A 1 390 ? -7.345 -6.156 16.860 1.00 97.38 390 SER A O 1
ATOM 3146 N N . PHE A 1 391 ? -7.351 -3.970 17.450 1.00 98.50 391 PHE A N 1
ATOM 3147 C CA . PHE A 1 391 ? -6.489 -3.487 16.384 1.00 98.50 391 PHE A CA 1
ATOM 3148 C C . PHE A 1 391 ? -5.323 -2.675 16.939 1.00 98.50 391 PHE A C 1
ATOM 3150 O O . PHE A 1 391 ? -5.444 -2.003 17.962 1.00 98.50 391 PHE A O 1
ATOM 3157 N N . VAL A 1 392 ? -4.195 -2.725 16.243 1.00 98.44 392 VAL A N 1
ATOM 3158 C CA . VAL A 1 392 ? -3.032 -1.883 16.525 1.00 98.44 392 VAL A CA 1
ATOM 3159 C C . VAL A 1 392 ? -2.637 -1.130 15.262 1.00 98.44 392 VAL A C 1
ATOM 3161 O O . VAL A 1 392 ? -2.680 -1.694 14.170 1.00 98.44 392 VAL A O 1
ATOM 3164 N N . PHE A 1 393 ? -2.260 0.130 15.419 1.00 98.62 393 PHE A N 1
ATOM 3165 C CA . PHE A 1 393 ? -1.779 1.016 14.369 1.00 98.62 393 PHE A CA 1
ATOM 3166 C C . PHE A 1 393 ? -0.379 1.462 14.776 1.00 98.62 393 PHE A C 1
ATOM 3168 O O . PHE A 1 393 ? -0.214 2.105 15.809 1.00 98.62 393 PHE A O 1
ATOM 3175 N N . LEU A 1 394 ? 0.635 1.047 14.023 1.00 98.31 394 LEU A N 1
ATOM 3176 C CA . LEU A 1 394 ? 2.039 1.261 14.369 1.00 98.31 394 LEU A CA 1
ATOM 3177 C C . LEU A 1 394 ? 2.716 2.109 13.297 1.00 98.31 394 LEU A C 1
ATOM 3179 O O . LEU A 1 394 ? 2.930 1.631 12.178 1.00 98.31 394 LEU A O 1
ATOM 3183 N N . TRP A 1 395 ? 3.121 3.326 13.657 1.00 98.00 395 TRP A N 1
ATOM 3184 C CA . TRP A 1 395 ? 3.978 4.140 12.798 1.00 98.00 395 TRP A CA 1
ATOM 3185 C C . TRP A 1 395 ? 5.369 3.516 12.692 1.00 98.00 395 TRP A C 1
ATOM 3187 O O . TRP A 1 395 ? 6.059 3.296 13.685 1.00 98.00 395 TRP A O 1
ATOM 3197 N N . CYS A 1 396 ? 5.761 3.209 11.460 1.00 96.00 396 CYS A N 1
ATOM 3198 C CA . CYS A 1 396 ? 6.963 2.450 11.124 1.00 96.00 396 CYS A CA 1
ATOM 3199 C C . CYS A 1 396 ? 7.997 3.269 10.346 1.00 96.00 396 CYS A C 1
ATOM 3201 O O . CYS A 1 396 ? 9.011 2.715 9.924 1.00 96.00 396 CYS A O 1
ATOM 3203 N N . GLY A 1 397 ? 7.745 4.560 10.126 1.00 92.12 397 GLY A N 1
ATOM 3204 C CA . GLY A 1 397 ? 8.619 5.400 9.321 1.00 92.12 397 GLY A CA 1
ATOM 3205 C C . GLY A 1 397 ? 8.661 4.950 7.858 1.00 92.12 397 GLY A C 1
ATOM 3206 O O . GLY A 1 397 ? 7.646 4.534 7.289 1.00 92.12 397 GLY A O 1
ATOM 3207 N N . SER A 1 398 ? 9.829 5.050 7.229 1.00 87.88 398 SER A N 1
ATOM 3208 C CA . SER A 1 398 ? 10.010 4.827 5.785 1.00 87.88 398 SER A CA 1
ATOM 3209 C C . SER A 1 398 ? 11.126 3.836 5.424 1.00 87.88 398 SER A C 1
ATOM 3211 O O . SER A 1 398 ? 11.270 3.479 4.249 1.00 87.88 398 SER A O 1
ATOM 3213 N N . SER A 1 399 ? 11.919 3.404 6.411 1.00 84.81 399 SER A N 1
ATOM 3214 C CA . SER A 1 399 ? 13.114 2.574 6.223 1.00 84.81 399 SER A CA 1
ATOM 3215 C C . SER A 1 399 ? 12.914 1.116 6.664 1.00 84.81 399 SER A C 1
ATOM 3217 O O . SER A 1 399 ? 11.897 0.482 6.378 1.00 84.81 399 SER A O 1
ATOM 3219 N N . GLN A 1 400 ? 13.899 0.583 7.393 1.00 82.62 400 GLN A N 1
ATOM 3220 C CA . GLN A 1 400 ? 13.910 -0.710 8.076 1.00 82.62 400 GLN A CA 1
ATOM 3221 C C . GLN A 1 400 ? 12.671 -0.948 8.958 1.00 82.62 400 GLN A C 1
ATOM 3223 O O . GLN A 1 400 ? 12.312 -2.098 9.222 1.00 82.62 400 GLN A O 1
ATOM 3228 N N . GLY A 1 401 ? 11.992 0.116 9.393 1.00 85.31 401 GLY A N 1
ATOM 3229 C CA . GLY A 1 401 ? 10.819 0.009 10.248 1.00 85.31 401 GLY A CA 1
ATOM 3230 C C . GLY A 1 401 ? 9.642 -0.745 9.637 1.00 85.31 401 GLY A C 1
ATOM 3231 O O . GLY A 1 401 ? 8.866 -1.351 10.370 1.00 85.31 401 GLY A O 1
ATOM 3232 N N . LEU A 1 402 ? 9.552 -0.839 8.309 1.00 89.38 402 LEU A N 1
ATOM 3233 C CA . LEU A 1 402 ? 8.558 -1.688 7.647 1.00 89.38 402 LEU A CA 1
ATOM 3234 C C . LEU A 1 402 ? 8.715 -3.178 7.982 1.00 89.38 402 LEU A C 1
ATOM 3236 O O . LEU A 1 402 ? 7.722 -3.891 8.147 1.00 89.38 402 LEU A O 1
ATOM 3240 N N . ASP A 1 403 ? 9.948 -3.667 8.073 1.00 92.00 403 ASP A N 1
ATOM 3241 C CA . ASP A 1 403 ? 10.223 -5.073 8.370 1.00 92.00 403 ASP A CA 1
ATOM 3242 C C . ASP A 1 403 ? 10.205 -5.329 9.876 1.00 92.00 403 ASP A C 1
ATOM 3244 O O . ASP A 1 403 ? 9.578 -6.288 10.340 1.00 92.00 403 ASP A O 1
ATOM 3248 N N . MET A 1 404 ? 10.808 -4.422 10.648 1.00 94.12 404 MET A N 1
ATOM 3249 C CA . MET A 1 404 ? 10.837 -4.514 12.109 1.00 94.12 404 MET A CA 1
ATOM 3250 C C . MET A 1 404 ? 9.447 -4.346 12.723 1.00 94.12 404 MET A C 1
ATOM 3252 O O . MET A 1 404 ? 9.061 -5.145 13.573 1.00 94.12 404 MET A O 1
ATOM 3256 N N . GLY A 1 405 ? 8.629 -3.422 12.216 1.00 94.50 405 GLY A N 1
ATOM 3257 C CA . GLY A 1 405 ? 7.240 -3.263 12.638 1.00 94.50 405 GLY A CA 1
ATOM 3258 C C . GLY A 1 405 ? 6.416 -4.538 12.442 1.00 94.50 405 GLY A C 1
ATOM 3259 O O . GLY A 1 405 ? 5.645 -4.922 13.320 1.00 94.50 405 GLY A O 1
ATOM 3260 N N . ARG A 1 406 ? 6.638 -5.294 11.354 1.00 95.81 406 ARG A N 1
ATOM 3261 C CA . ARG A 1 406 ? 5.990 -6.610 11.148 1.00 95.81 406 ARG A CA 1
ATOM 3262 C C . ARG A 1 406 ? 6.448 -7.661 12.160 1.00 95.81 406 ARG A C 1
ATOM 3264 O O . ARG A 1 406 ? 5.675 -8.564 12.490 1.00 95.81 406 ARG A O 1
ATOM 3271 N N . ILE A 1 407 ? 7.690 -7.583 12.635 1.00 96.38 407 ILE A N 1
ATOM 3272 C CA . ILE A 1 407 ? 8.194 -8.438 13.718 1.00 96.38 407 ILE A CA 1
ATOM 3273 C C . ILE A 1 407 ? 7.526 -8.050 15.044 1.00 96.38 407 ILE A C 1
ATOM 3275 O O . ILE A 1 407 ? 7.006 -8.942 15.717 1.00 96.38 407 ILE A O 1
ATOM 3279 N N . CYS A 1 408 ? 7.435 -6.754 15.361 1.00 96.69 408 CYS A N 1
ATOM 3280 C CA . CYS A 1 408 ? 6.722 -6.251 16.541 1.00 96.69 408 CYS A CA 1
ATOM 3281 C C . CYS A 1 408 ? 5.264 -6.730 16.566 1.00 96.69 408 CYS A C 1
ATOM 3283 O O . CYS A 1 408 ? 4.837 -7.333 17.549 1.00 96.69 408 CYS A O 1
ATOM 3285 N N . LEU A 1 409 ? 4.530 -6.578 15.455 1.00 97.62 409 LEU A N 1
ATOM 3286 C CA . LEU A 1 409 ? 3.147 -7.058 15.342 1.00 97.62 409 LEU A CA 1
ATOM 3287 C C . LEU A 1 409 ? 3.028 -8.552 15.665 1.00 97.62 409 LEU A C 1
ATOM 3289 O O . LEU A 1 409 ? 2.158 -8.940 16.445 1.00 97.62 409 LEU A O 1
ATOM 3293 N N . ARG A 1 410 ? 3.923 -9.389 15.119 1.00 96.62 410 ARG A N 1
ATOM 3294 C CA . ARG A 1 410 ? 3.934 -10.832 15.408 1.00 96.62 410 ARG A CA 1
ATOM 3295 C C . ARG A 1 410 ? 4.208 -11.119 16.881 1.00 96.62 410 ARG A C 1
ATOM 3297 O O . ARG A 1 410 ? 3.506 -11.948 17.454 1.00 96.62 410 ARG A O 1
ATOM 3304 N N . LYS A 1 411 ? 5.181 -10.432 17.491 1.00 96.19 411 LYS A N 1
ATOM 3305 C CA . LYS A 1 411 ? 5.512 -10.598 18.914 1.00 96.19 411 LYS A CA 1
ATOM 3306 C C . LYS A 1 411 ? 4.331 -10.234 19.815 1.00 96.19 411 LYS A C 1
ATOM 3308 O O . LYS A 1 411 ? 4.036 -10.961 20.754 1.00 96.19 411 LYS A O 1
ATOM 3313 N N . TRP A 1 412 ? 3.611 -9.164 19.492 1.00 97.12 412 TRP A N 1
ATOM 3314 C CA . TRP A 1 412 ? 2.432 -8.722 20.244 1.00 97.12 412 TRP A CA 1
ATOM 3315 C C . TRP A 1 412 ? 1.162 -9.553 19.971 1.00 97.12 412 TRP A C 1
ATOM 3317 O O . TRP A 1 412 ? 0.109 -9.291 20.556 1.00 97.12 412 TRP A O 1
ATOM 3327 N N . GLY A 1 413 ? 1.233 -10.557 19.088 1.00 96.81 413 GLY A N 1
ATOM 3328 C CA . GLY A 1 413 ? 0.112 -11.443 18.760 1.00 96.81 413 GLY A CA 1
ATOM 3329 C C . GLY A 1 413 ? -0.872 -10.880 17.728 1.00 96.81 413 GLY A C 1
ATOM 3330 O O . GLY A 1 413 ? -2.008 -11.352 17.641 1.00 96.81 413 GLY A O 1
ATOM 3331 N N . PHE A 1 414 ? -0.455 -9.891 16.937 1.00 98.12 414 PHE A N 1
ATOM 3332 C CA . PHE A 1 414 ? -1.240 -9.307 15.853 1.00 98.12 414 PHE A CA 1
ATOM 3333 C C . PHE A 1 414 ? -0.814 -9.865 14.490 1.00 98.12 414 PHE A C 1
ATOM 3335 O O . PHE A 1 414 ? 0.360 -10.123 14.214 1.00 98.12 414 PHE A O 1
ATOM 3342 N N . ARG A 1 415 ? -1.783 -10.008 13.585 1.00 97.50 415 ARG A N 1
ATOM 3343 C CA . ARG A 1 415 ? -1.535 -10.287 12.165 1.00 97.50 415 ARG A CA 1
ATOM 3344 C C . ARG A 1 415 ? -1.649 -8.980 11.396 1.00 97.50 415 ARG A C 1
ATOM 3346 O O . ARG A 1 415 ? -2.652 -8.294 11.540 1.00 97.50 415 ARG A O 1
ATOM 3353 N N . ARG A 1 416 ? -0.667 -8.634 10.563 1.00 97.50 416 ARG A N 1
ATOM 3354 C CA . ARG A 1 416 ? -0.769 -7.445 9.700 1.00 97.50 416 ARG A CA 1
ATOM 3355 C C . ARG A 1 416 ? -1.946 -7.615 8.735 1.00 97.50 416 ARG A C 1
ATOM 3357 O O . ARG A 1 416 ? -1.986 -8.609 8.007 1.00 97.50 416 ARG A O 1
ATOM 3364 N N . CYS A 1 417 ? -2.876 -6.662 8.723 1.00 95.62 417 CYS A N 1
ATOM 3365 C CA . CYS A 1 417 ? -4.028 -6.651 7.821 1.00 95.62 417 CYS A CA 1
ATOM 3366 C C . CYS A 1 417 ? -3.934 -5.552 6.759 1.00 95.62 417 CYS A C 1
ATOM 3368 O O . CYS A 1 417 ? -4.049 -5.904 5.591 1.00 95.62 417 CYS A O 1
ATOM 3370 N N . GLU A 1 418 ? -3.598 -4.313 7.121 1.00 97.06 418 GLU A N 1
ATOM 3371 C CA . GLU A 1 418 ? -3.481 -3.175 6.186 1.00 97.06 418 GLU A CA 1
ATOM 3372 C C . GLU A 1 418 ? -2.139 -2.430 6.366 1.00 97.06 418 GLU A C 1
ATOM 3374 O O . GLU A 1 418 ? -1.391 -2.697 7.316 1.00 97.06 418 GLU A O 1
ATOM 3379 N N . ASP A 1 419 ? -1.819 -1.528 5.436 1.00 97.44 419 ASP A N 1
ATOM 3380 C CA . ASP A 1 419 ? -0.624 -0.669 5.435 1.00 97.44 419 ASP A CA 1
ATOM 3381 C C . ASP A 1 419 ? -1.030 0.743 4.986 1.00 97.44 419 ASP A C 1
ATOM 3383 O O . ASP A 1 419 ? -1.176 0.999 3.792 1.00 97.44 419 ASP A O 1
ATOM 3387 N N . ILE A 1 420 ? -1.275 1.634 5.951 1.00 98.00 420 ILE A N 1
ATOM 3388 C CA . ILE A 1 420 ? -1.732 3.000 5.683 1.00 98.00 420 ILE A CA 1
ATOM 3389 C C . ILE A 1 420 ? -0.512 3.856 5.347 1.00 98.00 420 ILE A C 1
ATOM 3391 O O . ILE A 1 420 ? 0.377 4.035 6.182 1.00 98.00 420 ILE A O 1
ATOM 3395 N N . CYS A 1 421 ? -0.463 4.402 4.134 1.00 97.75 421 CYS A N 1
ATOM 3396 C CA . CYS A 1 421 ? 0.640 5.251 3.695 1.00 97.75 421 CYS A CA 1
ATOM 3397 C C . CYS A 1 421 ? 0.296 6.729 3.886 1.00 97.75 421 CYS A C 1
ATOM 3399 O O . CYS A 1 421 ? -0.626 7.247 3.256 1.00 97.75 421 CYS A O 1
ATOM 3401 N N . TRP A 1 422 ? 1.100 7.428 4.682 1.00 97.44 422 TRP A N 1
ATOM 3402 C CA . TRP A 1 422 ? 1.097 8.884 4.704 1.00 97.44 422 TRP A CA 1
ATOM 3403 C C . TRP A 1 422 ? 2.059 9.418 3.651 1.00 97.44 422 TRP A C 1
ATOM 3405 O O . TRP A 1 422 ? 3.278 9.302 3.780 1.00 97.44 422 TRP A O 1
ATOM 3415 N N . ILE A 1 423 ? 1.497 9.974 2.586 1.00 96.06 423 ILE A N 1
ATOM 3416 C CA . ILE A 1 423 ? 2.219 10.549 1.459 1.00 96.06 423 ILE A CA 1
ATOM 3417 C C . ILE A 1 423 ? 2.326 12.060 1.666 1.00 96.06 423 ILE A C 1
ATOM 3419 O O . ILE A 1 423 ? 1.323 12.744 1.856 1.00 96.06 423 ILE A O 1
ATOM 3423 N N . ARG A 1 424 ? 3.554 12.578 1.591 1.00 93.81 424 ARG A N 1
ATOM 3424 C CA . ARG A 1 424 ? 3.860 13.987 1.850 1.00 93.81 424 ARG A CA 1
ATOM 3425 C C . ARG A 1 424 ? 4.016 14.765 0.550 1.00 93.81 424 ARG A C 1
ATOM 3427 O O . ARG A 1 424 ? 4.932 14.469 -0.231 1.00 93.81 424 ARG A O 1
ATOM 3434 N N . THR A 1 425 ? 3.152 15.742 0.304 1.00 94.81 425 THR A N 1
ATOM 3435 C CA . THR A 1 425 ? 3.314 16.700 -0.802 1.00 94.81 425 THR A CA 1
ATOM 3436 C C . THR A 1 425 ? 4.398 17.729 -0.472 1.00 94.81 425 THR A C 1
ATOM 3438 O O . THR A 1 425 ? 4.867 17.806 0.663 1.00 94.81 425 THR A O 1
ATOM 3441 N N . ASN A 1 426 ? 4.883 18.438 -1.488 1.00 94.38 426 ASN A N 1
ATOM 3442 C CA . ASN A 1 426 ? 5.800 19.573 -1.335 1.00 94.38 426 ASN A CA 1
ATOM 3443 C C . ASN A 1 426 ? 5.341 20.753 -2.205 1.00 94.38 426 ASN A C 1
ATOM 3445 O O . ASN A 1 426 ? 6.117 21.310 -2.984 1.00 94.38 426 ASN A O 1
ATOM 3449 N N . ILE A 1 427 ? 4.046 21.062 -2.142 1.00 91.88 427 ILE A N 1
ATOM 3450 C CA . ILE A 1 427 ? 3.418 22.135 -2.919 1.00 91.88 427 ILE A CA 1
ATOM 3451 C C . ILE A 1 427 ? 4.025 23.488 -2.536 1.00 91.88 427 ILE A C 1
ATOM 3453 O O . ILE A 1 427 ? 4.317 24.295 -3.417 1.00 91.88 427 ILE A O 1
ATOM 3457 N N . ASN A 1 428 ? 4.265 23.704 -1.241 1.00 91.31 428 ASN A N 1
ATOM 3458 C CA . ASN A 1 428 ? 4.772 24.968 -0.715 1.00 91.31 428 ASN A CA 1
ATOM 3459 C C . ASN A 1 428 ? 6.273 25.133 -0.972 1.00 91.31 428 ASN A C 1
ATOM 3461 O O . ASN A 1 428 ? 6.736 26.242 -1.214 1.00 91.31 428 ASN A O 1
ATOM 3465 N N . ASN A 1 429 ? 7.028 24.029 -0.942 1.00 89.06 429 ASN A N 1
ATOM 3466 C CA . ASN A 1 429 ? 8.481 24.030 -1.118 1.00 89.06 429 ASN A CA 1
ATOM 3467 C C . ASN A 1 429 ? 8.936 22.944 -2.115 1.00 89.06 429 ASN A C 1
ATOM 3469 O O . ASN A 1 429 ? 9.454 21.897 -1.704 1.00 89.06 429 ASN A O 1
ATOM 3473 N N . PRO A 1 430 ? 8.757 23.159 -3.433 1.00 90.38 430 PRO A N 1
ATOM 3474 C CA . PRO A 1 430 ? 9.251 22.242 -4.454 1.00 90.38 430 PRO A CA 1
ATOM 3475 C C . PRO A 1 430 ? 10.771 22.078 -4.384 1.00 90.38 430 PRO A C 1
ATOM 3477 O O . PRO A 1 430 ? 11.510 23.049 -4.234 1.00 90.38 430 PRO A O 1
ATOM 3480 N N . GLY A 1 431 ? 11.258 20.845 -4.522 1.00 87.62 431 GLY A N 1
ATOM 3481 C CA . GLY A 1 431 ? 12.690 20.579 -4.486 1.00 87.62 431 GLY A CA 1
ATOM 3482 C C . GLY A 1 431 ? 13.058 19.120 -4.245 1.00 87.62 431 GLY A C 1
ATOM 3483 O O . GLY A 1 431 ? 12.257 18.295 -3.795 1.00 87.62 431 GLY A O 1
ATOM 3484 N N . HIS A 1 432 ? 14.323 18.822 -4.529 1.00 85.00 432 HIS A N 1
ATOM 3485 C CA . HIS A 1 432 ? 14.941 17.521 -4.283 1.00 85.00 432 HIS A CA 1
ATOM 3486 C C . HIS A 1 432 ? 15.481 17.464 -2.853 1.00 85.00 432 HIS A C 1
ATOM 3488 O O . HIS A 1 432 ? 16.254 18.331 -2.438 1.00 85.00 432 HIS A O 1
ATOM 3494 N N . SER A 1 433 ? 15.092 16.448 -2.079 1.00 74.00 433 SER A N 1
ATOM 3495 C CA . SER A 1 433 ? 15.575 16.314 -0.700 1.00 74.00 433 SER A CA 1
ATOM 3496 C C . SER A 1 433 ? 17.045 15.895 -0.710 1.00 74.00 433 SER A C 1
ATOM 3498 O O . SER A 1 433 ? 17.400 14.863 -1.275 1.00 74.00 433 SER A O 1
ATOM 3500 N N . LYS A 1 434 ? 17.901 16.669 -0.034 1.00 62.84 434 LYS A N 1
ATOM 3501 C CA . LYS A 1 434 ? 19.353 16.416 0.035 1.00 62.84 434 LYS A CA 1
ATOM 3502 C C . LYS A 1 434 ? 19.738 15.310 1.030 1.00 62.84 434 LYS A C 1
ATOM 3504 O O . LYS A 1 434 ? 20.806 14.720 0.911 1.00 62.84 434 LYS A O 1
ATOM 3509 N N . ASN A 1 435 ? 18.856 14.986 1.977 1.00 64.25 435 ASN A N 1
ATOM 3510 C CA . ASN A 1 435 ? 19.104 14.007 3.039 1.00 64.25 435 ASN A CA 1
ATOM 3511 C C . ASN A 1 435 ? 18.650 12.600 2.622 1.00 64.25 435 ASN A C 1
ATOM 3513 O O . ASN A 1 435 ? 17.656 12.074 3.123 1.00 64.25 435 ASN A O 1
ATOM 3517 N N . LEU A 1 436 ? 19.372 11.991 1.681 1.00 66.69 436 LEU A N 1
ATOM 3518 C CA . LEU A 1 436 ? 19.143 10.599 1.289 1.00 66.69 436 LEU A CA 1
ATOM 3519 C C . LEU A 1 436 ? 19.778 9.645 2.308 1.00 66.69 436 LEU A C 1
ATOM 3521 O O . LEU A 1 436 ? 20.920 9.810 2.735 1.00 66.69 436 LEU A O 1
ATOM 3525 N N . GLU A 1 437 ? 19.039 8.610 2.701 1.00 71.12 437 GLU A N 1
ATOM 3526 C CA . GLU A 1 437 ? 19.615 7.518 3.479 1.00 71.12 437 GLU A CA 1
ATOM 3527 C C . GLU A 1 437 ? 20.666 6.756 2.652 1.00 71.12 437 GLU A C 1
ATOM 3529 O O . GLU A 1 437 ? 20.395 6.455 1.491 1.00 71.12 437 GLU A O 1
ATOM 3534 N N . PRO A 1 438 ? 21.807 6.330 3.235 1.00 76.38 438 PRO A N 1
ATOM 3535 C CA . PRO A 1 438 ? 22.866 5.636 2.489 1.00 76.38 438 PRO A CA 1
ATOM 3536 C C . PRO A 1 438 ? 22.413 4.369 1.745 1.00 76.38 438 PRO A C 1
ATOM 3538 O O . PRO A 1 438 ? 23.036 3.966 0.770 1.00 76.38 438 PRO A O 1
ATOM 3541 N N . LYS A 1 439 ? 21.335 3.721 2.213 1.00 83.19 439 LYS A N 1
ATOM 3542 C CA . LYS A 1 439 ? 20.749 2.513 1.605 1.00 83.19 439 LYS A CA 1
ATOM 3543 C C . LYS A 1 439 ? 19.541 2.807 0.703 1.00 83.19 439 LYS A C 1
ATOM 3545 O O . LYS A 1 439 ? 18.973 1.878 0.131 1.00 83.19 439 LYS A O 1
ATOM 3550 N N . ALA A 1 440 ? 19.091 4.057 0.618 1.00 83.25 440 ALA A N 1
ATOM 3551 C CA . ALA A 1 440 ? 17.918 4.416 -0.164 1.00 83.25 440 ALA A CA 1
ATOM 3552 C C . ALA A 1 440 ? 18.282 4.578 -1.646 1.00 83.25 440 ALA A C 1
ATOM 3554 O O . ALA A 1 440 ? 19.199 5.308 -2.000 1.00 83.25 440 ALA A O 1
ATOM 3555 N N . VAL A 1 441 ? 17.525 3.902 -2.514 1.00 87.25 441 VAL A N 1
ATOM 3556 C CA . VAL A 1 441 ? 17.646 4.033 -3.978 1.00 87.25 441 VAL A CA 1
ATOM 3557 C C . VAL A 1 441 ? 16.815 5.208 -4.504 1.00 87.25 441 VAL A C 1
ATOM 3559 O O . VAL A 1 441 ? 17.180 5.832 -5.493 1.00 87.25 441 VAL A O 1
ATOM 3562 N N . PHE A 1 442 ? 15.702 5.518 -3.835 1.00 87.81 442 PHE A N 1
ATOM 3563 C CA . PHE A 1 442 ? 14.789 6.603 -4.191 1.00 87.81 442 PHE A CA 1
ATOM 3564 C C . PHE A 1 442 ? 14.619 7.568 -3.021 1.00 87.81 442 PHE A C 1
ATOM 3566 O O . PHE A 1 442 ? 14.688 7.157 -1.858 1.00 87.81 442 PHE A O 1
ATOM 3573 N N . GLN A 1 443 ? 14.315 8.830 -3.331 1.00 88.88 443 GLN A N 1
ATOM 3574 C CA . GLN A 1 443 ? 13.873 9.794 -2.330 1.00 88.88 443 GLN A CA 1
ATOM 3575 C C . GLN A 1 443 ? 12.576 9.301 -1.683 1.00 88.88 443 GLN A C 1
ATOM 3577 O O . GLN A 1 443 ? 11.584 9.024 -2.359 1.00 88.88 443 GLN A O 1
ATOM 3582 N N . ARG A 1 444 ? 12.583 9.170 -0.356 1.00 89.44 444 ARG A N 1
ATOM 3583 C CA . ARG A 1 444 ? 11.427 8.679 0.393 1.00 89.44 444 ARG A CA 1
ATOM 3584 C C . ARG A 1 444 ? 10.525 9.836 0.788 1.00 89.44 444 ARG A C 1
ATOM 3586 O O . ARG A 1 444 ? 10.872 10.643 1.638 1.00 89.44 444 ARG A O 1
ATOM 3593 N N . THR A 1 445 ? 9.340 9.883 0.196 1.00 92.44 445 THR A N 1
ATOM 3594 C CA . THR A 1 445 ? 8.367 10.968 0.400 1.00 92.44 445 THR A CA 1
ATOM 3595 C C . THR A 1 445 ? 7.116 10.506 1.147 1.00 92.44 445 THR A C 1
ATOM 3597 O O . THR A 1 445 ? 6.060 11.122 1.029 1.00 92.44 445 THR A O 1
ATOM 3600 N N . LYS A 1 446 ? 7.198 9.385 1.870 1.00 93.62 446 LYS A N 1
ATOM 3601 C CA . LYS A 1 446 ? 6.071 8.809 2.606 1.00 93.62 446 LYS A CA 1
ATOM 3602 C C . LYS A 1 446 ? 6.516 8.041 3.843 1.00 93.62 446 LYS A C 1
ATOM 3604 O O . LYS A 1 446 ? 7.634 7.524 3.867 1.00 93.62 446 LYS A O 1
ATOM 3609 N N . GLU A 1 447 ? 5.612 7.922 4.800 1.00 94.88 447 GLU A N 1
ATOM 3610 C CA . GLU A 1 447 ? 5.727 7.074 5.987 1.00 94.88 447 GLU A CA 1
ATOM 3611 C C . GLU A 1 447 ? 4.617 6.022 6.000 1.00 94.88 447 GLU A C 1
ATOM 3613 O O . GLU A 1 447 ? 3.581 6.179 5.351 1.00 94.88 447 GLU A O 1
ATOM 3618 N N . HIS A 1 448 ? 4.847 4.936 6.731 1.00 97.31 448 HIS A N 1
ATOM 3619 C CA . HIS A 1 448 ? 3.929 3.808 6.833 1.00 97.31 448 HIS A CA 1
ATOM 3620 C C . HIS A 1 448 ? 3.372 3.667 8.245 1.00 97.31 448 HIS A C 1
ATOM 3622 O O . HIS A 1 448 ? 4.131 3.659 9.217 1.00 97.31 448 HIS A O 1
ATOM 3628 N N . CYS A 1 449 ? 2.062 3.468 8.346 1.00 98.25 449 CYS A N 1
ATOM 3629 C CA . CYS A 1 449 ? 1.372 3.057 9.558 1.00 98.25 449 CYS A CA 1
ATOM 3630 C C . CYS A 1 449 ? 0.794 1.654 9.344 1.00 98.25 449 CYS A C 1
ATOM 3632 O O . CYS A 1 449 ? -0.204 1.456 8.645 1.00 98.25 449 CYS A O 1
ATOM 3634 N N . LEU A 1 450 ? 1.456 0.648 9.918 1.00 98.12 450 LEU A N 1
ATOM 3635 C CA . LEU A 1 450 ? 1.032 -0.740 9.781 1.00 98.12 450 LEU A CA 1
ATOM 3636 C C . LEU A 1 450 ? -0.166 -1.017 10.684 1.00 98.12 450 LEU A C 1
ATOM 3638 O O . LEU A 1 450 ? -0.114 -0.779 11.891 1.00 98.12 450 LEU A O 1
ATOM 3642 N N . MET A 1 451 ? -1.209 -1.609 10.107 1.00 98.44 451 MET A N 1
ATOM 3643 C CA . MET A 1 451 ? -2.396 -2.024 10.841 1.00 98.44 451 MET A CA 1
ATOM 3644 C C . MET A 1 451 ? -2.330 -3.522 11.157 1.00 98.44 451 MET A C 1
ATOM 3646 O O . MET A 1 451 ? -2.174 -4.365 10.263 1.00 98.44 451 MET A O 1
ATOM 3650 N N . GLY A 1 452 ? -2.469 -3.873 12.432 1.00 97.94 452 GLY A N 1
ATOM 3651 C CA . GLY A 1 452 ? -2.525 -5.244 12.925 1.00 97.94 452 GLY A CA 1
ATOM 3652 C C . GLY A 1 452 ? -3.895 -5.601 13.497 1.00 97.94 452 GLY A C 1
ATOM 3653 O O . GLY A 1 452 ? -4.523 -4.786 14.163 1.00 97.94 452 GLY A O 1
ATOM 3654 N N . ILE A 1 453 ? -4.334 -6.843 13.287 1.00 97.75 453 ILE A N 1
ATOM 3655 C CA . ILE A 1 453 ? -5.554 -7.422 13.867 1.00 97.75 453 ILE A CA 1
ATOM 3656 C C . ILE A 1 453 ? -5.215 -8.543 14.858 1.00 97.75 453 ILE A C 1
ATOM 3658 O O . ILE A 1 453 ? -4.430 -9.446 14.544 1.00 97.75 453 ILE A O 1
ATOM 3662 N N . LYS A 1 454 ? -5.858 -8.519 16.029 1.00 96.75 454 LYS A N 1
ATOM 3663 C CA . LYS A 1 454 ? -5.836 -9.590 17.036 1.00 96.75 454 LYS A CA 1
ATOM 3664 C C . LYS A 1 454 ? -7.238 -10.179 17.212 1.00 96.75 454 LYS A C 1
ATOM 3666 O O . LYS A 1 454 ? -8.242 -9.474 17.133 1.00 96.75 454 LYS A O 1
ATOM 3671 N N . GLY A 1 455 ? -7.298 -11.495 17.413 1.00 93.25 455 GLY A N 1
ATOM 3672 C CA . GLY A 1 455 ? -8.556 -12.243 17.505 1.00 93.25 455 GLY A CA 1
ATOM 3673 C C . GLY A 1 455 ? -9.188 -12.564 16.149 1.00 93.25 455 GLY A C 1
ATOM 3674 O O . GLY A 1 455 ? -8.518 -12.546 15.111 1.00 93.25 455 GLY A O 1
ATOM 3675 N N . THR A 1 456 ? -10.478 -12.902 16.166 1.00 91.00 456 THR A N 1
ATOM 3676 C CA . THR A 1 456 ? -11.276 -13.203 14.968 1.00 91.00 456 THR A CA 1
ATOM 3677 C C . THR A 1 456 ? -12.303 -12.097 14.781 1.00 91.00 456 THR A C 1
ATOM 3679 O O . THR A 1 456 ? -13.154 -11.924 15.644 1.00 91.00 456 THR A O 1
ATOM 3682 N N . VAL A 1 457 ? -12.219 -11.370 13.664 1.00 91.69 457 VAL A N 1
ATOM 3683 C CA . VAL A 1 457 ? -13.195 -10.341 13.280 1.00 91.69 457 VAL A CA 1
ATOM 3684 C C . VAL A 1 457 ? -13.614 -10.579 11.832 1.00 91.69 457 VAL A C 1
ATOM 3686 O O . VAL A 1 457 ? -12.767 -10.786 10.957 1.00 91.69 457 VAL A O 1
ATOM 3689 N N . ARG A 1 458 ? -14.918 -10.572 11.567 1.00 88.31 458 ARG A N 1
ATOM 3690 C CA . ARG A 1 458 ? -15.524 -10.821 10.256 1.00 88.31 458 ARG A CA 1
ATOM 3691 C C . ARG A 1 458 ? -16.431 -9.659 9.869 1.00 88.31 458 ARG A C 1
ATOM 3693 O O . ARG A 1 458 ? -17.451 -9.419 10.498 1.00 88.31 458 ARG A O 1
ATOM 3700 N N . ARG A 1 459 ? -16.125 -9.014 8.740 1.00 87.69 459 ARG A N 1
ATOM 3701 C CA . ARG A 1 459 ? -16.875 -7.852 8.214 1.00 87.69 459 ARG A CA 1
ATOM 3702 C C . ARG A 1 459 ? -18.378 -8.105 8.011 1.00 87.69 459 ARG A C 1
ATOM 3704 O O . ARG A 1 459 ? -19.158 -7.164 8.030 1.00 87.69 459 ARG A O 1
ATOM 3711 N N . SER A 1 460 ? -18.781 -9.354 7.766 1.00 85.38 460 SER A N 1
ATOM 3712 C CA . SER A 1 460 ? -20.178 -9.722 7.506 1.00 85.38 460 SER A CA 1
ATOM 3713 C C . SER A 1 460 ? -21.028 -9.869 8.767 1.00 85.38 460 SER A C 1
ATOM 3715 O O . SER A 1 460 ? -22.238 -9.702 8.682 1.00 85.38 460 SER A O 1
ATOM 3717 N N . THR A 1 461 ? -20.422 -10.246 9.895 1.00 87.25 461 THR A N 1
ATOM 3718 C CA . THR A 1 461 ? -21.141 -10.537 11.148 1.00 87.25 461 THR A CA 1
ATOM 3719 C C . THR A 1 461 ? -20.872 -9.488 12.211 1.00 87.25 461 THR A C 1
ATOM 3721 O O . THR A 1 461 ? -21.790 -9.120 12.932 1.00 87.25 461 THR A O 1
ATOM 3724 N N . ASP A 1 462 ? -19.656 -8.949 12.252 1.00 90.31 462 ASP A N 1
ATOM 3725 C CA . ASP A 1 462 ? -19.175 -8.139 13.371 1.00 90.31 462 ASP A CA 1
ATOM 3726 C C . ASP A 1 462 ? -19.303 -6.640 13.053 1.00 90.31 462 ASP A C 1
ATOM 3728 O O . ASP A 1 462 ? -18.382 -5.843 13.254 1.00 90.31 462 ASP A O 1
ATOM 3732 N N . GLY A 1 463 ? -20.452 -6.267 12.477 1.00 88.50 463 GLY A N 1
ATOM 3733 C CA . GLY A 1 463 ? -20.792 -4.874 12.176 1.00 88.50 463 GLY A CA 1
ATOM 3734 C C . GLY A 1 463 ? -20.988 -4.021 13.432 1.00 88.50 463 GLY A C 1
ATOM 3735 O O . GLY A 1 463 ? -20.855 -2.808 13.360 1.00 88.50 463 GLY A O 1
ATOM 3736 N N . ASP A 1 464 ? -21.228 -4.662 14.580 1.00 90.50 464 ASP A N 1
ATOM 3737 C CA . ASP A 1 464 ? -21.247 -4.058 15.919 1.00 90.50 464 ASP A CA 1
ATOM 3738 C C . ASP A 1 464 ? -19.867 -3.565 16.378 1.00 90.50 464 ASP A C 1
ATOM 3740 O O . ASP A 1 464 ? -19.774 -2.762 17.306 1.00 90.50 464 ASP A O 1
ATOM 3744 N N . PHE A 1 465 ? -18.793 -4.054 15.751 1.00 94.38 465 PHE A N 1
ATOM 3745 C CA . PHE A 1 465 ? -17.421 -3.760 16.153 1.00 94.38 465 PHE A CA 1
ATOM 3746 C C . PHE A 1 465 ? -16.630 -3.001 15.089 1.00 94.38 465 PHE A C 1
ATOM 3748 O O . PHE A 1 465 ? -15.819 -2.146 15.444 1.00 94.38 465 PHE A O 1
ATOM 3755 N N . ILE A 1 466 ? -16.856 -3.284 13.800 1.00 95.75 466 ILE A N 1
ATOM 3756 C CA . ILE A 1 466 ? -16.126 -2.630 12.709 1.00 95.75 466 ILE A CA 1
ATOM 3757 C C . ILE A 1 466 ? -17.023 -2.131 11.577 1.00 95.75 466 ILE A C 1
ATOM 3759 O O . ILE A 1 466 ? -17.893 -2.840 11.069 1.00 95.75 466 ILE A O 1
ATOM 3763 N N . HIS A 1 467 ? -16.712 -0.937 11.080 1.00 96.38 467 HIS A N 1
ATOM 3764 C CA . HIS A 1 467 ? -17.203 -0.420 9.806 1.00 96.38 467 HIS A CA 1
ATOM 3765 C C . HIS A 1 467 ? -16.053 -0.400 8.796 1.00 96.38 467 HIS A C 1
ATOM 3767 O O . HIS A 1 467 ? -15.370 0.602 8.603 1.00 96.38 467 HIS A O 1
ATOM 3773 N N . ALA A 1 468 ? -15.825 -1.538 8.143 1.00 93.12 468 ALA A N 1
ATOM 3774 C CA . ALA A 1 468 ? -14.802 -1.641 7.109 1.00 93.12 468 ALA A CA 1
ATOM 3775 C C . ALA A 1 468 ? -15.163 -0.825 5.855 1.00 93.12 468 ALA A C 1
ATOM 3777 O O . ALA A 1 468 ? -16.339 -0.636 5.546 1.00 93.12 468 ALA A O 1
ATOM 3778 N N . ASN A 1 469 ? -14.137 -0.436 5.090 1.00 93.38 469 ASN A N 1
ATOM 3779 C CA . ASN A 1 469 ? -14.268 0.215 3.782 1.00 93.38 469 ASN A CA 1
ATOM 3780 C C . ASN A 1 469 ? -14.930 1.608 3.803 1.00 93.38 469 ASN A C 1
ATOM 3782 O O . ASN A 1 469 ? -15.403 2.052 2.762 1.00 93.38 469 ASN A O 1
ATOM 3786 N N . VAL A 1 470 ? -14.966 2.280 4.961 1.00 93.56 470 VAL A N 1
ATOM 3787 C CA . VAL A 1 470 ? -15.380 3.691 5.069 1.00 93.56 470 VAL A CA 1
ATOM 3788 C C . VAL A 1 470 ? -14.275 4.613 4.551 1.00 93.56 470 VAL A C 1
ATOM 3790 O O . VAL A 1 470 ? -14.547 5.457 3.705 1.00 93.56 470 VAL A O 1
ATOM 3793 N N . ASP A 1 471 ? -13.039 4.385 4.997 1.00 95.56 471 ASP A N 1
ATOM 3794 C CA . ASP A 1 471 ? -11.854 5.147 4.596 1.00 95.56 471 ASP A CA 1
ATOM 3795 C C . ASP A 1 471 ? -10.896 4.304 3.739 1.00 95.56 471 ASP A C 1
ATOM 3797 O O . ASP A 1 471 ? -10.984 3.068 3.690 1.00 95.56 471 ASP A O 1
ATOM 3801 N N . ILE A 1 472 ? -9.983 4.993 3.052 1.00 94.56 472 ILE A N 1
ATOM 3802 C CA . ILE A 1 472 ? -8.906 4.405 2.244 1.00 94.56 472 ILE A CA 1
ATOM 3803 C C . ILE A 1 472 ? -7.608 4.273 3.057 1.00 94.56 472 ILE A C 1
ATOM 3805 O O . ILE A 1 472 ? -7.480 4.810 4.153 1.00 94.56 472 ILE A O 1
ATOM 3809 N N . ASP A 1 473 ? -6.622 3.569 2.507 1.00 96.06 473 ASP A N 1
ATOM 3810 C CA . ASP A 1 473 ? -5.303 3.315 3.101 1.00 96.06 473 ASP A CA 1
ATOM 3811 C C . ASP A 1 473 ? -4.254 4.396 2.766 1.00 96.06 473 ASP A C 1
ATOM 3813 O O . ASP A 1 473 ? -3.049 4.155 2.847 1.00 96.06 473 ASP A O 1
ATOM 3817 N N . LEU A 1 474 ? -4.697 5.604 2.410 1.00 96.25 474 LEU A N 1
ATOM 3818 C CA . LEU A 1 474 ? -3.838 6.730 2.055 1.00 96.25 474 LEU A CA 1
ATOM 3819 C C . LEU A 1 474 ? -4.220 7.974 2.849 1.00 96.25 474 LEU A C 1
ATOM 3821 O O . LEU A 1 474 ? -5.387 8.352 2.892 1.00 96.25 474 LEU A O 1
ATOM 3825 N N . ILE A 1 475 ? -3.208 8.641 3.395 1.00 96.69 475 ILE A N 1
ATOM 3826 C CA . ILE A 1 475 ? -3.310 10.000 3.926 1.00 96.69 475 ILE A CA 1
ATOM 3827 C C . ILE A 1 475 ? -2.392 10.871 3.077 1.00 96.69 475 ILE A C 1
ATOM 3829 O O . ILE A 1 475 ? -1.220 10.533 2.905 1.00 96.69 475 ILE A O 1
ATOM 3833 N N . ILE A 1 476 ? -2.900 11.976 2.536 1.00 95.69 476 ILE A N 1
ATOM 3834 C CA . ILE A 1 476 ? -2.106 12.902 1.725 1.00 95.69 476 ILE A CA 1
ATOM 3835 C C . ILE A 1 476 ? -2.179 14.276 2.373 1.00 95.69 476 ILE A C 1
ATOM 3837 O O . ILE A 1 476 ? -3.251 14.865 2.477 1.00 95.69 476 ILE A O 1
ATOM 3841 N N . SER A 1 477 ? -1.031 14.780 2.807 1.00 94.44 477 SER A N 1
ATOM 3842 C CA . SER A 1 477 ? -0.912 16.122 3.368 1.00 94.44 477 SER A CA 1
ATOM 3843 C C . SER A 1 477 ? 0.415 16.743 2.966 1.00 94.44 477 SER A C 1
ATOM 3845 O O . SER A 1 477 ? 1.344 16.041 2.556 1.00 94.44 477 SER A O 1
ATOM 3847 N N . GLU A 1 478 ? 0.521 18.055 3.134 1.00 93.00 478 GLU A N 1
ATOM 3848 C CA . GLU A 1 478 ? 1.795 18.744 2.967 1.00 93.00 478 GLU A CA 1
ATOM 3849 C C . GLU A 1 478 ? 2.832 18.223 3.964 1.00 93.00 478 GLU A C 1
ATOM 3851 O O . GLU A 1 478 ? 2.499 17.817 5.084 1.00 93.00 478 GLU A O 1
ATOM 3856 N N . GLU A 1 479 ? 4.088 18.169 3.517 1.00 89.00 479 GLU A N 1
ATOM 3857 C CA . GLU A 1 479 ? 5.220 17.883 4.387 1.00 89.00 479 GLU A CA 1
ATOM 3858 C C . GLU A 1 479 ? 5.276 18.893 5.533 1.00 89.00 479 GLU A C 1
ATOM 3860 O O . GLU A 1 479 ? 5.130 20.099 5.336 1.00 89.00 479 GLU A O 1
ATOM 3865 N N . THR A 1 480 ? 5.466 18.378 6.743 1.00 85.25 480 THR A N 1
ATOM 3866 C CA . THR A 1 480 ? 5.565 19.197 7.945 1.00 85.25 480 THR A CA 1
ATOM 3867 C C . THR A 1 480 ? 6.841 20.030 7.931 1.00 85.25 480 THR A C 1
ATOM 3869 O O . THR A 1 480 ? 7.837 19.667 7.300 1.00 85.25 480 THR A O 1
ATOM 3872 N N . GLU A 1 481 ? 6.830 21.136 8.671 1.00 82.31 481 GLU A N 1
ATOM 3873 C CA . GLU A 1 481 ? 8.015 21.970 8.855 1.00 82.31 481 GLU A CA 1
ATOM 3874 C C . GLU A 1 481 ? 9.190 21.165 9.430 1.00 82.31 481 GLU A C 1
ATOM 3876 O O . GLU A 1 481 ? 9.014 20.181 10.162 1.00 82.31 481 GLU A O 1
ATOM 3881 N N . TYR A 1 482 ? 10.408 21.582 9.080 1.00 77.75 482 TYR A N 1
ATOM 3882 C CA . TYR A 1 482 ? 11.626 20.938 9.558 1.00 77.75 482 TYR A CA 1
ATOM 3883 C C . TYR A 1 482 ? 11.670 20.974 11.092 1.00 77.75 482 TYR A C 1
ATOM 3885 O O . TYR A 1 482 ? 11.502 22.033 11.691 1.00 77.75 482 TYR A O 1
ATOM 3893 N N . GLY A 1 483 ? 11.892 19.823 11.730 1.00 76.50 483 GLY A N 1
ATOM 3894 C CA . GLY A 1 483 ? 11.832 19.697 13.188 1.00 76.50 483 GLY A CA 1
ATOM 3895 C C . GLY A 1 483 ? 10.453 19.375 13.775 1.00 76.50 483 GLY A C 1
ATOM 3896 O O . GLY A 1 483 ? 10.350 19.260 14.990 1.00 76.50 483 GLY A O 1
ATOM 3897 N N . SER A 1 484 ? 9.404 19.174 12.972 1.00 83.88 484 SER A N 1
ATOM 3898 C CA . SER A 1 484 ? 8.145 18.599 13.468 1.00 83.88 484 SER A CA 1
ATOM 3899 C C . SER A 1 484 ? 8.145 17.067 13.370 1.00 83.88 484 SER A C 1
ATOM 3901 O O . SER A 1 484 ? 8.608 16.491 12.384 1.00 83.88 484 SER A O 1
ATOM 3903 N N . LEU A 1 485 ? 7.616 16.398 14.400 1.00 83.81 485 LEU A N 1
ATOM 3904 C CA . LEU 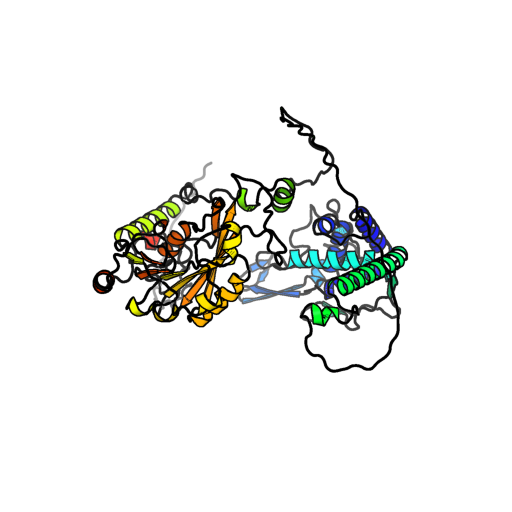A 1 485 ? 7.355 14.949 14.418 1.00 83.81 485 LEU A CA 1
ATOM 3905 C C . LEU A 1 485 ? 5.878 14.603 14.248 1.00 83.81 485 LEU A C 1
ATOM 3907 O O . LEU A 1 485 ? 5.530 13.418 14.236 1.00 83.81 485 LEU A O 1
ATOM 3911 N N . ASP A 1 486 ? 5.020 15.614 14.143 1.00 88.62 486 ASP A N 1
ATOM 3912 C CA . ASP A 1 486 ? 3.586 15.406 14.188 1.00 88.62 486 ASP A CA 1
ATOM 3913 C C . ASP A 1 486 ? 3.105 14.590 12.990 1.00 88.62 486 ASP A C 1
ATOM 3915 O O . ASP A 1 486 ? 3.467 14.821 11.835 1.00 88.62 486 ASP A O 1
ATOM 3919 N N . LYS A 1 487 ? 2.286 13.587 13.300 1.00 94.12 487 LYS A N 1
ATOM 3920 C CA . LYS A 1 487 ? 1.609 12.751 12.315 1.00 94.12 487 LYS A CA 1
ATOM 3921 C C . LYS A 1 487 ? 0.275 13.393 11.936 1.00 94.12 487 LYS A C 1
ATOM 3923 O O . LYS A 1 487 ? -0.305 14.136 12.732 1.00 94.12 487 LYS A O 1
ATOM 3928 N N . PRO A 1 488 ? -0.245 13.121 10.729 1.00 95.00 488 PRO A N 1
ATOM 3929 C CA . PRO A 1 488 ? -1.485 13.731 10.276 1.00 95.00 488 PRO A CA 1
ATOM 3930 C C . PRO A 1 488 ? -2.656 13.279 11.152 1.00 95.00 488 PRO A C 1
ATOM 3932 O O . PRO A 1 488 ? -2.884 12.082 11.326 1.00 95.00 488 PRO A O 1
ATOM 3935 N N . VAL A 1 489 ? -3.445 14.241 11.642 1.00 94.69 489 VAL A N 1
ATOM 3936 C CA . VAL A 1 489 ? -4.614 13.995 12.511 1.00 94.69 489 VAL A CA 1
ATOM 3937 C C . VAL A 1 489 ? -5.649 13.054 11.881 1.00 94.69 489 VAL A C 1
ATOM 3939 O O . VAL A 1 489 ? -6.389 12.374 12.587 1.00 94.69 489 VAL A O 1
ATOM 3942 N N . GLU A 1 490 ? -5.661 12.954 10.550 1.00 95.62 490 GLU A N 1
ATOM 3943 C CA . GLU A 1 490 ? -6.503 12.033 9.785 1.00 95.62 490 GLU A CA 1
ATOM 3944 C C . GLU A 1 490 ? -6.361 10.565 10.225 1.00 95.62 490 GLU A C 1
ATOM 3946 O O . GLU A 1 490 ? -7.331 9.811 10.141 1.00 95.62 490 GLU A O 1
ATOM 3951 N N . ILE A 1 491 ? -5.215 10.161 10.792 1.00 97.62 491 ILE A N 1
ATOM 3952 C CA . ILE A 1 491 ? -5.059 8.803 11.331 1.00 97.62 491 ILE A CA 1
ATOM 3953 C C . ILE A 1 491 ? -6.079 8.496 12.436 1.00 97.62 491 ILE A C 1
ATOM 3955 O O . ILE A 1 491 ? -6.601 7.383 12.494 1.00 97.62 491 ILE A O 1
ATOM 3959 N N . PHE A 1 492 ? -6.425 9.482 13.273 1.00 98.06 492 PHE A N 1
ATOM 3960 C CA . PHE A 1 492 ? -7.444 9.320 14.309 1.00 98.06 492 PHE A CA 1
ATOM 3961 C C . PHE A 1 492 ? -8.827 9.104 13.695 1.00 98.06 492 PHE A C 1
ATOM 3963 O O . PHE A 1 492 ? -9.543 8.205 14.131 1.00 98.06 492 PHE A O 1
ATOM 3970 N N . HIS A 1 493 ? -9.168 9.856 12.646 1.00 96.94 493 HIS A N 1
ATOM 3971 C CA . HIS A 1 493 ? -10.441 9.704 11.938 1.00 96.94 493 HIS A CA 1
ATOM 3972 C C . HIS A 1 493 ? -10.572 8.312 11.315 1.00 96.94 493 HIS A C 1
ATOM 3974 O O . HIS A 1 493 ? -11.564 7.630 11.563 1.00 96.94 493 HIS A O 1
ATOM 3980 N N . ILE A 1 494 ? -9.542 7.835 10.605 1.00 97.62 494 ILE A N 1
ATOM 3981 C CA . ILE A 1 494 ? -9.531 6.481 10.021 1.00 97.62 494 ILE A CA 1
ATOM 3982 C C . ILE A 1 494 ? -9.760 5.422 11.107 1.00 97.62 494 ILE A C 1
ATOM 3984 O O . ILE A 1 494 ? -10.571 4.507 10.940 1.00 97.62 494 ILE A O 1
ATOM 3988 N N . ILE A 1 495 ? -9.071 5.551 12.244 1.00 98.06 495 ILE A N 1
ATOM 3989 C CA . ILE A 1 495 ? -9.195 4.613 13.362 1.00 98.06 495 ILE A CA 1
ATOM 3990 C C . ILE A 1 495 ? -10.612 4.623 13.953 1.00 98.06 495 ILE A C 1
ATOM 3992 O O . ILE A 1 495 ? -11.210 3.559 14.150 1.00 98.06 495 ILE A O 1
ATOM 3996 N N . GLU A 1 496 ? -11.144 5.808 14.247 1.00 97.94 496 GLU A N 1
ATOM 3997 C CA . GLU A 1 496 ? -12.446 5.997 14.893 1.00 97.94 496 GLU A CA 1
ATOM 3998 C C . GLU A 1 496 ? -13.607 5.606 13.973 1.00 97.94 496 GLU A C 1
ATOM 4000 O O . GLU A 1 496 ? -14.603 5.031 14.421 1.00 97.94 496 GLU A O 1
ATOM 4005 N N . HIS A 1 497 ? -13.478 5.857 12.671 1.00 97.06 497 HIS A N 1
ATOM 4006 C CA . HIS A 1 497 ? -14.446 5.412 11.681 1.00 97.06 497 HIS A CA 1
ATOM 4007 C C . HIS A 1 497 ? -14.450 3.896 11.532 1.00 97.06 497 HIS A C 1
ATOM 4009 O O . HIS A 1 497 ? -15.535 3.310 11.417 1.00 97.06 497 HIS A O 1
ATOM 4015 N N . PHE A 1 498 ? -13.268 3.278 11.543 1.00 97.50 498 PHE A N 1
ATOM 4016 C CA . PHE A 1 498 ? -13.102 1.850 11.330 1.00 97.50 498 PHE A CA 1
ATOM 4017 C C . PHE A 1 498 ? -13.577 1.011 12.523 1.00 97.50 498 PHE A C 1
ATOM 4019 O O . PHE A 1 498 ? -14.347 0.069 12.323 1.00 97.50 498 PHE A O 1
ATOM 4026 N N . CYS A 1 499 ? -13.129 1.323 13.745 1.00 96.69 499 CYS A N 1
ATOM 4027 C CA . CYS A 1 499 ? -13.408 0.527 14.943 1.00 96.69 499 CYS A CA 1
ATOM 4028 C C . CYS A 1 499 ? -14.376 1.251 15.887 1.00 96.69 499 CYS A C 1
ATOM 4030 O O . CYS A 1 499 ? -14.087 2.332 16.400 1.00 96.69 499 CYS A O 1
ATOM 4032 N N . LEU A 1 500 ? -15.500 0.600 16.186 1.00 96.31 500 LEU A N 1
ATOM 4033 C CA . LEU A 1 500 ? -16.527 1.117 17.094 1.00 96.31 500 LEU A CA 1
ATOM 4034 C C . LEU A 1 500 ? -16.164 0.937 18.576 1.00 96.31 500 LEU A C 1
ATOM 4036 O O . LEU A 1 500 ? -16.900 1.402 19.444 1.00 96.31 500 LEU A O 1
ATOM 4040 N N . GLY A 1 501 ? -15.057 0.256 18.889 1.00 95.81 501 GLY A N 1
ATOM 4041 C CA . GLY A 1 501 ? -14.552 0.128 20.255 1.00 95.81 501 GLY A CA 1
ATOM 4042 C C . GLY A 1 501 ? -14.172 1.487 20.847 1.00 95.81 501 GLY A C 1
ATOM 4043 O O . GLY A 1 501 ? -13.479 2.282 20.208 1.00 95.81 501 GLY A O 1
ATOM 4044 N N . ARG A 1 502 ? -14.638 1.765 22.069 1.00 95.81 502 ARG A N 1
ATOM 4045 C CA . ARG A 1 502 ? -14.452 3.069 22.731 1.00 95.81 502 ARG A CA 1
ATOM 4046 C C . ARG A 1 502 ? -13.163 3.153 23.553 1.00 95.81 502 ARG A C 1
ATOM 4048 O O . ARG A 1 502 ? -12.753 4.253 23.910 1.00 95.81 502 ARG A O 1
ATOM 4055 N N . ARG A 1 503 ? -12.507 2.025 23.848 1.00 96.06 503 ARG A N 1
ATOM 4056 C CA . ARG A 1 503 ? -11.264 1.991 24.636 1.00 96.06 503 ARG A CA 1
ATOM 4057 C C . ARG A 1 503 ? -10.070 2.130 23.702 1.00 96.06 503 ARG A C 1
ATOM 4059 O O . ARG A 1 503 ? -9.590 1.135 23.149 1.00 96.06 503 ARG A O 1
ATOM 4066 N N . ARG A 1 504 ? -9.622 3.368 23.501 1.00 97.81 504 ARG A N 1
ATOM 4067 C CA . ARG A 1 504 ? -8.542 3.715 22.568 1.00 97.81 504 ARG A CA 1
ATOM 4068 C C . ARG A 1 504 ? -7.324 4.227 23.329 1.00 97.81 504 ARG A C 1
ATOM 4070 O O . ARG A 1 504 ? -7.459 5.118 24.167 1.00 97.81 504 ARG A O 1
ATOM 4077 N N . LEU A 1 505 ? -6.159 3.658 23.036 1.00 98.06 505 LEU A N 1
ATOM 4078 C CA . LEU A 1 505 ? -4.882 4.011 23.655 1.00 98.06 505 LEU A CA 1
ATOM 4079 C C . LEU A 1 505 ? -3.940 4.609 22.610 1.00 98.06 505 LEU A C 1
ATOM 4081 O O . LEU A 1 505 ? -3.696 3.980 21.586 1.00 98.06 505 LEU A O 1
ATOM 4085 N N . HIS A 1 506 ? -3.379 5.780 22.889 1.00 98.31 506 HIS A N 1
ATOM 4086 C CA . HIS A 1 506 ? -2.316 6.398 22.105 1.00 98.31 506 HIS A CA 1
ATOM 4087 C C . HIS A 1 506 ? -1.010 6.366 22.908 1.00 98.31 506 HIS A C 1
ATOM 4089 O O . HIS A 1 506 ? -0.879 7.041 23.927 1.00 98.31 506 HIS A O 1
ATOM 4095 N N . VAL A 1 507 ? -0.057 5.549 22.465 1.00 97.00 507 VAL A N 1
ATOM 4096 C CA . VAL A 1 507 ? 1.263 5.365 23.079 1.00 97.00 507 VAL A CA 1
ATOM 4097 C C . VAL A 1 507 ? 2.282 6.244 22.362 1.00 97.00 507 VAL A C 1
ATOM 4099 O O . VAL A 1 507 ? 2.339 6.212 21.133 1.00 97.00 507 VAL A O 1
ATOM 4102 N N . PHE A 1 508 ? 3.111 6.946 23.142 1.00 96.19 508 PHE A N 1
ATOM 4103 C CA . PHE A 1 508 ? 4.026 8.018 22.715 1.00 96.19 508 PHE A CA 1
ATOM 4104 C C . PHE A 1 508 ? 3.330 9.319 22.296 1.00 96.19 508 PHE A C 1
ATOM 4106 O O . PHE A 1 508 ? 3.902 10.134 21.573 1.00 96.19 508 PHE A O 1
ATOM 4113 N N . GLY A 1 509 ? 2.114 9.545 22.789 1.00 94.88 509 GLY A N 1
ATOM 4114 C CA . GLY A 1 509 ? 1.426 10.801 22.537 1.00 94.88 509 GLY A CA 1
ATOM 4115 C C . GLY A 1 509 ? 2.045 11.985 23.282 1.00 94.88 509 GLY A C 1
ATOM 4116 O O . GLY A 1 509 ? 2.729 11.837 24.299 1.00 94.88 509 GLY A O 1
ATOM 4117 N N . ARG A 1 510 ? 1.771 13.172 22.745 1.00 94.38 510 ARG A N 1
ATOM 4118 C CA . ARG A 1 510 ? 2.214 14.490 23.222 1.00 94.38 510 ARG A CA 1
ATOM 4119 C C . ARG A 1 510 ? 1.008 15.358 23.571 1.00 94.38 510 ARG A C 1
ATOM 4121 O O . ARG A 1 510 ? -0.115 15.030 23.178 1.00 94.38 510 ARG A O 1
ATOM 4128 N N . ASP A 1 511 ? 1.242 16.493 24.228 1.00 94.94 511 ASP A N 1
ATOM 4129 C CA . ASP A 1 511 ? 0.186 17.455 24.578 1.00 94.94 511 ASP A CA 1
ATOM 4130 C C . ASP A 1 511 ? -0.637 17.891 23.349 1.00 94.94 511 ASP A C 1
ATOM 4132 O O . ASP A 1 511 ? -1.861 17.980 23.424 1.00 94.94 511 ASP A O 1
ATOM 4136 N N . SER A 1 512 ? 0.011 18.058 22.189 1.00 93.25 512 SER A N 1
ATOM 4137 C CA . SER A 1 512 ? -0.638 18.406 20.912 1.00 93.25 512 SER A CA 1
ATOM 4138 C C . SER A 1 512 ? -1.589 17.331 20.372 1.00 93.25 512 SER A C 1
ATOM 4140 O O . SER A 1 512 ? -2.444 17.623 19.540 1.00 93.25 512 SER A O 1
ATOM 4142 N N . THR A 1 513 ? -1.457 16.088 20.839 1.00 95.94 513 THR A N 1
ATOM 4143 C CA . THR A 1 513 ? -2.209 14.923 20.342 1.00 95.94 513 THR A CA 1
ATOM 4144 C C . THR A 1 513 ? -3.297 14.445 21.302 1.00 95.94 513 THR A C 1
ATOM 4146 O O . THR A 1 513 ? -3.966 13.447 21.026 1.00 95.94 513 THR A O 1
ATOM 4149 N N . ILE A 1 514 ? -3.480 15.129 22.437 1.00 96.94 514 ILE A N 1
ATOM 4150 C CA . ILE A 1 514 ? -4.540 14.807 23.393 1.00 96.94 514 ILE A CA 1
ATOM 4151 C C . ILE A 1 514 ? -5.897 14.975 22.698 1.00 96.94 514 ILE A C 1
ATOM 4153 O O . ILE A 1 514 ? -6.216 16.039 22.168 1.00 96.94 514 ILE A O 1
ATOM 4157 N N . ARG A 1 515 ? -6.713 13.916 22.713 1.00 97.31 515 ARG A N 1
ATOM 4158 C CA . ARG A 1 515 ? -7.974 13.856 21.964 1.00 97.31 515 ARG A CA 1
ATOM 4159 C C . ARG A 1 515 ? -9.111 13.253 22.803 1.00 97.31 515 ARG A C 1
ATOM 4161 O O . ARG A 1 515 ? -8.881 12.275 23.517 1.00 97.31 515 ARG A O 1
ATOM 4168 N N . PRO A 1 516 ? -10.348 13.785 22.725 1.00 97.88 516 PRO A N 1
ATOM 4169 C CA . PRO A 1 516 ? -11.519 13.134 23.310 1.00 97.88 516 PRO A CA 1
ATOM 4170 C C . PRO A 1 516 ? -11.687 11.699 22.794 1.00 97.88 516 PRO A C 1
ATOM 4172 O O . PRO A 1 516 ? -11.461 11.418 21.621 1.00 97.88 516 PRO A O 1
ATOM 4175 N N . GLY A 1 517 ? -12.087 10.779 23.668 1.00 96.50 517 GLY A N 1
ATOM 4176 C CA . GLY A 1 517 ? -12.239 9.361 23.338 1.00 96.50 517 GLY A CA 1
ATOM 4177 C C . GLY A 1 517 ? -10.930 8.568 23.305 1.00 96.50 517 GLY A C 1
ATOM 4178 O O . GLY A 1 517 ? -10.965 7.395 22.926 1.00 96.50 517 GLY A O 1
ATOM 4179 N N . TRP A 1 518 ? -9.809 9.185 23.697 1.00 98.25 518 TRP A N 1
ATOM 4180 C CA . TRP A 1 518 ? -8.490 8.564 23.767 1.00 98.25 518 TRP A CA 1
ATOM 4181 C C . TRP A 1 518 ? -7.864 8.702 25.154 1.00 98.25 518 TRP A C 1
ATOM 4183 O O . TRP A 1 518 ? -7.969 9.737 25.815 1.00 98.25 518 TRP A O 1
ATOM 4193 N N . LEU A 1 519 ? -7.168 7.642 25.561 1.00 97.81 519 LEU A N 1
ATOM 4194 C CA . LEU A 1 519 ? -6.165 7.683 26.614 1.00 97.81 519 LEU A CA 1
ATOM 4195 C C . LEU A 1 519 ? -4.795 7.894 25.965 1.00 97.81 519 LEU A C 1
ATOM 4197 O O . LEU A 1 519 ? -4.373 7.073 25.155 1.00 97.81 519 LEU A O 1
ATOM 4201 N N . THR A 1 520 ? -4.102 8.970 26.320 1.00 98.12 520 THR A N 1
ATOM 4202 C CA . THR A 1 520 ? -2.794 9.323 25.751 1.00 98.12 520 THR A CA 1
ATOM 4203 C C . THR A 1 520 ? -1.688 9.096 26.775 1.00 98.12 520 THR A C 1
ATOM 4205 O O . THR A 1 520 ? -1.729 9.659 27.864 1.00 98.12 520 THR A O 1
ATOM 4208 N N . ILE A 1 521 ? -0.683 8.288 26.456 1.00 96.88 521 ILE A N 1
ATOM 4209 C CA . ILE A 1 521 ? 0.458 8.043 27.345 1.00 96.88 521 ILE A CA 1
ATOM 4210 C C . ILE A 1 521 ? 1.759 8.381 26.631 1.00 96.88 521 ILE A C 1
ATOM 4212 O O . ILE A 1 521 ? 1.936 8.056 25.455 1.00 96.88 521 ILE A O 1
ATOM 4216 N N . GLY A 1 522 ? 2.693 9.007 27.337 1.00 95.31 522 GLY A N 1
ATOM 4217 C CA . GLY A 1 522 ? 3.964 9.390 26.738 1.00 95.31 522 GLY A CA 1
ATOM 4218 C C . GLY A 1 522 ? 4.889 10.142 27.691 1.00 95.31 522 GLY A C 1
ATOM 4219 O O . GLY A 1 522 ? 4.431 10.701 28.691 1.00 95.31 522 GLY A O 1
ATOM 4220 N N . PRO A 1 523 ? 6.199 10.166 27.395 1.00 92.81 523 PRO A N 1
ATOM 4221 C CA . PRO A 1 523 ? 7.185 10.850 28.230 1.00 92.81 523 PRO A CA 1
ATOM 4222 C C . PRO A 1 523 ? 7.137 12.379 28.093 1.00 92.81 523 PRO A C 1
ATOM 4224 O O . PRO A 1 523 ? 7.549 13.085 29.012 1.00 92.81 523 PRO A O 1
ATOM 4227 N N . GLU A 1 524 ? 6.631 12.886 26.967 1.00 90.75 524 GLU A N 1
ATOM 4228 C CA . GLU A 1 524 ? 6.613 14.317 26.624 1.00 90.75 524 GLU A CA 1
ATOM 4229 C C . GLU A 1 524 ? 5.376 15.063 27.116 1.00 90.75 524 GLU A C 1
ATOM 4231 O O . GLU A 1 524 ? 5.309 16.283 26.991 1.00 90.75 524 GLU A O 1
ATOM 4236 N N . LEU A 1 525 ? 4.412 14.355 27.704 1.00 94.88 525 LEU A N 1
ATOM 4237 C CA . LEU A 1 525 ? 3.257 14.997 28.315 1.00 94.88 525 LEU A CA 1
ATOM 4238 C C . LEU A 1 525 ? 3.708 15.913 29.458 1.00 94.88 525 LEU A C 1
ATOM 4240 O O . LEU A 1 525 ? 4.601 15.572 30.247 1.00 94.88 525 LEU A O 1
ATOM 4244 N N . THR A 1 526 ? 3.091 17.084 29.581 1.00 94.69 526 THR A N 1
ATOM 4245 C CA . THR A 1 526 ? 3.438 18.016 30.667 1.00 94.69 526 THR A CA 1
ATOM 4246 C C . THR A 1 526 ? 2.756 17.649 31.980 1.00 94.69 526 THR A C 1
ATOM 4248 O O . THR A 1 526 ? 3.347 17.848 33.044 1.00 94.69 526 THR A O 1
ATOM 4251 N N . ASN A 1 527 ? 1.563 17.054 31.914 1.00 95.56 527 ASN A N 1
ATOM 4252 C CA . ASN A 1 527 ? 0.710 16.768 33.065 1.00 95.56 527 ASN A CA 1
ATOM 4253 C C . ASN A 1 527 ? 0.054 15.373 32.961 1.00 95.56 527 ASN A C 1
ATOM 4255 O O . ASN A 1 527 ? 0.192 14.690 31.947 1.00 95.56 527 ASN A O 1
ATOM 4259 N N . SER A 1 528 ? -0.666 14.953 34.004 1.00 96.81 528 SER A N 1
ATOM 4260 C CA . SER A 1 528 ? -1.400 13.682 34.069 1.00 96.81 528 SER A CA 1
ATOM 4261 C C . SER A 1 528 ? -2.766 13.884 34.721 1.00 96.81 528 SER A C 1
ATOM 4263 O O . SER A 1 528 ? -2.864 14.531 35.760 1.00 96.81 528 SER A O 1
ATOM 4265 N N . ASN A 1 529 ? -3.814 13.291 34.151 1.00 96.50 529 ASN A N 1
ATOM 4266 C CA . ASN A 1 529 ? -5.157 13.253 34.748 1.00 96.50 529 ASN A CA 1
ATOM 4267 C C . ASN A 1 529 ? -5.775 11.839 34.753 1.00 96.50 529 ASN A C 1
ATOM 4269 O O . ASN A 1 529 ? -6.937 11.674 35.124 1.00 96.50 529 ASN A O 1
ATOM 4273 N N . PHE A 1 530 ? -5.023 10.825 34.315 1.00 95.94 530 PHE A N 1
ATOM 4274 C CA . PHE A 1 530 ? -5.510 9.455 34.219 1.00 95.94 530 PHE A CA 1
ATOM 4275 C C . PHE A 1 530 ? -5.766 8.839 35.598 1.00 95.94 530 PHE A C 1
ATOM 4277 O O . PHE A 1 530 ? -4.889 8.802 36.460 1.00 95.94 530 PHE A O 1
ATOM 4284 N N . ASN A 1 531 ? -6.968 8.295 35.768 1.00 94.50 531 ASN A N 1
ATOM 4285 C CA . ASN A 1 531 ? -7.346 7.463 36.899 1.00 94.50 531 ASN A CA 1
ATOM 4286 C C . ASN A 1 531 ? -8.046 6.205 36.365 1.00 94.50 531 ASN A C 1
ATOM 4288 O O . ASN A 1 531 ? -9.000 6.307 35.593 1.00 94.50 531 ASN A O 1
ATOM 4292 N N . VAL A 1 532 ? -7.562 5.032 36.776 1.00 92.19 532 VAL A N 1
ATOM 4293 C CA . VAL A 1 532 ? -8.007 3.722 36.274 1.00 92.19 532 VAL A CA 1
ATOM 4294 C C . VAL A 1 532 ? -9.486 3.462 36.563 1.00 92.19 532 VAL A C 1
ATOM 4296 O O . VAL A 1 532 ? -10.210 3.009 35.673 1.00 92.19 532 VAL A O 1
ATOM 4299 N N . ASP A 1 533 ? -9.946 3.761 37.778 1.00 92.31 533 ASP A N 1
ATOM 4300 C CA . ASP A 1 533 ? -11.324 3.496 38.204 1.00 92.31 533 ASP A CA 1
ATOM 4301 C C . ASP A 1 533 ? -12.301 4.403 37.454 1.00 92.31 533 ASP A C 1
ATOM 4303 O O . ASP A 1 533 ? -13.306 3.941 36.904 1.00 92.31 533 ASP A O 1
ATOM 4307 N N . VAL A 1 534 ? -11.956 5.690 37.345 1.00 93.19 534 VAL A N 1
ATOM 4308 C CA . VAL A 1 534 ? -12.743 6.667 36.585 1.00 93.19 534 VAL A CA 1
ATOM 4309 C C . VAL A 1 534 ? -12.765 6.291 35.104 1.00 93.19 534 VAL A C 1
ATOM 4311 O O . VAL A 1 534 ? -13.840 6.271 34.508 1.00 93.19 534 VAL A O 1
ATOM 4314 N N . TYR A 1 535 ? -11.625 5.923 34.510 1.00 93.56 535 TYR A N 1
ATOM 4315 C CA . TYR A 1 535 ? -11.570 5.483 33.113 1.00 93.56 535 TYR A CA 1
ATOM 4316 C C . TYR A 1 535 ? -12.449 4.249 32.874 1.00 93.56 535 TYR A C 1
ATOM 4318 O O . TYR A 1 535 ? -13.269 4.234 31.958 1.00 93.56 535 TYR A O 1
ATOM 4326 N N . SER A 1 536 ? -12.336 3.240 33.737 1.00 91.38 536 SER A N 1
ATOM 4327 C CA . SER A 1 536 ? -13.101 1.993 33.632 1.00 91.38 536 SER A CA 1
ATOM 4328 C C . SER A 1 536 ? -14.608 2.211 33.800 1.00 91.38 536 SER A C 1
ATOM 4330 O O . SER A 1 536 ? -15.405 1.526 33.150 1.00 91.38 536 SER A O 1
ATOM 4332 N N . SER A 1 537 ? -15.013 3.198 34.609 1.00 92.12 537 SER A N 1
ATOM 4333 C CA . SER A 1 537 ? -16.423 3.526 34.851 1.00 92.12 537 SER A CA 1
ATOM 4334 C C . SER A 1 537 ? -17.182 3.976 33.592 1.00 92.12 537 SER A C 1
ATOM 4336 O O . SER A 1 537 ? -18.379 3.721 33.481 1.00 92.12 537 SER A O 1
ATOM 4338 N N . TYR A 1 538 ? -16.503 4.551 32.589 1.00 91.69 538 TYR A N 1
ATOM 4339 C CA . TYR A 1 538 ? -17.144 4.961 31.328 1.00 91.69 538 TYR A CA 1
ATOM 4340 C C . TYR A 1 538 ? -17.594 3.787 30.444 1.00 91.69 538 TYR A C 1
ATOM 4342 O O . TYR A 1 538 ? -18.342 3.990 29.478 1.00 91.69 538 TYR A O 1
ATOM 4350 N N . PHE A 1 539 ? -17.131 2.571 30.749 1.00 90.62 539 PHE A N 1
ATOM 4351 C CA . PHE A 1 539 ? -17.373 1.370 29.947 1.00 90.62 539 PHE A CA 1
ATOM 4352 C C . PHE A 1 539 ? -18.146 0.278 30.704 1.00 90.62 539 PHE A C 1
ATOM 4354 O O . PHE A 1 539 ? -18.600 -0.685 30.084 1.00 90.62 539 PHE A O 1
ATOM 4361 N N . SER A 1 540 ? -18.315 0.407 32.025 1.00 77.81 540 SER A N 1
ATOM 4362 C CA . SER A 1 540 ? -18.908 -0.624 32.892 1.00 77.81 540 SER A CA 1
ATOM 4363 C C . SER A 1 540 ? -20.421 -0.803 32.710 1.00 77.81 540 SER A C 1
ATOM 4365 O O . SER A 1 540 ? -20.946 -1.877 32.991 1.00 77.81 540 SER A O 1
ATOM 4367 N N . THR A 1 541 ? -21.125 0.191 32.164 1.00 69.25 541 THR A N 1
ATOM 4368 C CA . THR A 1 541 ? -22.577 0.159 31.895 1.00 69.25 541 THR A CA 1
ATOM 4369 C C . THR A 1 541 ? -22.979 -0.667 30.662 1.00 69.25 541 THR A C 1
ATOM 4371 O O . THR A 1 541 ? -24.135 -0.638 30.247 1.00 69.25 541 THR A O 1
ATOM 4374 N N . GLY A 1 542 ? -22.051 -1.424 30.063 1.00 62.75 542 GLY A N 1
ATOM 4375 C CA . GLY A 1 542 ? -22.321 -2.338 28.944 1.00 62.75 542 GLY A CA 1
ATOM 4376 C C . GLY A 1 542 ? -22.163 -1.729 27.544 1.00 62.75 542 GLY A C 1
ATOM 4377 O O . GLY A 1 542 ? -22.244 -2.453 26.555 1.00 62.75 542 GLY A O 1
ATOM 4378 N N . GLN A 1 543 ? -21.866 -0.431 27.428 1.00 69.44 543 GLN A N 1
ATOM 4379 C CA . GLN A 1 543 ? -21.587 0.244 26.151 1.00 69.44 543 GLN A CA 1
ATOM 4380 C C . GLN A 1 543 ? -20.076 0.349 25.880 1.00 69.44 543 GLN A C 1
ATOM 4382 O O . GLN A 1 543 ? -19.501 1.437 25.846 1.00 69.44 543 GLN A O 1
ATOM 4387 N N . ALA A 1 544 ? -19.408 -0.791 25.676 1.00 81.81 544 ALA A N 1
ATOM 4388 C CA . ALA A 1 544 ? -17.991 -0.818 25.280 1.00 81.81 544 ALA A CA 1
ATOM 4389 C C . ALA A 1 544 ? -17.763 -0.333 23.830 1.00 81.81 544 ALA A C 1
ATOM 4391 O O . ALA A 1 544 ? -16.651 0.039 23.452 1.00 81.81 544 ALA A O 1
ATOM 4392 N N . THR A 1 545 ? -18.823 -0.319 23.022 1.00 89.50 545 THR A N 1
ATOM 4393 C CA . THR A 1 545 ? -18.838 0.164 21.639 1.00 89.50 545 THR A CA 1
ATOM 4394 C C . THR A 1 545 ? -19.692 1.421 21.512 1.00 89.50 545 THR A C 1
ATOM 4396 O O . THR A 1 545 ? -20.624 1.610 22.291 1.00 89.50 545 THR A O 1
ATOM 4399 N N . THR A 1 546 ? -19.438 2.247 20.499 1.00 89.44 546 THR A N 1
ATOM 4400 C CA . THR A 1 546 ? -20.259 3.433 20.182 1.00 89.44 546 THR A CA 1
ATOM 4401 C C . THR A 1 546 ? -21.697 3.081 19.783 1.00 89.44 546 THR A C 1
ATOM 4403 O O . THR A 1 546 ? -22.566 3.945 19.779 1.00 89.44 546 THR A O 1
ATOM 4406 N N . GLY A 1 547 ? -21.949 1.818 19.416 1.00 89.25 547 GLY A N 1
ATOM 4407 C CA . GLY A 1 547 ? -23.188 1.408 18.761 1.00 89.25 547 GLY A CA 1
ATOM 4408 C C . GLY A 1 547 ? -23.252 1.920 17.322 1.00 89.25 547 GLY A C 1
ATOM 4409 O O . GLY A 1 547 ? -22.248 2.373 16.764 1.00 89.25 547 GLY A O 1
ATOM 4410 N N . CYS A 1 548 ? -24.433 1.836 16.711 1.00 91.44 548 CYS A N 1
ATOM 4411 C CA . CYS A 1 548 ? -24.678 2.358 15.373 1.00 91.44 548 CYS A CA 1
ATOM 4412 C C . CYS A 1 548 ? -26.125 2.842 15.234 1.00 91.44 548 CYS A C 1
ATOM 4414 O O . CYS A 1 548 ? -27.041 2.210 15.757 1.00 91.44 548 CYS A O 1
ATOM 4416 N N . THR A 1 549 ? -26.339 3.949 14.520 1.00 93.19 549 THR A N 1
ATOM 4417 C CA . THR A 1 549 ? -27.685 4.422 14.172 1.00 93.19 549 THR A CA 1
ATOM 4418 C C . THR A 1 549 ? -28.177 3.730 12.902 1.00 93.19 549 THR A C 1
ATOM 4420 O O . THR A 1 549 ? -27.386 3.382 12.024 1.00 93.19 549 THR A O 1
ATOM 4423 N N . GLU A 1 550 ? -29.496 3.582 12.748 1.00 92.75 550 GLU A N 1
ATOM 4424 C CA . GLU A 1 550 ? -30.087 2.980 11.541 1.00 92.75 550 GLU A CA 1
ATOM 4425 C C . GLU A 1 550 ? -29.670 3.712 10.258 1.00 92.75 550 GLU A C 1
ATOM 4427 O O . GLU A 1 550 ? -29.449 3.090 9.217 1.00 92.75 550 GLU A O 1
ATOM 4432 N N . ARG A 1 551 ? -29.505 5.040 10.334 1.00 93.81 551 ARG A N 1
ATOM 4433 C CA . ARG A 1 551 ? -29.074 5.852 9.195 1.00 93.81 551 ARG A CA 1
ATOM 4434 C C . ARG A 1 551 ? -27.631 5.555 8.788 1.00 93.81 551 ARG A C 1
ATOM 4436 O O . ARG A 1 551 ? -27.372 5.402 7.594 1.00 93.81 551 ARG A O 1
ATOM 4443 N N . ILE A 1 552 ? -26.712 5.419 9.748 1.00 94.12 552 ILE A N 1
ATOM 4444 C CA . ILE A 1 552 ? -25.324 5.014 9.467 1.00 94.12 552 ILE A CA 1
ATOM 4445 C C . ILE A 1 552 ? -25.302 3.584 8.917 1.00 94.12 552 ILE A C 1
ATOM 4447 O O . ILE A 1 552 ? -24.620 3.321 7.927 1.00 94.12 552 ILE A O 1
ATOM 4451 N N . GLU A 1 553 ? -26.090 2.672 9.491 1.00 92.81 553 GLU A N 1
ATOM 4452 C CA . GLU A 1 553 ? -26.241 1.307 8.979 1.00 92.81 553 GLU A CA 1
ATOM 4453 C C . GLU A 1 553 ? -26.755 1.277 7.529 1.00 92.81 553 GLU A C 1
ATOM 4455 O O . GLU A 1 553 ? -26.324 0.429 6.747 1.00 92.81 553 GLU A O 1
ATOM 4460 N N . ALA A 1 554 ? -27.658 2.177 7.142 1.00 92.94 554 ALA A N 1
ATOM 4461 C CA . ALA A 1 554 ? -28.183 2.242 5.778 1.00 92.94 554 ALA A CA 1
ATOM 4462 C C . ALA A 1 554 ? -27.170 2.801 4.763 1.00 92.94 554 ALA A C 1
ATOM 4464 O O . ALA A 1 554 ? -27.187 2.400 3.599 1.00 92.94 554 ALA A O 1
ATOM 4465 N N . LEU A 1 555 ? -26.309 3.730 5.191 1.00 94.00 555 LEU A N 1
ATOM 4466 C CA . LEU A 1 555 ? -25.353 4.415 4.316 1.00 94.00 555 LEU A CA 1
ATOM 4467 C C . LEU A 1 555 ? -23.997 3.708 4.217 1.00 94.00 555 LEU A C 1
ATOM 4469 O O . LEU A 1 555 ? -23.326 3.832 3.191 1.00 94.00 555 LEU A O 1
ATOM 4473 N N . ARG A 1 556 ? -23.567 2.989 5.261 1.00 92.88 556 ARG A N 1
ATOM 4474 C CA . ARG A 1 556 ? -22.230 2.387 5.285 1.00 92.88 556 ARG A CA 1
ATOM 4475 C C . ARG A 1 556 ? -22.074 1.274 4.238 1.00 92.88 556 ARG A C 1
ATOM 4477 O O . ARG A 1 556 ? -23.023 0.524 3.987 1.00 92.88 556 ARG A O 1
ATOM 4484 N N . PRO A 1 557 ? -20.865 1.076 3.688 1.00 91.94 557 PRO A N 1
ATOM 4485 C CA . PRO A 1 557 ? -20.594 -0.033 2.781 1.00 91.94 557 PRO A CA 1
ATOM 4486 C C . PRO A 1 557 ? -20.836 -1.394 3.450 1.00 91.94 557 PRO A C 1
ATOM 4488 O O . PRO A 1 557 ? -20.378 -1.660 4.564 1.00 91.94 557 PRO A O 1
ATOM 4491 N N . LYS A 1 558 ? -21.553 -2.281 2.753 1.00 90.31 558 LYS A N 1
ATOM 4492 C CA . LYS A 1 558 ? -21.856 -3.649 3.198 1.00 90.31 558 LYS A CA 1
ATOM 4493 C C . LYS A 1 558 ? -21.634 -4.640 2.066 1.00 90.31 558 LYS A C 1
ATOM 4495 O O . LYS A 1 558 ? -21.768 -4.309 0.891 1.00 90.31 558 LYS A O 1
ATOM 4500 N N . SER A 1 559 ? -21.311 -5.882 2.428 1.00 83.81 559 SER A N 1
ATOM 4501 C CA . SER A 1 559 ? -21.266 -6.968 1.446 1.00 83.81 559 SER A CA 1
ATOM 4502 C C . SER A 1 559 ? -22.659 -7.177 0.837 1.00 83.81 559 SER A C 1
ATOM 4504 O O . SER A 1 559 ? -23.642 -7.137 1.581 1.00 83.81 559 SER A O 1
ATOM 4506 N N . PRO A 1 560 ? -22.771 -7.429 -0.479 1.00 79.44 560 PRO A N 1
ATOM 4507 C CA . PRO A 1 560 ? -24.045 -7.789 -1.087 1.00 79.44 560 PRO A CA 1
ATOM 4508 C C . PRO A 1 560 ? -24.650 -9.014 -0.386 1.00 79.44 560 PRO A C 1
ATOM 4510 O O . PRO A 1 560 ? -23.892 -9.907 0.014 1.00 79.44 560 PRO A O 1
ATOM 4513 N N . PRO A 1 561 ? -25.988 -9.102 -0.261 1.00 73.69 561 PRO A N 1
ATOM 4514 C CA . PRO A 1 561 ? -26.613 -10.276 0.319 1.00 73.69 561 PRO A CA 1
ATOM 4515 C C . PRO A 1 561 ? -26.169 -11.528 -0.453 1.00 73.69 561 PRO A C 1
ATOM 4517 O O . PRO A 1 561 ? -26.138 -11.507 -1.691 1.00 73.69 561 PRO A O 1
ATOM 4520 N N . PRO A 1 562 ? -25.810 -12.625 0.239 1.00 70.50 562 PRO A N 1
ATOM 4521 C CA . PRO A 1 562 ? -25.489 -13.870 -0.437 1.00 70.50 562 PRO A CA 1
ATOM 4522 C C . PRO A 1 562 ? -26.706 -14.283 -1.268 1.00 70.50 562 PRO A C 1
ATOM 4524 O O . PRO A 1 562 ? -27.813 -14.367 -0.739 1.00 70.50 562 PRO A O 1
ATOM 4527 N N . LYS A 1 563 ? -26.521 -14.512 -2.577 1.00 53.84 563 LYS A N 1
ATOM 4528 C CA . LYS A 1 563 ? -27.591 -15.018 -3.450 1.00 53.84 563 LYS A CA 1
ATOM 4529 C C . LYS A 1 563 ? -28.145 -16.294 -2.816 1.00 53.84 563 LYS A C 1
ATOM 4531 O O . LYS A 1 563 ? -27.448 -17.307 -2.777 1.00 53.84 563 LYS A O 1
ATOM 4536 N N . GLY A 1 564 ? -29.361 -16.216 -2.276 1.00 44.19 564 GLY A N 1
ATOM 4537 C CA . GLY A 1 564 ? -29.992 -17.320 -1.569 1.00 44.19 564 GLY A CA 1
ATOM 4538 C C . GLY A 1 564 ? -30.014 -18.572 -2.439 1.00 44.19 564 GLY A C 1
ATOM 4539 O O . GLY A 1 564 ? -30.362 -18.516 -3.621 1.00 44.19 564 GLY A O 1
ATOM 4540 N N . LYS A 1 565 ? -29.645 -19.716 -1.852 1.00 40.75 565 LYS A N 1
ATOM 4541 C CA . LYS A 1 565 ? -30.089 -21.014 -2.361 1.00 40.75 565 LYS A CA 1
ATOM 4542 C C . LYS A 1 565 ? -31.612 -20.936 -2.426 1.00 40.75 565 LYS A C 1
ATOM 4544 O O . LYS A 1 565 ? -32.237 -20.712 -1.395 1.00 40.75 565 LYS A O 1
ATOM 4549 N N . GLY A 1 566 ? -32.172 -21.044 -3.629 1.00 35.31 566 GLY A N 1
ATOM 4550 C CA . GLY A 1 566 ? -33.614 -21.025 -3.829 1.00 35.31 566 GLY A CA 1
ATOM 4551 C C . GLY A 1 566 ? -34.281 -22.013 -2.882 1.00 35.31 566 GLY A C 1
ATOM 4552 O O . GLY A 1 566 ? -33.944 -23.197 -2.865 1.00 35.31 566 GLY A O 1
ATOM 4553 N N . THR A 1 567 ? -35.197 -21.508 -2.068 1.00 31.81 567 THR A N 1
ATOM 4554 C CA . THR A 1 567 ? -36.161 -22.316 -1.335 1.00 31.81 567 THR A CA 1
ATOM 4555 C C . THR A 1 567 ? -36.915 -23.172 -2.363 1.00 31.81 567 THR A C 1
ATOM 4557 O O . THR A 1 567 ? -37.333 -22.630 -3.391 1.00 31.81 567 THR A O 1
ATOM 4560 N N . PRO A 1 568 ? -37.092 -24.489 -2.153 1.00 40.09 568 PRO A N 1
ATOM 4561 C CA . PRO A 1 568 ? -37.897 -25.300 -3.053 1.00 40.09 568 PRO A CA 1
ATOM 4562 C C . PRO A 1 568 ? -39.339 -24.802 -2.949 1.00 40.09 568 PRO A C 1
ATOM 4564 O O . PRO A 1 568 ? -39.970 -24.936 -1.902 1.00 40.09 568 PRO A O 1
ATOM 4567 N N . GLY A 1 569 ? -39.835 -24.173 -4.013 1.00 33.22 569 GLY A N 1
ATOM 4568 C CA . GLY A 1 569 ? -41.217 -23.722 -4.096 1.00 33.22 569 GLY A CA 1
ATOM 4569 C C . GLY A 1 569 ? -42.162 -24.890 -3.835 1.00 33.22 569 GLY A C 1
ATOM 4570 O O . GLY A 1 569 ? -42.147 -25.891 -4.555 1.00 33.22 569 GLY A O 1
ATOM 4571 N N . GLY A 1 570 ? -42.963 -24.756 -2.779 1.00 31.08 570 GLY A N 1
ATOM 4572 C CA . GLY A 1 570 ? -44.046 -25.667 -2.458 1.00 31.08 570 GLY A CA 1
ATOM 4573 C C . GLY A 1 570 ? -45.007 -25.784 -3.636 1.00 31.08 570 GLY A C 1
ATOM 4574 O O . GLY A 1 570 ? -45.441 -24.792 -4.221 1.00 31.08 570 GLY A O 1
ATOM 4575 N N . ARG A 1 571 ? -45.335 -27.027 -3.982 1.00 37.88 571 ARG A N 1
ATOM 4576 C CA . ARG A 1 571 ? -46.413 -27.369 -4.908 1.00 37.88 571 ARG A CA 1
ATOM 4577 C C . ARG A 1 571 ? -47.742 -26.862 -4.341 1.00 37.88 571 ARG A C 1
ATOM 4579 O O . ARG A 1 571 ? -48.331 -27.513 -3.486 1.00 37.88 571 ARG A O 1
ATOM 4586 N N . GLY A 1 572 ? -48.228 -25.738 -4.858 1.00 31.33 572 GLY A N 1
ATOM 4587 C CA . GLY A 1 572 ? -49.624 -25.322 -4.757 1.00 31.33 572 GLY A CA 1
ATOM 4588 C C . GLY A 1 572 ? -50.359 -25.674 -6.047 1.00 31.33 572 GLY A C 1
ATOM 4589 O O . GLY A 1 572 ? -50.161 -25.029 -7.071 1.00 31.33 572 GLY A O 1
ATOM 4590 N N . ARG A 1 573 ? -51.182 -26.726 -6.004 1.00 38.16 573 ARG A N 1
ATOM 4591 C CA . ARG A 1 573 ? -52.196 -27.040 -7.022 1.00 38.16 573 ARG A CA 1
ATOM 4592 C C . ARG A 1 573 ? -53.242 -25.916 -7.059 1.00 38.16 573 ARG A C 1
ATOM 4594 O O . ARG A 1 573 ? -53.827 -25.615 -6.027 1.00 38.16 573 ARG A O 1
ATOM 4601 N N . GLY A 1 574 ? -53.540 -25.392 -8.245 1.00 29.41 574 GLY A N 1
ATOM 4602 C CA . GLY A 1 574 ? -54.706 -24.547 -8.515 1.00 29.41 574 GLY A CA 1
ATOM 4603 C C . GLY A 1 574 ? -54.922 -24.423 -10.023 1.00 29.41 574 GLY A C 1
ATOM 4604 O O . GLY A 1 574 ? -54.097 -23.833 -10.710 1.00 29.41 574 GLY A O 1
ATOM 4605 N N . GLY A 1 575 ? -55.969 -25.074 -10.536 1.00 29.38 575 GLY A N 1
ATOM 4606 C CA . GLY A 1 575 ? -56.323 -25.139 -11.958 1.00 29.38 575 GLY A CA 1
ATOM 4607 C C . GLY A 1 575 ? -56.885 -23.829 -12.542 1.00 29.38 575 GLY A C 1
ATOM 4608 O O . GLY A 1 575 ? -56.979 -22.825 -11.841 1.00 29.38 575 GLY A O 1
ATOM 4609 N N . PRO A 1 576 ? -57.239 -23.832 -13.842 1.00 44.16 576 PRO A N 1
ATOM 4610 C CA . PRO A 1 576 ? -57.283 -22.640 -14.682 1.00 44.16 576 PRO A CA 1
ATOM 4611 C C . PRO A 1 576 ? -58.659 -21.964 -14.683 1.00 44.16 576 PRO A C 1
ATOM 4613 O O . PRO A 1 576 ? -59.683 -22.643 -14.724 1.00 44.16 576 PRO A O 1
ATOM 4616 N N . SER A 1 577 ? -58.686 -20.631 -14.769 1.00 29.48 577 SER A N 1
ATOM 4617 C CA . SER A 1 577 ? -59.872 -19.912 -15.237 1.00 29.48 577 SER A CA 1
ATOM 4618 C C . SER A 1 577 ? -59.523 -18.962 -16.378 1.00 29.48 577 SER A C 1
ATOM 4620 O O . SER A 1 577 ? -58.573 -18.183 -16.316 1.00 29.48 577 SER A O 1
ATOM 4622 N N . ARG A 1 578 ? -60.297 -19.120 -17.450 1.00 35.47 578 ARG A N 1
ATOM 4623 C CA . ARG A 1 578 ? -60.317 -18.344 -18.689 1.00 35.47 578 ARG A CA 1
ATOM 4624 C C . ARG A 1 578 ? -60.957 -16.971 -18.463 1.00 35.47 578 ARG A C 1
ATOM 4626 O O . ARG A 1 578 ? -61.939 -16.857 -17.743 1.00 35.47 578 ARG A O 1
ATOM 4633 N N . GLY A 1 579 ? -60.495 -16.001 -19.246 1.00 28.72 579 GLY A N 1
ATOM 4634 C CA . GLY A 1 579 ? -61.156 -14.726 -19.546 1.00 28.72 579 GLY A CA 1
ATOM 4635 C C . GLY A 1 579 ? -60.073 -13.672 -19.771 1.00 28.72 579 GLY A C 1
ATOM 4636 O O . GLY A 1 579 ? -59.290 -13.424 -18.872 1.00 28.72 579 GLY A O 1
ATOM 4637 N N . GLY A 1 580 ? -59.844 -13.083 -20.940 1.00 26.25 580 GLY A N 1
ATOM 4638 C CA . GLY A 1 580 ? -60.732 -12.803 -22.059 1.00 26.25 580 GLY A CA 1
ATOM 4639 C C . GLY A 1 580 ? -60.742 -11.285 -22.266 1.00 26.25 580 GLY A C 1
ATOM 4640 O O . GLY A 1 580 ? -61.190 -10.578 -21.375 1.00 26.25 580 GLY A O 1
ATOM 4641 N N . PHE A 1 581 ? -60.298 -10.841 -23.452 1.00 27.56 581 PHE A N 1
ATOM 4642 C CA . PHE A 1 581 ? -60.375 -9.478 -24.022 1.00 27.56 581 PHE A CA 1
ATOM 4643 C C . PHE A 1 581 ? -59.427 -8.399 -23.455 1.00 27.56 581 PHE A C 1
ATOM 4645 O O . PHE A 1 581 ? -59.112 -8.397 -22.280 1.00 27.56 581 PHE A O 1
ATOM 4652 N N . SER A 1 582 ? -58.979 -7.370 -24.186 1.00 27.06 582 SER A N 1
ATOM 4653 C CA . SER A 1 582 ? -58.752 -7.087 -25.616 1.00 27.06 582 SER A CA 1
ATOM 4654 C C . SER A 1 582 ? -58.240 -5.636 -25.705 1.00 27.06 582 SER A C 1
ATOM 4656 O O . SER A 1 582 ? -58.850 -4.759 -25.114 1.00 27.06 582 SER A O 1
ATOM 4658 N N . ARG A 1 583 ? -57.211 -5.407 -26.536 1.00 32.50 583 ARG A N 1
ATOM 4659 C CA . ARG A 1 583 ? -56.869 -4.179 -27.299 1.00 32.50 583 ARG A CA 1
ATOM 4660 C C . ARG A 1 583 ? -56.636 -2.834 -26.586 1.00 32.50 583 ARG A C 1
ATOM 4662 O O . ARG A 1 583 ? -57.507 -2.269 -25.949 1.00 32.50 583 ARG A O 1
ATOM 4669 N N . GLY A 1 584 ? -55.523 -2.208 -26.983 1.00 27.62 584 GLY A N 1
ATOM 4670 C CA . GLY A 1 584 ? -55.349 -0.755 -26.952 1.00 27.62 584 GLY A CA 1
ATOM 4671 C C . GLY A 1 584 ? -53.990 -0.305 -27.488 1.00 27.62 584 GLY A C 1
ATOM 4672 O O . GLY A 1 584 ? -53.083 -0.034 -26.714 1.00 27.62 584 GLY A O 1
ATOM 4673 N N . ARG A 1 585 ? -53.833 -0.237 -28.818 1.00 40.41 585 ARG A N 1
ATOM 4674 C CA . ARG A 1 585 ? -52.752 0.523 -29.474 1.00 40.41 585 ARG A CA 1
ATOM 4675 C C . ARG A 1 585 ? -53.047 2.021 -29.337 1.00 40.41 585 ARG A C 1
ATOM 4677 O O . ARG A 1 585 ? -54.158 2.432 -29.653 1.00 40.41 585 ARG A O 1
ATOM 4684 N N . GLY A 1 586 ? -52.028 2.820 -29.031 1.00 29.84 586 GLY A N 1
ATOM 4685 C CA . GLY A 1 586 ? -52.026 4.274 -29.204 1.00 29.84 586 GLY A CA 1
ATOM 4686 C C . GLY A 1 586 ? -50.605 4.768 -29.481 1.00 29.84 586 GLY A C 1
ATOM 4687 O O . GLY A 1 586 ? -49.720 4.580 -28.658 1.00 29.84 586 GLY A O 1
ATOM 4688 N N . ARG A 1 587 ? -50.392 5.310 -30.684 1.00 40.00 587 ARG A N 1
ATOM 4689 C CA . ARG A 1 587 ? -49.149 5.904 -31.211 1.00 40.00 587 ARG A CA 1
ATOM 4690 C C . ARG A 1 587 ? -49.037 7.388 -30.836 1.00 40.00 587 ARG A C 1
ATOM 4692 O O . ARG A 1 587 ? -50.064 8.044 -30.706 1.00 40.00 587 ARG A O 1
ATOM 4699 N N . GLY A 1 588 ? -47.814 7.916 -30.935 1.00 34.91 588 GLY A N 1
ATOM 4700 C CA . GLY A 1 588 ? -47.508 9.309 -31.307 1.00 34.91 588 GLY A CA 1
ATOM 4701 C C . GLY A 1 588 ? -46.557 9.972 -30.309 1.00 34.91 588 GLY A C 1
ATOM 4702 O O . GLY A 1 588 ? -46.853 9.956 -29.125 1.00 34.91 588 GLY A O 1
ATOM 4703 N N . ARG A 1 589 ? -45.418 10.551 -30.688 1.00 41.66 589 ARG A N 1
ATOM 4704 C CA . ARG A 1 589 ? -44.829 10.876 -31.994 1.00 41.66 589 ARG A CA 1
ATOM 4705 C C . ARG A 1 589 ? -43.311 10.802 -31.870 1.00 41.66 589 ARG A C 1
ATOM 4707 O O . ARG A 1 589 ? -42.829 11.076 -30.750 1.00 41.66 589 ARG A O 1
#

Organism: NCBI:txid170555

InterPro domains:
  IPR001128 Cytochrome P450 [PF00067] (2-171)
  IPR001128 Cytochrome P450 [PR00385] (14-27)
  IPR001128 Cytochrome P450 [PR00385] (50-61)
  IPR001128 Cytochrome P450 [PR00385] (126-135)
  IPR001128 Cytochrome P450 [PR00385] (135-146)
  IPR002403 Cytochrome P450, E-class, group IV [PR00465] (45-61)
  IPR002403 Cytochrome P450, E-class, group IV [PR00465] (78-92)
  IPR002403 Cytochrome P450, E-class, group IV [PR00465] (94-112)
  IPR002403 Cytochrome P450, E-class, group IV [PR00465] (119-135)
  IPR002403 Cytochrome P450, E-class, group IV [PR00465] (135-153)
  IPR007757 MT-A70-like [PF05063] (348-524)
  IPR007757 MT-A70-like [PS51143] (309-544)
  IPR017972 Cytochrome P450, conserved site [PS00086] (128-137)
  IPR029063 S-adenosyl-L-methionine-dependent methyltransferase superfamily [SSF53335] (345-531)
  IPR036396 Cytochrome P450 superfamily [G3DSA:1.10.630.10] (1-205)
  IPR036396 Cytochrome P450 superfamily [SSF48264] (2-187)
  IPR045123 N6-adenosine-methyltransferase non-catalytic subunit METTL14-like [PTHR13107] (237-570)

Secondary structure (DSSP, 8-state):
-HHHHHHHHHHHHH-HHHHHHHHHHHHHH-SSTTSPPPHHHHHH-HHHHHHHHHHHHHS-SS-EEEEE-SS-EEETTEEEPTT-EEEEEHHHHTT-TTTSSSTTS--GGGG-IIIIITTS-TTS--TT--STTS-TTHHHHHHHHHHHHHHHHHHEEEEEPTT----EEESSSEEETT---EEEEE-HHHHHHHHHHHHHHHHHHHHHHHHTT-SSTTTHHHHTT--------------------------------------S-----TT---SS----HHHHHHHH---GGGG--S-STTGGGTT-HHHHHHHHHHHHHHHHHPPPPEEEE--TTT--GGGG-S-EEEEEE---BGGGHHHH-S-S---B-HHHHHHS-HHHHEEEEEEEEEE--SSTHHHHHHHHHHHTTPEEEEEEEEEEE-SSS----S---TT-SS---EEEEEEEEES---TTT-TTTB-TTSS-SEEEEEPPPTT--PPPTHHHHHHHHHB-BS-EEEET--GGG--TT-EEEETT-S-----HHHHHHTTTTS--B----HHHHHHS--PPPP-PPPP----------------------

Radius of gyration: 33.43 Å; chains: 1; bounding box: 116×68×82 Å

pLDDT: mean 80.52, std 22.08, range [19.58, 98.62]